Protein AF-A0A183IAX0-F1 (afdb_monomer_lite)

InterPro domains:
  IPR006598 Glycosyl transferase CAP10 domain [PF05686] (213-381)
  IPR006598 Glycosyl transferase CAP10 domain [SM00672] (240-397)
  IPR013783 Immunoglobulin-like fold [G3DSA:2.60.40.10] (33-116)
  IPR051091 Protein O-Glucosyltransferase/Glycosyltransferase 90 [PTHR12203] (139-368)

Structure (mmCIF, N/CA/C/O backbone):
data_AF-A0A183IAX0-F1
#
_entry.id   AF-A0A183IAX0-F1
#
loop_
_atom_site.group_PDB
_atom_site.id
_atom_site.type_symbol
_atom_site.label_atom_id
_atom_site.label_alt_id
_atom_site.label_comp_id
_atom_site.label_asym_id
_atom_site.label_entity_id
_atom_site.label_seq_id
_atom_site.pdbx_PDB_ins_code
_atom_site.Cartn_x
_atom_site.Cartn_y
_atom_site.Cartn_z
_atom_site.occupancy
_atom_site.B_iso_or_equiv
_atom_site.auth_seq_id
_atom_site.auth_comp_id
_atom_site.auth_asym_id
_atom_site.auth_atom_id
_atom_site.pdbx_PDB_model_num
ATOM 1 N N . MET A 1 1 ? -50.150 47.676 13.507 1.00 29.33 1 MET A N 1
ATOM 2 C CA . MET A 1 1 ? -50.757 48.321 14.692 1.00 29.33 1 MET A CA 1
ATOM 3 C C . MET A 1 1 ? -51.739 47.353 15.334 1.00 29.33 1 MET A C 1
ATOM 5 O O . MET A 1 1 ? -52.426 46.672 14.593 1.00 29.33 1 MET A O 1
ATOM 9 N N . ILE A 1 2 ? -51.809 47.357 16.669 1.00 30.19 2 ILE A N 1
ATOM 10 C CA . ILE A 1 2 ? -53.003 47.066 17.488 1.00 30.19 2 ILE A CA 1
ATOM 11 C C . ILE A 1 2 ? -53.681 45.692 17.278 1.00 30.19 2 ILE A C 1
ATOM 13 O O . ILE A 1 2 ? -54.576 45.526 16.457 1.00 30.19 2 ILE A O 1
ATOM 17 N N . ALA A 1 3 ? -53.343 44.753 18.165 1.00 29.98 3 ALA A N 1
ATOM 18 C CA . ALA A 1 3 ? -54.304 43.767 18.665 1.00 29.98 3 ALA A CA 1
ATOM 19 C C . ALA A 1 3 ? -55.165 44.396 19.781 1.00 29.98 3 ALA A C 1
ATOM 21 O O . ALA A 1 3 ? -54.671 45.240 20.536 1.00 29.98 3 ALA A O 1
ATOM 22 N N . PRO A 1 4 ? -56.438 43.995 19.913 1.00 40.66 4 PRO A N 1
ATOM 23 C CA . PRO A 1 4 ? -57.011 43.669 21.235 1.00 40.66 4 PRO A CA 1
ATOM 24 C C . PRO A 1 4 ? -58.057 42.524 21.146 1.00 40.66 4 PRO A C 1
ATOM 26 O O . PRO A 1 4 ? -58.473 42.163 20.055 1.00 40.66 4 PRO A O 1
ATOM 29 N N . ARG A 1 5 ? -58.619 41.912 22.201 1.00 26.02 5 ARG A N 1
ATOM 30 C CA . ARG A 1 5 ? -58.347 41.745 23.652 1.00 26.02 5 ARG A CA 1
ATOM 31 C C . ARG A 1 5 ? -59.194 40.508 24.073 1.00 26.02 5 ARG A C 1
ATOM 33 O O . ARG A 1 5 ? -60.325 40.393 23.625 1.00 26.02 5 ARG A O 1
ATOM 40 N N . LEU A 1 6 ? -58.694 39.498 24.792 1.00 25.58 6 LEU A N 1
ATOM 41 C CA . LEU A 1 6 ? -58.446 39.454 26.247 1.00 25.58 6 LEU A CA 1
ATOM 42 C C . LEU A 1 6 ? -59.724 39.405 27.130 1.00 25.58 6 LEU A C 1
ATOM 44 O O . LEU A 1 6 ? -60.420 40.409 27.260 1.00 25.58 6 LEU A O 1
ATOM 48 N N . LYS A 1 7 ? -59.943 38.276 27.831 1.00 25.39 7 LYS A N 1
ATOM 49 C CA . LYS A 1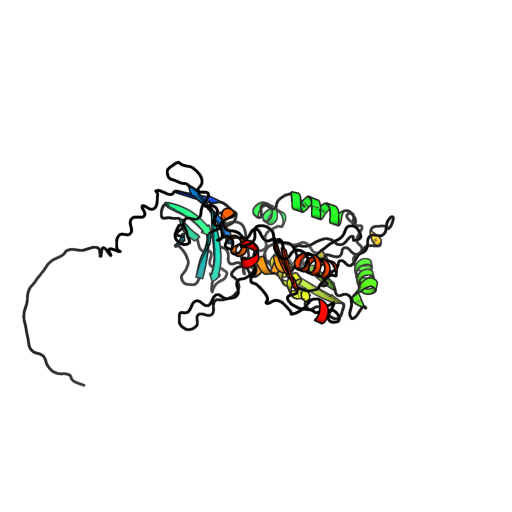 7 ? -60.544 38.144 29.189 1.00 25.39 7 LYS A CA 1
ATOM 50 C C . LYS A 1 7 ? -60.118 36.770 29.764 1.00 25.39 7 LYS A C 1
ATOM 52 O O . LYS A 1 7 ? -60.293 35.775 29.080 1.00 25.39 7 LYS A O 1
ATOM 57 N N . ARG A 1 8 ? -59.294 36.738 30.831 1.00 25.02 8 ARG A N 1
ATOM 58 C CA . ARG A 1 8 ? -59.648 36.579 32.275 1.00 25.02 8 ARG A CA 1
ATOM 59 C C . ARG A 1 8 ? -60.131 35.147 32.608 1.00 25.02 8 ARG A C 1
ATOM 61 O O . ARG A 1 8 ? -61.040 34.694 31.937 1.00 25.02 8 ARG A O 1
ATOM 68 N N . LEU A 1 9 ? -59.651 34.408 33.622 1.00 24.77 9 LEU A N 1
ATOM 69 C CA . LEU A 1 9 ? -58.748 34.649 34.786 1.00 24.77 9 LEU A CA 1
ATOM 70 C C . LEU A 1 9 ? -58.050 33.286 35.176 1.00 24.77 9 LEU A C 1
ATOM 72 O O . LEU A 1 9 ? -58.079 32.398 34.335 1.00 24.77 9 LEU A O 1
ATOM 76 N N . LYS A 1 10 ? -57.385 32.991 36.321 1.00 24.39 10 LYS A N 1
ATOM 77 C CA . LYS A 1 10 ? -57.311 33.637 37.658 1.00 24.39 10 LYS A CA 1
ATOM 78 C C . LYS A 1 10 ? -55.910 33.715 38.335 1.00 24.39 10 LYS A C 1
ATOM 80 O O . LYS A 1 10 ? -55.378 34.816 38.410 1.00 24.39 10 LYS A O 1
ATOM 85 N N . SER A 1 11 ? -55.417 32.629 38.950 1.00 24.55 11 SER A N 1
ATOM 86 C CA . SER A 1 11 ? -54.444 32.574 40.079 1.00 24.55 11 SER A CA 1
ATOM 87 C C . SER A 1 11 ? -54.008 31.099 40.335 1.00 24.55 11 SER A C 1
ATOM 89 O O . SER A 1 11 ? -54.631 30.219 39.748 1.00 24.55 11 SER A O 1
ATOM 91 N N . ASP A 1 12 ? -52.995 30.702 41.126 1.00 23.88 12 ASP A N 1
ATOM 92 C CA . ASP A 1 12 ? -52.305 31.311 42.285 1.00 23.88 12 ASP A CA 1
ATOM 93 C C . ASP A 1 12 ? -50.758 31.054 42.315 1.00 23.88 12 ASP A C 1
ATOM 95 O O . ASP A 1 12 ? -50.145 30.679 41.320 1.00 23.88 12 ASP A O 1
ATOM 99 N N . MET A 1 13 ? -50.139 31.354 43.464 1.00 22.58 13 MET A N 1
ATOM 100 C CA . MET A 1 13 ? -48.721 31.614 43.788 1.00 22.58 13 MET A CA 1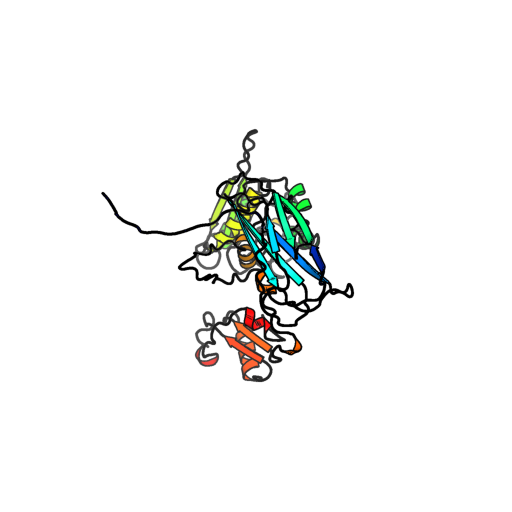
ATOM 101 C C . MET A 1 13 ? -47.809 30.388 44.109 1.00 22.58 13 MET A C 1
ATOM 103 O O . MET A 1 13 ? -48.295 29.377 44.593 1.00 22.58 13 MET A O 1
ATOM 107 N N . PHE A 1 14 ? -46.479 30.586 43.979 1.00 23.03 14 PHE A N 1
ATOM 108 C CA . PHE A 1 14 ? -45.315 29.877 44.596 1.00 23.03 14 PHE A CA 1
ATOM 109 C C . PHE A 1 14 ? -45.163 28.332 44.542 1.00 23.03 14 PHE A C 1
ATOM 111 O O . PHE A 1 14 ? -45.930 27.603 45.156 1.00 23.03 14 PHE A O 1
ATOM 118 N N . SER A 1 15 ? -44.012 27.845 44.038 1.00 22.19 15 SER A N 1
ATOM 119 C CA . SER A 1 15 ? -42.896 27.279 44.853 1.00 22.19 15 SER A CA 1
ATOM 120 C C . SER A 1 15 ? -41.838 26.539 43.997 1.00 22.19 15 SER A C 1
ATOM 122 O O . SER A 1 15 ? -42.101 26.149 42.862 1.00 22.19 15 SER A O 1
ATOM 124 N N . LEU A 1 16 ? -40.630 26.351 44.547 1.00 26.17 16 LEU A N 1
ATOM 125 C CA . LEU A 1 16 ? -39.526 25.558 43.984 1.00 26.17 16 LEU A CA 1
ATOM 126 C C . LEU A 1 16 ? -39.846 24.052 43.952 1.00 26.17 16 LEU A C 1
ATOM 128 O O . LEU A 1 16 ? -40.323 23.520 44.949 1.00 26.17 16 LEU A O 1
ATOM 132 N N . ALA A 1 17 ? -39.398 23.357 42.902 1.00 23.64 17 ALA A N 1
ATOM 133 C CA . ALA A 1 17 ? -38.507 22.186 42.993 1.00 23.64 17 ALA A CA 1
ATOM 134 C C . ALA A 1 17 ? -38.085 21.734 41.581 1.00 23.64 17 ALA A C 1
ATOM 136 O O . ALA A 1 17 ? -38.859 21.847 40.632 1.00 23.64 17 ALA A O 1
ATOM 137 N N . GLY A 1 18 ? -36.858 21.233 41.427 1.00 24.78 18 GLY A N 1
ATOM 138 C CA . GLY A 1 18 ? -36.415 20.629 40.167 1.00 24.78 18 GLY A CA 1
ATOM 139 C C . GLY A 1 18 ? -36.901 19.185 40.026 1.00 24.78 18 GLY A C 1
ATOM 140 O O . GLY A 1 18 ? -37.029 18.488 41.027 1.00 24.78 18 GLY A O 1
ATOM 141 N N . SER A 1 19 ? -37.079 18.723 38.786 1.00 24.86 19 SER A N 1
ATOM 142 C CA . SER A 1 19 ? -37.231 17.298 38.473 1.00 24.86 19 SER A CA 1
ATOM 143 C C . SER A 1 19 ? -36.474 16.944 37.200 1.00 24.86 19 SER A C 1
ATOM 145 O O . SER A 1 19 ? -36.649 17.564 36.152 1.00 24.86 19 SER A O 1
ATOM 147 N N . VAL A 1 20 ? -35.630 15.921 37.316 1.00 23.06 20 VAL A N 1
ATOM 148 C CA . VAL A 1 20 ? -34.942 15.259 36.205 1.00 23.06 20 VAL A CA 1
ATOM 149 C C . VAL A 1 20 ? -35.986 14.612 35.292 1.00 23.06 20 VAL A C 1
ATOM 151 O O . VAL A 1 20 ? -36.870 13.904 35.771 1.00 23.06 20 VAL A O 1
ATOM 154 N N . ILE A 1 21 ? -35.881 14.823 33.977 1.00 24.81 21 ILE A N 1
ATOM 155 C CA . ILE A 1 21 ? -36.715 14.104 33.006 1.00 24.81 21 ILE A CA 1
ATOM 156 C C . ILE A 1 21 ? -36.105 12.718 32.790 1.00 24.81 21 ILE A C 1
ATOM 158 O O . ILE A 1 21 ? -35.222 12.526 31.954 1.00 24.81 21 ILE A O 1
ATOM 162 N N . THR A 1 22 ? -36.588 11.747 33.559 1.00 23.59 22 THR A N 1
ATOM 163 C CA . THR A 1 22 ? -36.284 10.328 33.364 1.00 23.59 22 THR A CA 1
ATOM 164 C C . THR A 1 22 ? -37.026 9.821 32.127 1.00 23.59 22 THR A C 1
ATOM 166 O O . THR A 1 22 ? -38.202 9.466 32.194 1.00 23.59 22 THR A O 1
ATOM 169 N N . ALA A 1 23 ? -36.355 9.796 30.975 1.00 25.48 23 ALA A N 1
ATOM 170 C CA . ALA A 1 23 ? -36.894 9.180 29.767 1.00 25.48 23 ALA A CA 1
ATOM 171 C C . ALA A 1 23 ? -36.722 7.654 29.840 1.00 25.48 23 ALA A C 1
ATOM 173 O O . ALA A 1 23 ? -35.654 7.123 29.541 1.00 25.48 23 ALA A O 1
ATOM 174 N N . ALA A 1 24 ? -37.774 6.947 30.250 1.00 23.41 24 ALA A N 1
ATOM 175 C CA . ALA A 1 24 ? -37.810 5.492 30.182 1.00 23.41 24 ALA A CA 1
ATOM 176 C C . ALA A 1 24 ? -37.908 5.027 28.718 1.00 23.41 24 ALA A C 1
ATOM 178 O O . ALA A 1 24 ? -38.819 5.434 27.996 1.00 23.41 24 ALA A O 1
ATOM 179 N N . VAL A 1 25 ? -37.012 4.128 28.303 1.00 26.06 25 VAL A N 1
ATOM 180 C CA . VAL A 1 25 ? -37.190 3.308 27.097 1.00 26.06 25 VAL A CA 1
ATOM 181 C C . VAL A 1 25 ? -37.333 1.853 27.525 1.00 26.06 25 VAL A C 1
ATOM 183 O O . VAL A 1 25 ? -36.608 1.359 28.383 1.00 26.06 25 VAL A O 1
ATOM 186 N N . LEU A 1 26 ? -38.352 1.228 26.944 1.00 27.42 26 LEU A N 1
ATOM 187 C CA . LEU A 1 26 ? -38.943 -0.062 27.280 1.00 27.42 26 LEU A CA 1
ATOM 188 C C . LEU A 1 26 ? -37.951 -1.220 27.455 1.00 27.42 26 LEU A C 1
ATOM 190 O O . LEU A 1 26 ? -36.982 -1.373 26.716 1.00 27.42 26 LEU A O 1
ATOM 194 N N . SER A 1 27 ? -38.302 -2.101 28.390 1.00 29.61 27 SER A N 1
ATOM 195 C CA . SER A 1 27 ? -37.640 -3.371 28.659 1.00 29.61 27 SER A CA 1
ATOM 196 C C . SER A 1 27 ? -37.699 -4.337 27.468 1.00 29.61 27 SER A C 1
ATOM 198 O O . SER A 1 27 ? -38.750 -4.910 27.177 1.00 29.61 27 SER A O 1
ATOM 200 N N . GLY A 1 28 ? -36.543 -4.607 26.869 1.00 26.91 28 GLY A N 1
ATOM 201 C CA . GLY A 1 28 ? -36.191 -5.937 26.377 1.00 26.91 28 GLY A CA 1
ATOM 202 C C . GLY A 1 28 ? -35.080 -6.474 27.274 1.00 26.91 28 GLY A C 1
ATOM 203 O O . GLY A 1 28 ? -34.049 -5.821 27.411 1.00 26.91 28 GLY A O 1
ATOM 204 N N . THR A 1 29 ? -35.290 -7.609 27.940 1.00 34.28 29 THR A N 1
ATOM 205 C CA . THR A 1 29 ? -34.311 -8.177 28.878 1.00 34.28 29 THR A CA 1
ATOM 206 C C . THR A 1 29 ? -33.182 -8.897 28.145 1.00 34.28 29 THR A C 1
ATOM 208 O O . THR A 1 29 ? -33.116 -10.124 28.151 1.00 34.28 29 THR A O 1
ATOM 211 N N . GLU A 1 30 ? -32.258 -8.133 27.572 1.00 32.75 30 GLU A N 1
ATOM 212 C CA . GLU A 1 30 ? -30.855 -8.538 27.560 1.00 32.75 30 GLU A CA 1
ATOM 213 C C . GLU A 1 30 ? -30.143 -7.725 28.638 1.00 32.75 30 GLU A C 1
ATOM 215 O O . GLU A 1 30 ? -29.983 -6.509 28.531 1.00 32.75 30 GLU A O 1
ATOM 220 N N . VAL A 1 31 ? -29.733 -8.409 29.708 1.00 35.66 31 VAL A N 1
ATOM 221 C CA . VAL A 1 31 ? -28.714 -7.877 30.610 1.00 35.66 31 VAL A CA 1
ATOM 222 C C . VAL A 1 31 ? -27.448 -7.787 29.769 1.00 35.66 31 VAL A C 1
ATOM 224 O O . VAL A 1 31 ? -26.793 -8.804 29.538 1.00 35.66 31 VAL A O 1
ATOM 227 N N . VAL A 1 32 ? -27.131 -6.589 29.272 1.00 45.94 32 VAL A N 1
ATOM 228 C CA . VAL A 1 32 ? -25.797 -6.318 28.730 1.00 45.94 32 VAL A CA 1
ATOM 229 C C . VAL A 1 32 ? -24.833 -6.683 29.860 1.00 45.94 32 VAL A C 1
ATOM 231 O O . VAL A 1 32 ? -24.985 -6.128 30.952 1.00 45.94 32 VAL A O 1
ATOM 234 N N . PRO A 1 33 ? -23.922 -7.657 29.670 1.00 51.28 33 PRO A N 1
ATOM 235 C CA . PRO A 1 33 ? -23.047 -8.071 30.754 1.00 51.28 33 PRO A CA 1
ATOM 236 C C . PRO A 1 33 ? -22.214 -6.879 31.226 1.00 51.28 33 PRO A C 1
ATOM 238 O O . PRO A 1 33 ? -22.025 -5.909 30.488 1.00 51.28 33 PRO A O 1
ATOM 241 N N . GLU A 1 34 ? -21.668 -6.964 32.433 1.00 67.56 34 GLU A N 1
ATOM 242 C CA . GLU A 1 34 ? -20.678 -6.002 32.914 1.00 67.56 34 GLU A CA 1
ATOM 243 C C . GLU A 1 34 ? -19.370 -6.204 32.122 1.00 67.56 34 GLU A C 1
ATOM 245 O O . GLU A 1 34 ? -18.474 -6.950 32.513 1.00 67.56 34 GLU A O 1
ATOM 250 N N . VAL A 1 35 ? -19.328 -5.631 30.914 1.00 76.62 35 VAL A N 1
ATOM 251 C CA . VAL A 1 35 ? -18.242 -5.784 29.942 1.00 76.62 35 VAL A CA 1
ATOM 252 C C . VAL A 1 35 ? -17.294 -4.601 30.067 1.00 76.62 35 VAL A C 1
ATOM 254 O O . VAL A 1 35 ? -17.647 -3.464 29.747 1.00 76.62 35 VAL A O 1
ATOM 257 N N . THR A 1 36 ? -16.056 -4.885 30.455 1.00 85.25 36 THR A N 1
ATOM 258 C CA . THR A 1 36 ? -14.972 -3.896 30.466 1.00 85.25 36 THR A CA 1
ATOM 259 C C . THR A 1 36 ? -14.250 -3.876 29.116 1.00 85.25 36 THR A C 1
ATOM 261 O O . THR A 1 36 ? -14.444 -4.750 28.265 1.00 85.25 36 THR A O 1
ATOM 264 N N . CYS A 1 37 ? -13.421 -2.861 28.865 1.00 87.19 37 CYS A N 1
ATOM 265 C CA . CYS A 1 37 ? -12.670 -2.771 27.615 1.00 87.19 37 CYS A CA 1
ATOM 266 C C . CYS A 1 37 ? -11.229 -2.297 27.828 1.00 87.19 37 CYS A C 1
ATOM 268 O O . CYS A 1 37 ? -10.934 -1.548 28.754 1.00 87.19 37 CYS A O 1
ATOM 270 N N . ILE A 1 38 ? -10.327 -2.738 26.949 1.00 88.38 38 ILE A N 1
ATOM 271 C CA . ILE A 1 38 ? -8.940 -2.266 26.885 1.00 88.38 38 ILE A CA 1
ATOM 272 C C . ILE A 1 38 ? -8.686 -1.730 25.482 1.00 88.38 38 ILE A C 1
ATOM 274 O O . ILE A 1 38 ? -8.816 -2.471 24.503 1.00 88.38 38 ILE A O 1
ATOM 278 N N . ALA A 1 39 ? -8.282 -0.464 25.382 1.00 88.75 39 ALA A N 1
ATOM 279 C CA . ALA A 1 39 ? -7.815 0.109 24.127 1.00 88.75 39 ALA A CA 1
ATOM 280 C C . ALA A 1 39 ? -6.294 -0.026 23.975 1.00 88.75 39 ALA A C 1
ATOM 282 O O . ALA A 1 39 ? -5.552 0.062 24.951 1.00 88.75 39 ALA A O 1
ATOM 283 N N . TYR A 1 40 ? -5.827 -0.214 22.742 1.00 88.38 40 TYR A N 1
ATOM 284 C CA . TYR A 1 40 ? -4.407 -0.270 22.394 1.00 88.38 40 TYR A CA 1
ATOM 285 C C . TYR A 1 40 ? -4.180 0.123 20.926 1.00 88.38 40 TYR A C 1
ATOM 287 O O . TYR A 1 40 ? -5.055 -0.056 20.080 1.00 88.38 40 TYR A O 1
ATOM 295 N N . GLY A 1 41 ? -2.989 0.622 20.591 1.00 86.69 41 GLY A N 1
ATOM 296 C CA . GLY A 1 41 ? -2.596 0.933 19.211 1.00 86.69 41 GLY A CA 1
ATOM 297 C C . GLY A 1 41 ? -2.181 2.393 18.980 1.00 86.69 41 GLY A C 1
ATOM 298 O O . GLY A 1 41 ? -2.241 3.213 19.898 1.00 86.69 41 GLY A O 1
ATOM 299 N N . PRO A 1 42 ? -1.751 2.728 17.749 1.00 82.00 42 PRO A N 1
ATOM 300 C CA . PRO A 1 42 ? -1.008 3.959 17.459 1.00 82.00 42 PRO A CA 1
ATOM 301 C C . PRO A 1 42 ? -1.844 5.239 17.601 1.00 82.00 42 PRO A C 1
ATOM 303 O O . PRO A 1 42 ? -1.305 6.311 17.841 1.00 82.00 42 PRO A O 1
ATOM 306 N N . GLY A 1 43 ? -3.169 5.149 17.477 1.00 81.00 43 GLY A N 1
ATOM 307 C CA . GLY A 1 43 ? -4.089 6.276 17.633 1.00 81.00 43 GLY A CA 1
ATOM 308 C C . GLY A 1 43 ? -4.400 6.674 19.077 1.00 81.00 43 GLY A C 1
ATOM 309 O O . GLY A 1 43 ? -5.226 7.565 19.255 1.00 81.00 43 GLY A O 1
ATOM 310 N N . LEU A 1 44 ? -3.799 6.039 20.089 1.00 79.06 44 LEU A N 1
ATOM 311 C CA . LEU A 1 44 ? -3.917 6.481 21.487 1.00 79.06 44 LEU A CA 1
ATOM 312 C C . LEU A 1 44 ? -2.841 7.513 21.841 1.00 79.06 44 LEU A C 1
ATOM 314 O O . LEU A 1 44 ? -3.165 8.565 22.382 1.00 79.06 44 LEU A O 1
ATOM 318 N N . ASP A 1 45 ? -1.591 7.275 21.437 1.00 70.44 45 ASP A N 1
ATOM 319 C CA . ASP A 1 45 ? -0.497 8.251 21.541 1.00 70.44 45 ASP A CA 1
ATOM 320 C C . ASP A 1 45 ? -0.508 9.216 20.339 1.00 70.44 45 ASP A C 1
ATOM 322 O O . ASP A 1 45 ? 0.431 9.326 19.548 1.00 70.44 45 ASP A O 1
ATOM 326 N N . SER A 1 46 ? -1.632 9.919 20.170 1.00 55.97 46 SER A N 1
ATOM 327 C CA . SER A 1 46 ? -1.834 10.862 19.057 1.00 55.97 46 SER A CA 1
ATOM 328 C C . SER A 1 46 ? -0.904 12.081 19.100 1.00 55.97 46 SER A C 1
ATOM 330 O O . SER A 1 46 ? -0.787 12.804 18.109 1.00 55.97 46 SER A O 1
ATOM 332 N N . ALA A 1 47 ? -0.201 12.280 20.220 1.00 55.16 47 ALA A N 1
ATOM 333 C CA . ALA A 1 47 ? 0.672 13.416 20.476 1.00 55.16 47 ALA A CA 1
ATOM 334 C C . ALA A 1 47 ? 1.933 13.449 19.598 1.00 55.16 47 ALA A C 1
ATOM 336 O O . ALA A 1 47 ? 2.581 14.492 19.479 1.00 55.16 47 ALA A O 1
ATOM 337 N N . THR A 1 48 ? 2.325 12.315 19.011 1.00 66.12 48 THR A N 1
ATOM 338 C CA . THR A 1 48 ? 3.680 12.142 18.480 1.00 66.12 48 THR A CA 1
ATOM 339 C C . THR A 1 48 ? 3.800 12.255 16.959 1.00 66.12 48 THR A C 1
ATOM 341 O O . THR A 1 48 ? 4.827 12.774 16.505 1.00 66.12 48 THR A O 1
ATOM 344 N N . LEU A 1 49 ? 2.803 11.828 16.172 1.00 78.19 49 LEU A N 1
ATOM 345 C CA . LEU A 1 49 ? 2.910 11.698 14.710 1.00 78.19 49 LEU A CA 1
ATOM 346 C C . LEU A 1 49 ? 1.645 12.180 13.972 1.00 78.19 49 LEU A C 1
ATOM 348 O O . LEU A 1 49 ? 0.545 11.715 14.250 1.00 78.19 49 LEU A O 1
ATOM 352 N N . SER A 1 50 ? 1.794 13.064 12.978 1.00 80.94 50 SER A N 1
ATOM 353 C CA . SER A 1 50 ? 0.679 13.482 12.109 1.00 80.94 50 SER A CA 1
ATOM 354 C C . SER A 1 50 ? 0.509 12.503 10.940 1.00 80.94 50 SER A C 1
ATOM 356 O O . SER A 1 50 ? 1.330 12.471 10.019 1.00 80.94 50 SER A O 1
ATOM 358 N N . LEU A 1 51 ? -0.564 11.712 10.991 1.00 84.38 51 LEU A N 1
ATOM 359 C CA . LEU A 1 51 ? -0.935 10.695 10.001 1.00 84.38 51 LEU A CA 1
ATOM 360 C C . LEU A 1 51 ? -2.202 11.103 9.218 1.00 84.38 51 LEU A C 1
ATOM 362 O O . LEU A 1 51 ? -2.930 11.991 9.665 1.00 84.38 51 LEU A O 1
ATOM 366 N N . PRO A 1 52 ? -2.506 10.465 8.066 1.00 83.56 52 PRO A N 1
ATOM 367 C CA . PRO A 1 52 ? -3.749 10.709 7.324 1.00 83.56 52 PRO A CA 1
ATOM 368 C C . PRO A 1 52 ? -5.013 10.445 8.155 1.00 83.56 52 PRO A C 1
ATOM 370 O O . PRO A 1 52 ? -5.971 11.216 8.083 1.00 83.56 52 PRO A O 1
ATOM 373 N N . VAL A 1 53 ? -4.983 9.375 8.958 1.00 85.69 53 VAL A N 1
ATOM 374 C CA . VAL A 1 53 ? -6.009 8.943 9.917 1.00 85.69 53 VAL A CA 1
ATOM 375 C C . VAL A 1 53 ? -5.316 8.341 11.134 1.00 85.69 53 VAL A C 1
ATOM 377 O O . VAL A 1 53 ? -4.320 7.630 10.999 1.00 85.69 53 VAL A O 1
ATOM 380 N N . HIS A 1 54 ? -5.873 8.586 12.317 1.00 85.44 54 HIS A N 1
ATOM 381 C CA . HIS A 1 54 ? -5.475 7.912 13.548 1.00 85.44 54 HIS A CA 1
ATOM 382 C C . HIS A 1 54 ? -6.452 6.773 13.844 1.00 85.44 54 HIS A C 1
ATOM 384 O O . HIS A 1 54 ? -7.657 6.911 13.628 1.00 85.44 54 HIS A O 1
ATOM 390 N N . TYR A 1 55 ? -5.955 5.648 14.353 1.00 88.75 55 TYR A N 1
ATOM 391 C CA . TYR A 1 55 ? -6.798 4.517 14.730 1.00 88.75 55 TYR A CA 1
ATOM 392 C C . TYR A 1 55 ? -6.206 3.723 15.891 1.00 88.75 55 TYR A C 1
ATOM 394 O O . TYR A 1 55 ? -4.989 3.606 16.039 1.00 88.75 55 TYR A O 1
ATOM 402 N N . PHE A 1 56 ? -7.080 3.151 16.704 1.00 89.75 56 PHE A N 1
ATOM 403 C CA . PHE A 1 56 ? -6.741 2.232 17.778 1.00 89.75 56 PHE A CA 1
ATOM 404 C C . PHE A 1 56 ? -7.730 1.069 17.801 1.00 89.75 56 PHE A C 1
ATOM 406 O O . PHE A 1 56 ? -8.816 1.127 17.222 1.00 89.75 56 PHE A O 1
ATOM 413 N N . PHE A 1 57 ? -7.334 -0.009 18.457 1.00 92.50 57 PHE A N 1
ATOM 414 C CA . PHE A 1 57 ? -8.160 -1.182 18.684 1.00 92.50 57 PHE A CA 1
ATOM 415 C C . PHE A 1 57 ? -8.741 -1.121 20.092 1.00 92.50 57 PHE A C 1
ATOM 417 O O . PHE A 1 57 ? -8.099 -0.616 21.010 1.00 92.50 57 PHE A O 1
ATOM 424 N N . VAL A 1 58 ? -9.939 -1.664 20.267 1.00 92.06 58 VAL A N 1
ATOM 425 C CA . VAL A 1 58 ? -10.578 -1.865 21.567 1.00 92.06 58 VAL A CA 1
ATOM 426 C C . VAL A 1 58 ? -10.944 -3.335 21.678 1.00 92.06 58 VAL A C 1
ATOM 428 O O . VAL A 1 58 ? -11.608 -3.880 20.799 1.00 92.06 58 VAL A O 1
ATOM 431 N N . ARG A 1 59 ? -10.488 -3.991 22.741 1.00 92.25 59 ARG A N 1
ATOM 432 C CA . ARG A 1 59 ? -10.793 -5.388 23.054 1.00 92.25 59 ARG A CA 1
ATOM 433 C C . ARG A 1 59 ? -11.772 -5.431 24.215 1.00 92.25 59 ARG A C 1
ATOM 435 O O . ARG A 1 59 ? -11.499 -4.830 25.253 1.00 92.25 59 ARG A O 1
ATOM 442 N N . MET A 1 60 ? -12.879 -6.141 24.029 1.00 90.75 60 MET A N 1
ATOM 443 C CA . MET A 1 60 ? -13.910 -6.300 25.052 1.00 90.75 60 MET A CA 1
ATOM 444 C C . MET A 1 60 ? -13.587 -7.492 25.959 1.00 90.75 60 MET A C 1
ATOM 446 O O . MET A 1 60 ? -13.079 -8.516 25.491 1.00 90.75 60 MET A O 1
ATOM 450 N N . ILE A 1 61 ? -13.881 -7.358 27.249 1.00 89.44 61 ILE A N 1
ATOM 451 C CA . ILE A 1 61 ? -13.583 -8.342 28.293 1.00 89.44 61 ILE A CA 1
ATOM 452 C C . ILE A 1 61 ? -14.872 -8.633 29.061 1.00 89.44 61 ILE A C 1
ATOM 454 O O . ILE A 1 61 ? -15.554 -7.706 29.497 1.00 89.44 61 ILE A O 1
ATOM 458 N N . GLY A 1 62 ? -15.222 -9.912 29.185 1.00 87.06 62 GLY A N 1
ATOM 459 C CA . GLY A 1 62 ? -16.427 -10.353 29.882 1.00 87.06 62 GLY A CA 1
ATOM 460 C C . GLY A 1 62 ? -16.334 -10.223 31.410 1.00 87.06 62 GLY A C 1
ATOM 461 O O . GLY A 1 62 ? -15.254 -9.964 31.946 1.00 87.06 62 GLY A O 1
ATOM 462 N N . PRO A 1 63 ? -17.446 -10.461 32.133 1.00 84.81 63 PRO A N 1
ATOM 463 C CA . PRO A 1 63 ? -17.468 -10.450 33.603 1.00 84.81 63 PRO A CA 1
ATOM 464 C C . PRO A 1 63 ? -16.552 -11.503 34.254 1.00 84.81 63 PRO A C 1
ATOM 466 O O . PRO A 1 63 ? -16.219 -11.405 35.429 1.00 84.81 63 PRO A O 1
ATOM 469 N N . ASP A 1 64 ? -16.146 -12.519 33.491 1.00 87.62 64 ASP A N 1
ATOM 470 C CA . ASP A 1 64 ? -15.185 -13.561 33.867 1.00 87.62 64 ASP A CA 1
ATOM 471 C C . ASP A 1 64 ? -13.713 -13.120 33.733 1.00 87.62 64 ASP A C 1
ATOM 473 O O . ASP A 1 64 ? -12.802 -13.893 34.036 1.00 87.62 64 ASP A O 1
ATOM 477 N N . GLY A 1 65 ? -13.460 -11.893 33.265 1.00 85.38 65 GLY A N 1
ATOM 478 C CA . GLY A 1 65 ? -12.121 -11.380 32.980 1.00 85.38 65 GLY A CA 1
ATOM 479 C C . GLY A 1 65 ? -11.500 -11.935 31.693 1.00 85.38 65 GLY A C 1
ATOM 480 O O . GLY A 1 65 ? -10.333 -11.652 31.412 1.00 85.38 65 GLY A O 1
ATOM 481 N N . LEU A 1 66 ? -12.244 -12.710 30.893 1.00 90.06 66 LEU A N 1
ATOM 482 C CA . LEU A 1 66 ? -11.755 -13.282 29.640 1.00 90.06 66 LEU A CA 1
ATOM 483 C C . LEU A 1 66 ? -12.082 -12.382 28.444 1.00 90.06 66 LEU A C 1
ATOM 485 O O . LEU A 1 66 ? -13.082 -11.666 28.408 1.00 90.06 66 LEU A O 1
ATOM 489 N N . ASN A 1 67 ? -11.226 -12.427 27.422 1.00 91.81 67 ASN A N 1
ATOM 490 C CA . ASN A 1 67 ? -11.472 -11.700 26.178 1.00 91.81 67 ASN A CA 1
ATOM 491 C C . ASN A 1 67 ? -12.720 -12.259 25.487 1.00 91.81 67 ASN A C 1
ATOM 493 O O . ASN A 1 67 ? -12.800 -13.464 25.228 1.00 91.81 67 ASN A O 1
ATOM 497 N N . LEU A 1 68 ? -13.647 -11.383 25.103 1.00 90.69 68 LEU A N 1
ATOM 498 C CA . LEU A 1 68 ? -14.748 -11.789 24.239 1.00 90.69 68 LEU A CA 1
ATOM 499 C C . LEU A 1 68 ? -14.199 -12.216 22.872 1.00 90.69 68 LEU A C 1
ATOM 501 O O . LEU A 1 68 ? -13.260 -11.623 22.347 1.00 90.69 68 LEU A O 1
ATOM 505 N N . THR A 1 69 ? -14.803 -13.256 22.298 1.00 89.75 69 THR A N 1
ATOM 506 C CA . THR A 1 69 ? -14.442 -13.829 20.984 1.00 89.75 69 THR A CA 1
ATOM 507 C C . THR A 1 69 ? -15.535 -13.626 19.931 1.00 89.75 69 THR A C 1
ATOM 509 O O . THR A 1 69 ? -15.456 -14.154 18.822 1.00 89.75 69 THR A O 1
ATOM 512 N N . LYS A 1 70 ? -16.587 -12.880 20.286 1.00 88.19 70 LYS A N 1
ATOM 513 C CA . LYS A 1 70 ? -17.762 -12.597 19.459 1.00 88.19 70 LYS A CA 1
ATOM 514 C C . LYS A 1 70 ? -18.106 -11.112 19.538 1.00 88.19 70 LYS A C 1
ATOM 516 O O . LYS A 1 70 ? -17.910 -10.481 20.572 1.00 88.19 70 LYS A O 1
ATOM 521 N N . SER A 1 71 ? -18.649 -10.599 18.439 1.00 88.50 71 SER A N 1
ATOM 522 C CA . SER A 1 71 ? -19.331 -9.301 18.346 1.00 88.50 71 SER A CA 1
ATOM 523 C C . SER A 1 71 ? -20.346 -9.087 19.481 1.00 88.50 71 SER A C 1
ATOM 525 O O . SER A 1 71 ? -21.131 -9.990 19.773 1.00 88.50 71 SER A O 1
ATOM 527 N N . LEU A 1 72 ? -20.383 -7.873 20.042 1.00 87.75 72 LEU A N 1
ATOM 528 C CA . LEU A 1 72 ? -21.509 -7.344 20.834 1.00 87.75 72 LEU A CA 1
ATOM 529 C C . LEU A 1 72 ? -22.438 -6.455 19.974 1.00 87.75 72 LEU A C 1
ATOM 531 O O . LEU A 1 72 ? -23.193 -5.624 20.473 1.00 87.75 72 LEU A O 1
ATOM 535 N N . GLY A 1 73 ? -22.347 -6.592 18.652 1.00 83.25 73 GLY A N 1
ATOM 536 C CA . GLY A 1 73 ? -23.032 -5.769 17.667 1.00 83.25 73 GLY A CA 1
ATOM 537 C C . GLY A 1 73 ? -22.456 -4.359 17.522 1.00 83.25 73 GLY A C 1
ATOM 538 O O . GLY A 1 73 ? -21.501 -3.951 18.187 1.00 83.25 73 GLY A O 1
ATOM 539 N N . GLN A 1 74 ? -23.099 -3.582 16.649 1.00 70.06 74 GLN A N 1
ATOM 540 C CA . GLN A 1 74 ? -22.715 -2.206 16.314 1.00 70.06 74 GLN A CA 1
ATOM 541 C C . GLN A 1 74 ? -22.793 -1.233 17.508 1.00 70.06 74 GLN A C 1
ATOM 543 O O . GLN A 1 74 ? -22.141 -0.193 17.486 1.00 70.06 74 GLN A O 1
ATOM 548 N N . PHE A 1 75 ? -23.571 -1.568 18.541 1.00 74.88 75 PHE A N 1
ATOM 549 C CA . PHE A 1 75 ? -23.773 -0.742 19.737 1.00 74.88 75 PHE A CA 1
ATOM 550 C C . PHE A 1 75 ? -22.980 -1.224 20.964 1.00 74.88 75 PHE A C 1
ATOM 552 O O . PHE A 1 75 ? -23.055 -0.590 22.011 1.00 74.88 75 PHE A O 1
ATOM 559 N N . GLY A 1 76 ? -22.195 -2.304 20.844 1.00 80.81 76 GLY A N 1
ATOM 560 C CA . GLY A 1 76 ? -21.410 -2.867 21.952 1.00 80.81 76 GLY A CA 1
ATOM 561 C C . GLY A 1 76 ? -20.239 -2.000 22.435 1.00 80.81 76 GLY A C 1
ATOM 562 O O . GLY A 1 76 ? -19.715 -2.222 23.526 1.00 80.81 76 GLY A O 1
ATOM 563 N N . LEU A 1 77 ? -19.839 -0.999 21.644 1.00 84.94 77 LEU A N 1
ATOM 564 C CA . LEU A 1 77 ? -18.834 -0.005 22.012 1.00 84.94 77 LEU A CA 1
ATOM 565 C C . LEU A 1 77 ? -19.345 1.403 21.698 1.00 84.94 77 LEU A C 1
ATOM 567 O O . LEU A 1 77 ? -19.515 1.767 20.532 1.00 84.94 77 LEU A O 1
ATOM 571 N N . PHE A 1 78 ? -19.522 2.219 22.735 1.00 82.88 78 PHE A N 1
ATOM 572 C CA . PHE A 1 78 ? -19.820 3.639 22.594 1.00 82.88 78 PHE A CA 1
ATOM 573 C C . PHE A 1 78 ? -18.545 4.473 22.740 1.00 82.88 78 PHE A C 1
ATOM 575 O O . PHE A 1 78 ? -17.811 4.349 23.722 1.00 82.88 78 PHE A O 1
ATOM 582 N N . VAL A 1 79 ? -18.300 5.350 21.762 1.00 83.12 79 VAL A N 1
ATOM 583 C CA . VAL A 1 79 ? -17.153 6.265 21.734 1.00 83.12 79 VAL A CA 1
ATOM 584 C C . VAL A 1 79 ? -17.665 7.698 21.761 1.00 83.12 79 VAL A C 1
ATOM 586 O O . VAL A 1 79 ? -18.196 8.192 20.765 1.00 83.12 79 VAL A O 1
ATOM 589 N N . GLN A 1 80 ? -17.473 8.388 22.884 1.00 78.81 80 GLN A N 1
ATOM 590 C CA . GLN A 1 80 ? -17.745 9.821 22.982 1.00 78.81 80 GLN A CA 1
ATOM 591 C C . GLN A 1 80 ? -16.448 10.616 22.835 1.00 78.81 80 GLN A C 1
ATOM 593 O O . GLN A 1 80 ? -15.444 10.283 23.459 1.00 78.81 80 GLN A O 1
ATOM 598 N N . LEU A 1 81 ? -16.486 11.697 22.056 1.00 76.12 81 LEU A N 1
ATOM 599 C CA . LEU A 1 81 ? -15.380 12.643 21.931 1.00 76.12 81 LEU A CA 1
ATOM 600 C C . LEU A 1 81 ? -15.730 13.972 22.612 1.00 76.12 81 LEU A C 1
ATOM 602 O O . LEU A 1 81 ? -16.796 14.537 22.368 1.00 76.12 81 LEU A O 1
ATOM 606 N N . LYS A 1 82 ? -14.824 14.479 23.449 1.00 74.44 82 LYS A N 1
ATOM 607 C CA . LYS A 1 82 ? -14.918 15.778 24.138 1.00 74.44 82 LYS A CA 1
ATOM 608 C C . LYS A 1 82 ? -13.652 16.605 23.869 1.00 74.44 82 LYS A C 1
ATOM 610 O O . LYS A 1 82 ? -12.631 16.055 23.467 1.00 74.44 82 LYS A O 1
ATOM 615 N N . GLY A 1 83 ? -13.715 17.921 24.082 1.00 69.25 83 GLY A N 1
ATOM 616 C CA . GLY A 1 83 ? -12.565 18.834 23.931 1.00 69.25 83 GLY A CA 1
ATOM 617 C C . GLY A 1 83 ? -12.321 19.398 22.521 1.00 69.25 83 GLY A C 1
ATOM 618 O O . GLY A 1 83 ? -11.410 20.199 22.342 1.00 69.25 83 GLY A O 1
ATOM 619 N N . VAL A 1 84 ? -13.143 19.047 21.523 1.00 69.75 84 VAL A N 1
ATOM 620 C CA . VAL A 1 84 ? -13.019 19.586 20.154 1.00 69.75 84 VAL A CA 1
ATOM 621 C C . VAL A 1 84 ? -13.373 21.092 20.123 1.00 69.75 84 VAL A C 1
ATOM 623 O O . VAL A 1 84 ? -14.470 21.453 20.562 1.00 69.75 84 VAL A O 1
ATOM 626 N N . PRO A 1 85 ? -12.522 21.984 19.572 1.00 70.00 85 PRO A N 1
ATOM 627 C CA . PRO A 1 85 ? -12.885 23.372 19.287 1.00 70.00 85 PRO A CA 1
ATOM 628 C C . PRO A 1 85 ? -14.050 23.455 18.300 1.00 70.00 85 PRO A C 1
ATOM 630 O O . PRO A 1 85 ? -14.126 22.672 17.359 1.00 70.00 85 PRO A O 1
ATOM 633 N N . LYS A 1 86 ? -14.924 24.460 18.435 1.00 69.62 86 LYS A N 1
ATOM 634 C CA . LYS A 1 86 ? -16.084 24.634 17.533 1.00 69.62 86 LYS A CA 1
ATOM 635 C C . LYS A 1 86 ? -15.709 24.835 16.052 1.00 69.62 86 LYS A C 1
ATOM 637 O O . LYS A 1 86 ? -16.550 24.602 15.193 1.00 69.62 86 LYS A O 1
ATOM 642 N N . ALA A 1 87 ? -14.478 25.263 15.758 1.00 72.38 87 ALA A N 1
ATOM 643 C CA . ALA A 1 87 ? -13.940 25.426 14.402 1.00 72.38 87 ALA A CA 1
ATOM 644 C C . ALA A 1 87 ? -13.352 24.127 13.801 1.00 72.38 87 ALA A C 1
ATOM 646 O O . ALA A 1 87 ? -12.858 24.130 12.668 1.00 72.38 87 ALA A O 1
ATOM 647 N N . CYS A 1 88 ? -13.411 23.021 14.549 1.00 72.94 88 CYS A N 1
ATOM 648 C CA . CYS A 1 88 ? -12.917 21.709 14.168 1.00 72.94 88 CYS A CA 1
ATOM 649 C C . CYS A 1 88 ? -14.045 20.668 14.173 1.00 72.94 88 CYS A C 1
ATOM 651 O O . CYS A 1 88 ? -14.833 20.570 15.110 1.00 72.94 88 CYS A O 1
ATOM 653 N N . LEU A 1 89 ? -14.070 19.828 13.143 1.00 75.88 89 LEU A N 1
ATOM 654 C CA . LEU A 1 89 ? -14.847 18.599 13.084 1.00 75.88 89 LEU A CA 1
ATOM 655 C C . LEU A 1 89 ? -13.896 17.415 13.267 1.00 75.88 89 LEU A C 1
ATOM 657 O O . LEU A 1 89 ? -12.992 17.198 12.461 1.00 75.88 89 LEU A O 1
ATOM 661 N N . VAL A 1 90 ? -14.131 16.612 14.299 1.00 75.62 90 VAL A N 1
ATOM 662 C CA . VAL A 1 90 ? -13.491 15.302 14.451 1.00 75.62 90 VAL A CA 1
ATOM 663 C C . VAL A 1 90 ? -14.587 14.252 14.425 1.00 75.62 90 VAL A C 1
ATOM 665 O O . VAL A 1 90 ? -15.528 14.309 15.215 1.00 75.62 90 VAL A O 1
ATOM 668 N N . ARG A 1 91 ? -14.479 13.303 13.495 1.00 74.38 91 ARG A N 1
ATOM 669 C CA . ARG A 1 91 ? -15.455 12.226 13.317 1.00 74.38 91 ARG A CA 1
ATOM 670 C C . ARG A 1 91 ? -14.810 10.897 13.708 1.00 74.38 91 ARG A C 1
ATOM 672 O O . ARG A 1 91 ? -13.995 10.405 12.928 1.00 74.38 91 ARG A O 1
ATOM 679 N N . PRO A 1 92 ? -15.132 10.324 14.881 1.00 82.81 92 PRO A N 1
ATOM 680 C CA . PRO A 1 92 ? -14.803 8.939 15.168 1.00 82.81 92 PRO A CA 1
ATOM 681 C C . PRO A 1 92 ? -15.726 8.001 14.379 1.00 82.81 92 PRO A C 1
ATOM 683 O O . PRO A 1 92 ? -16.916 8.271 14.215 1.00 82.81 92 PRO A O 1
ATOM 686 N N . GLU A 1 93 ? -15.181 6.885 13.912 1.00 86.94 93 GLU A N 1
ATOM 687 C CA . GLU A 1 93 ? -15.928 5.763 13.348 1.00 86.94 93 GLU A CA 1
ATOM 688 C C . GLU A 1 93 ? -15.513 4.475 14.058 1.00 86.94 93 GLU A C 1
ATOM 690 O O . GLU A 1 93 ? -14.322 4.226 14.263 1.00 86.94 93 GLU A O 1
ATOM 695 N N . VAL A 1 94 ? -16.508 3.668 14.427 1.00 89.19 94 VAL A N 1
ATOM 696 C CA . VAL A 1 94 ? -16.335 2.377 15.098 1.00 89.19 94 VAL A CA 1
ATOM 697 C C . VAL A 1 94 ? -16.606 1.264 14.092 1.00 89.19 94 VAL A C 1
ATOM 699 O O . VAL A 1 94 ? -17.638 1.267 13.421 1.00 89.19 94 VAL A O 1
ATOM 702 N N . ILE A 1 95 ? -15.680 0.315 13.989 1.00 91.00 95 ILE A N 1
ATOM 703 C CA . ILE A 1 95 ? -15.752 -0.842 13.095 1.00 91.00 95 ILE A CA 1
ATOM 704 C C . ILE A 1 95 ? -15.674 -2.098 13.964 1.00 91.00 95 ILE A C 1
ATOM 706 O O . ILE A 1 95 ? -14.642 -2.364 14.575 1.00 91.00 95 ILE A O 1
ATOM 710 N N . ASP A 1 96 ? -16.757 -2.867 14.019 1.00 92.00 96 ASP A N 1
ATOM 711 C CA . ASP A 1 96 ? -16.784 -4.185 14.661 1.00 92.00 96 ASP A CA 1
ATOM 712 C C . ASP A 1 96 ? -16.043 -5.203 13.782 1.00 92.00 96 ASP A C 1
ATOM 714 O O . ASP A 1 96 ? -16.359 -5.334 12.600 1.00 92.00 96 ASP A O 1
ATOM 718 N N . ARG A 1 97 ? -15.053 -5.918 14.326 1.00 92.06 97 ARG A N 1
ATOM 719 C CA . ARG A 1 97 ? -14.313 -6.965 13.594 1.00 92.06 97 ARG A CA 1
ATOM 720 C C . ARG A 1 97 ? -14.969 -8.347 13.671 1.00 92.06 97 ARG A C 1
ATOM 722 O O . ARG A 1 97 ? -14.475 -9.297 13.061 1.00 92.06 97 ARG A O 1
ATOM 729 N N . TYR A 1 98 ? -16.071 -8.454 14.409 1.00 91.38 98 TYR A N 1
ATOM 730 C CA . TYR A 1 98 ? -16.847 -9.657 14.705 1.00 91.38 98 TYR A CA 1
ATOM 731 C C . TYR A 1 98 ? -16.136 -10.731 15.547 1.00 91.38 98 TYR A C 1
ATOM 733 O O . TYR A 1 98 ? -16.683 -11.813 15.757 1.00 91.38 98 TYR A O 1
ATOM 741 N N . ASP A 1 99 ? -14.963 -10.411 16.097 1.00 91.19 99 ASP A N 1
ATOM 742 C CA . ASP A 1 99 ? -14.108 -11.297 16.901 1.00 91.19 99 ASP A CA 1
ATOM 743 C C . ASP A 1 99 ? -13.989 -10.865 18.378 1.00 91.19 99 ASP A C 1
ATOM 745 O O . ASP A 1 99 ? -13.104 -11.334 19.088 1.00 91.19 99 ASP A O 1
ATOM 749 N N . GLY A 1 100 ? -14.874 -9.974 18.846 1.00 90.50 100 GLY A N 1
ATOM 750 C CA . GLY A 1 100 ? -14.814 -9.368 20.187 1.00 90.50 100 GLY A CA 1
ATOM 751 C C . GLY A 1 100 ? -13.865 -8.168 20.292 1.00 90.50 100 GLY A C 1
ATOM 752 O O . GLY A 1 100 ? -13.691 -7.602 21.376 1.00 90.50 100 GLY A O 1
ATOM 753 N N . THR A 1 101 ? -13.279 -7.743 19.168 1.00 93.69 101 THR A N 1
ATOM 754 C CA . THR A 1 101 ? -12.529 -6.490 19.061 1.00 93.69 101 THR A CA 1
ATOM 755 C C . THR A 1 101 ? -13.175 -5.506 18.087 1.00 93.69 101 THR A C 1
ATOM 757 O O . THR A 1 101 ? -13.838 -5.874 17.116 1.00 93.69 101 THR A O 1
ATOM 760 N N . TYR A 1 102 ? -12.947 -4.224 18.347 1.00 93.12 102 TYR A N 1
ATOM 761 C CA . TYR A 1 102 ? -13.396 -3.098 17.542 1.00 93.12 102 TYR A CA 1
ATOM 762 C C . TYR A 1 102 ? -12.184 -2.281 17.090 1.00 93.12 102 TYR A C 1
ATOM 764 O O . TYR A 1 102 ? -11.164 -2.228 17.777 1.00 93.12 102 TYR A O 1
ATOM 772 N N . ILE A 1 103 ? -12.296 -1.611 15.947 1.00 92.81 103 ILE A N 1
ATOM 773 C CA . ILE A 1 103 ? -11.372 -0.556 15.523 1.00 92.81 103 ILE A CA 1
ATOM 774 C C . ILE A 1 103 ? -12.100 0.767 15.712 1.00 92.81 103 ILE A C 1
ATOM 776 O O . ILE A 1 103 ? -13.180 0.962 15.157 1.00 92.81 103 ILE A O 1
ATOM 780 N N . VAL A 1 104 ? -11.495 1.684 16.454 1.00 89.75 104 VAL A N 1
ATOM 781 C CA . VAL A 1 104 ? -11.917 3.081 16.503 1.00 89.75 104 VAL A CA 1
ATOM 782 C C . VAL A 1 104 ? -10.928 3.876 15.672 1.00 89.75 104 VAL A C 1
ATOM 784 O O . VAL A 1 104 ? -9.731 3.882 15.955 1.00 89.75 104 VAL A O 1
ATOM 787 N N . ARG A 1 105 ? -11.415 4.555 14.639 1.00 88.81 105 ARG A N 1
ATOM 788 C CA . ARG A 1 105 ? -10.609 5.459 13.812 1.00 88.81 105 ARG A CA 1
ATOM 789 C C . ARG A 1 105 ? -11.181 6.859 13.830 1.00 88.81 105 ARG A C 1
ATOM 791 O O . ARG A 1 105 ? -12.384 7.028 14.004 1.00 88.81 105 ARG A O 1
ATOM 798 N N . TYR A 1 106 ? -10.340 7.859 13.628 1.00 82.75 106 TYR A N 1
ATOM 799 C CA . TYR A 1 106 ? -10.772 9.245 13.599 1.00 82.75 106 TYR A CA 1
ATOM 800 C C . TYR A 1 106 ? -9.849 10.110 12.740 1.00 82.75 106 TYR A C 1
ATOM 802 O O . TYR A 1 106 ? -8.636 9.901 12.654 1.00 82.75 106 TYR A O 1
ATOM 810 N N . LYS A 1 107 ? -10.452 11.131 12.130 1.00 81.44 107 LYS A N 1
ATOM 811 C CA . LYS A 1 107 ? -9.761 12.188 11.391 1.00 81.44 107 LYS A CA 1
ATOM 812 C C . LYS A 1 107 ? -10.250 13.550 11.874 1.00 81.44 107 LYS A C 1
ATOM 814 O O . LYS A 1 107 ? -11.440 13.716 12.155 1.00 81.44 107 LYS A O 1
ATOM 819 N N . LYS A 1 108 ? -9.321 14.500 11.991 1.00 76.31 108 LYS A N 1
ATOM 820 C CA . LYS A 1 108 ? -9.570 15.889 12.393 1.00 76.31 108 LYS A CA 1
ATOM 821 C C . LYS A 1 108 ? -9.522 16.793 11.169 1.00 76.31 108 LYS A C 1
ATOM 823 O O . LYS A 1 108 ? -8.511 16.829 10.479 1.00 76.31 108 LYS A O 1
ATOM 828 N N . PHE A 1 109 ? -10.590 17.553 10.970 1.00 74.31 109 PHE A N 1
ATOM 829 C CA . PHE A 1 109 ? -10.720 18.597 9.963 1.00 74.31 109 PHE A CA 1
ATOM 830 C C . PHE A 1 109 ? -10.935 19.927 10.690 1.00 74.31 109 PHE A C 1
ATOM 832 O O . PHE A 1 109 ? -11.847 20.025 11.505 1.00 74.31 109 PHE A O 1
ATOM 839 N N . CYS A 1 110 ? -10.125 20.949 10.424 1.00 68.94 110 CYS A N 1
ATOM 840 C CA . CYS A 1 110 ? -10.276 22.268 11.047 1.00 68.94 110 CYS A CA 1
ATOM 841 C C . CYS A 1 110 ? -10.182 23.373 10.009 1.00 68.94 110 CYS A C 1
ATOM 843 O O . CYS A 1 110 ? -9.448 23.249 9.031 1.00 68.94 110 CYS A O 1
ATOM 845 N N . LEU A 1 111 ? -10.878 24.479 10.271 1.00 62.03 111 LEU A N 1
ATOM 846 C CA . LEU A 1 111 ? -10.764 25.700 9.468 1.00 62.03 111 LEU A CA 1
ATOM 847 C C . LEU A 1 111 ? -9.403 26.400 9.661 1.00 62.03 111 LEU A C 1
ATOM 849 O O . LEU A 1 111 ? -8.957 27.123 8.775 1.00 62.03 111 LEU A O 1
ATOM 853 N N . SER A 1 112 ? -8.732 26.159 10.793 1.00 61.06 112 SER A N 1
ATOM 854 C CA . SER A 1 112 ? -7.395 26.667 11.118 1.00 61.06 112 SER A CA 1
ATOM 855 C C . SER A 1 112 ? -6.409 25.517 11.342 1.00 61.06 112 SER A C 1
ATOM 857 O O . SER A 1 112 ? -6.673 24.601 12.122 1.00 61.06 112 SER A O 1
ATOM 859 N N . LEU A 1 113 ? -5.248 25.572 10.680 1.00 56.97 113 LEU A N 1
ATOM 860 C CA . LEU A 1 113 ? -4.187 24.558 10.798 1.00 56.97 113 LEU A CA 1
ATOM 861 C C . LEU A 1 113 ? -3.408 24.634 12.123 1.00 56.97 113 LEU A C 1
ATOM 863 O O . LEU A 1 113 ? -2.788 23.646 12.512 1.00 56.97 113 LEU A O 1
ATOM 867 N N . ASN A 1 114 ? -3.455 25.777 12.817 1.00 53.41 114 ASN A N 1
ATOM 868 C CA . ASN A 1 114 ? -2.666 26.040 14.028 1.00 53.41 114 ASN A CA 1
ATOM 869 C C . ASN A 1 114 ? -3.415 25.708 15.334 1.00 53.41 114 ASN A C 1
ATOM 871 O O . ASN A 1 114 ? -2.866 25.872 16.423 1.00 53.41 114 ASN A O 1
ATOM 875 N N . GLU A 1 115 ? -4.667 25.251 15.255 1.00 54.00 115 GLU A N 1
ATOM 876 C CA . GLU A 1 115 ? -5.455 24.887 16.434 1.00 54.00 115 GLU A CA 1
ATOM 877 C C . GLU A 1 115 ? -5.063 23.497 16.950 1.00 54.00 115 GLU A C 1
ATOM 879 O O . GLU A 1 115 ? -5.623 22.462 16.566 1.00 54.00 115 GLU A O 1
ATOM 884 N N . HIS A 1 116 ? -4.099 23.468 17.870 1.00 56.19 116 HIS A N 1
ATOM 885 C CA . HIS A 1 116 ? -3.902 22.323 18.752 1.00 56.19 116 HIS A CA 1
ATOM 886 C C . HIS A 1 116 ? -5.137 22.160 19.639 1.00 56.19 116 HIS A C 1
ATOM 888 O O . HIS A 1 116 ? -5.646 23.122 20.208 1.00 56.19 116 HIS A O 1
ATOM 894 N N . ALA A 1 117 ? -5.631 20.931 19.731 1.00 54.75 117 ALA A N 1
ATOM 895 C CA . ALA A 1 117 ? -6.824 20.616 20.496 1.00 54.75 117 ALA A CA 1
ATOM 896 C C . ALA A 1 117 ? -6.597 19.319 21.254 1.00 54.75 117 ALA A C 1
ATOM 898 O O . ALA A 1 117 ? -6.388 18.272 20.630 1.00 54.75 117 ALA A O 1
ATOM 899 N N . THR A 1 118 ? -6.630 19.427 22.576 1.00 54.19 118 THR A N 1
ATOM 900 C CA . THR A 1 118 ? -6.647 18.309 23.509 1.00 54.19 118 THR A CA 1
ATOM 901 C C . THR A 1 118 ? -8.019 17.659 23.456 1.00 54.19 118 THR A C 1
ATOM 903 O O . THR A 1 118 ? -9.030 18.309 23.722 1.00 54.19 118 THR A O 1
ATOM 906 N N . HIS A 1 119 ? -8.058 16.382 23.098 1.00 63.03 119 HIS A N 1
ATOM 907 C CA . HIS A 1 119 ? -9.301 15.630 23.025 1.00 63.03 119 HIS A CA 1
ATOM 908 C C . HIS A 1 119 ? -9.359 14.562 24.097 1.00 63.03 119 HIS A C 1
ATOM 910 O O . HIS A 1 119 ? -8.340 13.960 24.418 1.00 63.03 119 HIS A O 1
ATOM 916 N N . PHE A 1 120 ? -10.574 14.292 24.566 1.00 57.66 120 PHE A N 1
ATOM 917 C CA . PHE A 1 120 ? -10.866 13.182 25.459 1.00 57.66 120 PHE A CA 1
ATOM 918 C C . PHE A 1 120 ? -11.778 12.196 24.743 1.00 57.66 120 PHE A C 1
ATOM 920 O O . PHE A 1 120 ? -12.927 12.527 24.430 1.00 57.66 120 PHE A O 1
ATOM 927 N N . PHE A 1 121 ? -11.273 10.991 24.494 1.00 64.88 121 PHE A N 1
ATOM 928 C CA . PHE A 1 121 ? -12.118 9.851 24.153 1.00 64.88 121 PHE A CA 1
ATOM 929 C C . PHE A 1 121 ? -12.643 9.238 25.447 1.00 64.88 121 PHE A C 1
ATOM 931 O O . PHE A 1 121 ? -11.853 8.981 26.350 1.00 64.88 121 PHE A O 1
ATOM 938 N N . THR A 1 122 ? -13.949 8.996 25.526 1.00 61.62 122 THR A N 1
ATOM 939 C CA . THR A 1 122 ? -14.574 8.187 26.578 1.00 61.62 122 THR A CA 1
ATOM 940 C C . THR A 1 122 ? -15.114 6.907 25.944 1.00 61.62 122 THR A C 1
ATOM 942 O O . THR A 1 122 ? -15.985 6.986 25.073 1.00 61.62 122 THR A O 1
ATOM 945 N N . LEU A 1 123 ? -14.601 5.749 26.371 1.00 71.94 123 LEU A N 1
ATOM 946 C CA . LEU A 1 123 ? -15.106 4.425 25.982 1.00 71.94 123 LEU A CA 1
ATOM 947 C C . LEU A 1 123 ? -16.009 3.878 27.088 1.00 71.94 123 LEU A C 1
ATOM 949 O O . LEU A 1 123 ? -15.566 3.794 28.232 1.00 71.94 123 LEU A O 1
ATOM 953 N N . ASN A 1 124 ? -17.257 3.536 26.748 1.00 69.69 124 ASN A N 1
ATOM 954 C CA . ASN A 1 124 ? -18.262 2.959 27.658 1.00 69.69 124 ASN A CA 1
ATOM 955 C C . ASN A 1 124 ? -18.376 3.653 29.042 1.00 69.69 124 ASN A C 1
ATOM 957 O O . ASN A 1 124 ? -18.779 3.035 30.015 1.00 69.69 124 ASN A O 1
ATOM 961 N N . SER A 1 125 ? -18.104 4.963 29.094 1.00 59.16 125 SER A N 1
ATOM 962 C CA . SER A 1 125 ? -18.104 5.856 30.276 1.00 59.16 125 SER A CA 1
ATOM 963 C C . SER A 1 125 ? -16.845 5.887 31.156 1.00 59.16 125 SER A C 1
ATOM 965 O O . SER A 1 125 ? -16.629 6.925 31.777 1.00 59.16 125 SER A O 1
ATOM 967 N N . ASP A 1 126 ? -15.979 4.867 31.140 1.00 60.84 126 ASP A N 1
ATOM 968 C CA . ASP A 1 126 ? -14.919 4.731 32.163 1.00 60.84 126 ASP A CA 1
ATOM 969 C C . ASP A 1 126 ? -13.487 4.987 31.671 1.00 60.84 126 ASP A C 1
ATOM 971 O O . ASP A 1 126 ? -12.626 5.417 32.440 1.00 60.84 126 ASP A O 1
ATOM 975 N N . THR A 1 127 ? -13.182 4.718 30.396 1.00 64.25 127 THR A N 1
ATOM 976 C CA . THR A 1 127 ? -11.796 4.831 29.899 1.00 64.25 127 THR A CA 1
ATOM 977 C C . THR A 1 127 ? -11.560 6.165 29.206 1.00 64.25 127 THR A C 1
ATOM 979 O O . THR A 1 127 ? -12.236 6.467 28.220 1.00 64.25 127 THR A O 1
ATOM 982 N N . HIS A 1 128 ? -10.574 6.928 29.686 1.00 65.12 128 HIS A N 1
ATOM 983 C CA . HIS A 1 128 ? -10.208 8.247 29.170 1.00 65.12 128 HIS A CA 1
ATOM 984 C C . HIS A 1 128 ? -8.827 8.251 28.506 1.00 65.12 128 HIS A C 1
ATOM 986 O O . HIS A 1 128 ? -7.842 7.841 29.115 1.00 65.12 128 HIS A O 1
ATOM 992 N N . PHE A 1 129 ? -8.750 8.786 27.285 1.00 68.94 129 PHE A N 1
ATOM 993 C CA . PHE A 1 129 ? -7.487 9.042 26.581 1.00 68.94 129 PHE A CA 1
ATOM 994 C C . PHE A 1 129 ? -7.365 10.518 26.248 1.00 68.94 129 PHE A C 1
ATOM 996 O O . PHE A 1 129 ? -8.295 11.079 25.669 1.00 68.94 129 PHE A O 1
ATOM 1003 N N . GLU A 1 130 ? -6.222 11.112 26.586 1.00 65.44 130 GLU A N 1
ATOM 1004 C CA . GLU A 1 130 ? -5.894 12.506 26.305 1.00 65.44 130 GLU A CA 1
ATOM 1005 C C . GLU A 1 130 ? -4.783 12.595 25.253 1.00 65.44 130 GLU A C 1
ATOM 1007 O O . GLU A 1 130 ? -3.770 11.902 25.341 1.00 65.44 130 GLU A O 1
ATOM 1012 N N . GLY A 1 131 ? -4.952 13.473 24.266 1.00 62.47 131 GLY A N 1
ATOM 1013 C CA . GLY A 1 131 ? -3.878 13.804 23.335 1.00 62.47 131 GLY A CA 1
ATOM 1014 C C . GLY A 1 131 ? -4.227 14.956 22.390 1.00 62.47 131 GLY A C 1
ATOM 1015 O O . GLY A 1 131 ? -5.405 15.166 22.066 1.00 62.47 131 GLY A O 1
ATOM 1016 N N . PRO A 1 132 ? -3.226 15.729 21.931 1.00 66.31 132 PRO A N 1
ATOM 1017 C CA . PRO A 1 132 ? -3.420 16.688 20.864 1.00 66.31 132 PRO A CA 1
ATOM 1018 C C . PRO A 1 132 ? -3.539 15.944 19.532 1.00 66.31 132 PRO A C 1
ATOM 1020 O O . PRO A 1 132 ? -2.584 15.333 19.065 1.00 66.31 132 PRO A O 1
ATOM 1023 N N . ILE A 1 133 ? -4.690 16.057 18.868 1.00 69.94 133 ILE A N 1
ATOM 1024 C CA . ILE A 1 133 ? -4.831 15.548 17.498 1.00 69.94 133 ILE A CA 1
ATOM 1025 C C . ILE A 1 133 ? -4.288 16.616 16.547 1.00 69.94 133 ILE A C 1
ATOM 1027 O O . ILE A 1 133 ? -4.809 17.737 16.497 1.00 69.94 133 ILE A O 1
ATOM 1031 N N . VAL A 1 134 ? -3.249 16.287 15.784 1.00 72.50 134 VAL A N 1
ATOM 1032 C CA . VAL A 1 134 ? -2.672 17.178 14.768 1.00 72.50 134 VAL A CA 1
ATOM 1033 C C . VAL A 1 134 ? -3.415 16.971 13.437 1.00 72.50 134 VAL A C 1
ATOM 1035 O O . VAL A 1 134 ? -3.578 15.821 13.035 1.00 72.50 134 VAL A O 1
ATOM 1038 N N . PRO A 1 135 ? -3.872 18.026 12.728 1.00 74.38 135 PRO A N 1
ATOM 1039 C CA . PRO A 1 135 ? -4.503 17.872 11.414 1.00 74.38 135 PRO A CA 1
ATOM 1040 C C . PRO A 1 135 ? -3.617 17.091 10.436 1.00 74.38 135 PRO A C 1
ATOM 1042 O O . PRO A 1 135 ? -2.398 17.291 10.395 1.00 74.38 135 PRO A O 1
ATOM 1045 N N . SER A 1 136 ? -4.218 16.228 9.615 1.00 74.69 136 SER A N 1
ATOM 1046 C CA . SER A 1 136 ? -3.467 15.411 8.648 1.00 74.69 136 SER A CA 1
ATOM 1047 C C . SER A 1 136 ? -2.773 16.262 7.577 1.00 74.69 136 SER A C 1
ATOM 1049 O O . SER A 1 136 ? -1.727 15.902 7.040 1.00 74.69 136 SER A O 1
ATOM 1051 N N . GLU A 1 137 ? -3.314 17.451 7.342 1.00 76.88 137 GLU A N 1
ATOM 1052 C CA . GLU A 1 137 ? -2.933 18.439 6.349 1.00 76.88 137 GLU A CA 1
ATOM 1053 C C . GLU A 1 137 ? -1.713 19.283 6.772 1.00 76.88 137 GLU A C 1
ATOM 1055 O O . GLU A 1 137 ? -1.201 20.042 5.949 1.00 76.88 137 GLU A O 1
ATOM 1060 N N . CYS A 1 138 ? -1.210 19.167 8.016 1.00 79.50 138 CYS A N 1
ATOM 1061 C CA . CYS A 1 138 ? -0.093 20.008 8.466 1.00 79.50 138 CYS A CA 1
ATOM 1062 C C . CYS A 1 138 ? 1.187 19.806 7.640 1.00 79.50 138 CYS A C 1
ATOM 1064 O O . CYS A 1 138 ? 1.571 18.675 7.321 1.00 79.50 138 CYS A O 1
ATOM 1066 N N . ALA A 1 139 ? 1.877 20.915 7.363 1.00 83.94 139 ALA A N 1
ATOM 1067 C CA . ALA A 1 139 ? 3.290 20.935 7.008 1.00 83.94 139 ALA A CA 1
ATOM 1068 C C . ALA A 1 139 ? 4.086 21.062 8.315 1.00 83.94 139 ALA A C 1
ATOM 1070 O O . ALA A 1 139 ? 4.152 22.125 8.926 1.00 83.94 139 ALA A O 1
ATOM 1071 N N . CYS A 1 140 ? 4.590 19.932 8.792 1.00 83.88 140 CYS A N 1
ATOM 1072 C CA . CYS A 1 140 ? 5.059 19.716 10.158 1.00 83.88 140 CYS A CA 1
ATOM 1073 C C . CYS A 1 140 ? 6.256 18.734 10.155 1.00 83.88 140 CYS A C 1
ATOM 1075 O O . CYS A 1 140 ? 6.174 17.661 10.758 1.00 83.88 140 CYS A O 1
ATOM 1077 N N . PRO A 1 141 ? 7.352 19.047 9.428 1.00 87.25 141 PRO A N 1
ATOM 1078 C CA . PRO A 1 141 ? 8.419 18.091 9.158 1.00 87.25 141 PRO A CA 1
ATOM 1079 C C . PRO A 1 141 ? 9.334 17.863 10.371 1.00 87.25 141 PRO A C 1
ATOM 1081 O O . PRO A 1 141 ? 9.965 18.792 10.879 1.00 87.25 141 PRO A O 1
ATOM 1084 N N . MET A 1 142 ? 9.463 16.603 10.794 1.00 87.69 142 MET A N 1
ATOM 1085 C CA . MET A 1 142 ? 10.386 16.170 11.854 1.00 87.69 142 MET A CA 1
ATOM 1086 C C . MET A 1 142 ? 11.662 15.545 11.278 1.00 87.69 142 MET A C 1
ATOM 1088 O O . MET A 1 142 ? 11.674 15.102 10.131 1.00 87.69 142 MET A O 1
ATOM 1092 N N . LYS A 1 143 ? 12.735 15.448 12.076 1.00 89.25 143 LYS A N 1
ATOM 1093 C CA . LYS A 1 143 ? 13.939 14.695 11.677 1.00 89.25 143 LYS A CA 1
ATOM 1094 C C . LYS A 1 143 ? 13.586 13.235 11.387 1.00 89.25 143 LYS A C 1
ATOM 1096 O O . LYS A 1 143 ? 12.784 12.648 12.112 1.00 89.25 143 LYS A O 1
ATOM 1101 N N . MET A 1 144 ? 14.217 12.645 10.371 1.00 86.81 144 MET A N 1
ATOM 1102 C CA . MET A 1 144 ? 13.920 11.280 9.919 1.00 86.81 144 MET A CA 1
ATOM 1103 C C . MET A 1 144 ? 14.009 10.245 11.051 1.00 86.81 144 MET A C 1
ATOM 1105 O O . MET A 1 144 ? 13.054 9.503 11.255 1.00 86.81 144 MET A O 1
ATOM 1109 N N . ASP A 1 145 ? 15.070 10.269 11.859 1.00 87.31 145 ASP A N 1
ATOM 1110 C CA . ASP A 1 145 ? 15.252 9.321 12.972 1.00 87.31 145 ASP A CA 1
ATOM 1111 C C . ASP A 1 145 ? 14.164 9.467 14.050 1.00 87.31 145 ASP A C 1
ATOM 1113 O O . ASP A 1 145 ? 13.666 8.480 14.588 1.00 87.31 145 ASP A O 1
ATOM 1117 N N . GLN A 1 146 ? 13.738 10.706 14.331 1.00 88.31 146 GLN A N 1
ATOM 1118 C CA . GLN A 1 146 ? 12.645 10.987 15.269 1.00 88.31 146 GLN A CA 1
ATOM 1119 C C . GLN A 1 146 ? 11.297 10.513 14.720 1.00 88.31 146 GLN A C 1
ATOM 1121 O O . GLN A 1 146 ? 10.468 10.017 15.480 1.00 88.31 146 GLN A O 1
ATOM 1126 N N . TRP A 1 147 ? 11.071 10.667 13.413 1.00 87.62 147 TRP A N 1
ATOM 1127 C CA . TRP A 1 147 ? 9.870 10.174 12.747 1.00 87.62 147 TRP A CA 1
ATOM 1128 C C . TRP A 1 147 ? 9.826 8.643 12.766 1.00 87.62 147 TRP A C 1
ATOM 1130 O O . TRP A 1 147 ? 8.813 8.087 13.171 1.00 87.62 147 TRP A O 1
ATOM 1140 N N . LEU A 1 148 ? 10.930 7.967 12.428 1.00 85.12 148 LEU A N 1
ATOM 1141 C CA . LEU A 1 148 ? 11.038 6.503 12.437 1.00 85.12 148 LEU A CA 1
ATOM 1142 C C . LEU A 1 148 ? 10.832 5.912 13.839 1.00 85.12 148 LEU A C 1
ATOM 1144 O O . LEU A 1 148 ? 10.058 4.969 13.994 1.00 85.12 148 LEU A O 1
ATOM 1148 N N . LEU A 1 149 ? 11.460 6.503 14.864 1.00 84.50 149 LEU A N 1
ATOM 1149 C CA . LEU A 1 149 ? 11.294 6.088 16.260 1.00 84.50 149 LEU A CA 1
ATOM 1150 C C . LEU A 1 149 ? 9.831 6.200 16.719 1.00 84.50 149 LEU A C 1
ATOM 1152 O O . LEU A 1 149 ? 9.302 5.280 17.339 1.00 84.50 149 LEU A O 1
ATOM 1156 N N . LYS A 1 150 ? 9.162 7.310 16.384 1.00 84.44 150 LYS A N 1
ATOM 1157 C CA . LYS A 1 150 ? 7.750 7.552 16.726 1.00 84.44 150 LYS A CA 1
ATOM 1158 C C . LYS A 1 150 ? 6.771 6.709 15.907 1.00 84.44 150 LYS A C 1
ATOM 1160 O O . LYS A 1 150 ? 5.731 6.324 16.424 1.00 84.44 150 LYS A O 1
ATOM 1165 N N . ALA A 1 151 ? 7.090 6.422 14.647 1.00 83.44 151 ALA A N 1
ATOM 1166 C CA . ALA A 1 151 ? 6.275 5.581 13.775 1.00 83.44 151 ALA A CA 1
ATOM 1167 C C . ALA A 1 151 ? 6.341 4.088 14.141 1.00 83.44 151 ALA A C 1
ATOM 1169 O O . ALA A 1 151 ? 5.527 3.317 13.636 1.00 83.44 151 ALA A O 1
ATOM 1170 N N . GLN A 1 152 ? 7.290 3.686 15.002 1.00 82.69 152 GLN A N 1
ATOM 1171 C CA . GLN A 1 152 ? 7.466 2.313 15.495 1.00 82.69 152 GLN A CA 1
ATOM 1172 C C . GLN A 1 152 ? 7.507 1.279 14.354 1.00 82.69 152 GLN A C 1
ATOM 1174 O O . GLN A 1 152 ? 6.920 0.201 14.442 1.00 82.69 152 GLN A O 1
ATOM 1179 N N . CYS A 1 153 ? 8.172 1.628 13.246 1.00 76.75 153 CYS A N 1
ATOM 1180 C CA . CYS A 1 153 ? 8.224 0.780 12.058 1.00 76.75 153 CYS A CA 1
ATOM 1181 C C . CYS A 1 153 ? 8.901 -0.575 12.369 1.00 76.75 153 CYS A C 1
ATOM 1183 O O . CYS A 1 153 ? 10.040 -0.572 12.843 1.00 76.75 153 CYS A O 1
ATOM 1185 N N . PRO A 1 154 ? 8.250 -1.719 12.073 1.00 78.00 154 PRO A N 1
ATOM 1186 C CA . PRO A 1 154 ? 8.837 -3.047 12.253 1.00 78.00 154 PRO A CA 1
ATOM 1187 C C . PRO A 1 154 ? 10.165 -3.219 11.500 1.00 78.00 154 PRO A C 1
ATOM 1189 O O . PRO A 1 154 ? 10.310 -2.774 10.357 1.00 78.00 154 PRO A O 1
ATOM 1192 N N . SER A 1 155 ? 11.138 -3.878 12.133 1.00 72.56 155 SER A N 1
ATOM 1193 C CA . SER A 1 155 ? 12.497 -4.040 11.596 1.00 72.56 155 SER A CA 1
ATOM 1194 C C . SER A 1 155 ? 12.559 -5.003 10.404 1.00 72.56 155 SER A C 1
ATOM 1196 O O . SER A 1 155 ? 13.482 -4.936 9.592 1.00 72.56 155 SER A O 1
ATOM 1198 N N . GLU A 1 156 ? 11.548 -5.853 10.236 1.00 70.31 156 GLU A N 1
ATOM 1199 C CA . GLU A 1 156 ? 11.407 -6.792 9.127 1.00 70.31 156 GLU A CA 1
ATOM 1200 C C . GLU A 1 156 ? 11.299 -6.074 7.774 1.00 70.31 156 GLU A C 1
ATOM 1202 O O . GLU A 1 156 ? 11.847 -6.555 6.778 1.00 70.31 156 GLU A O 1
ATOM 1207 N N . PHE A 1 157 ? 10.662 -4.897 7.728 1.00 69.12 157 PHE A N 1
ATOM 1208 C CA . PHE A 1 157 ? 10.578 -4.091 6.506 1.00 69.12 157 PHE A CA 1
ATOM 1209 C C . PHE A 1 157 ? 11.958 -3.590 6.059 1.00 69.12 157 PHE A C 1
ATOM 1211 O O . PHE A 1 157 ? 12.257 -3.585 4.861 1.00 69.12 157 PHE A O 1
ATOM 1218 N N . SER A 1 158 ? 12.836 -3.260 7.010 1.00 75.25 158 SER A N 1
ATOM 1219 C CA . SER A 1 158 ? 14.220 -2.873 6.724 1.00 75.25 158 SER A CA 1
ATOM 1220 C C . SER A 1 158 ? 14.980 -3.993 6.011 1.00 75.25 158 SER A C 1
ATOM 1222 O O . SER A 1 158 ? 15.720 -3.714 5.072 1.00 75.25 158 SER A O 1
ATOM 1224 N N . ASN A 1 159 ? 14.752 -5.263 6.367 1.00 86.56 159 ASN A N 1
ATOM 1225 C CA . ASN A 1 159 ? 15.433 -6.400 5.733 1.00 86.56 159 ASN A CA 1
ATOM 1226 C C . ASN A 1 159 ? 15.095 -6.536 4.239 1.00 86.56 159 ASN A C 1
ATOM 1228 O O . ASN A 1 159 ? 15.983 -6.819 3.430 1.00 86.56 159 ASN A O 1
ATOM 1232 N N . GLN A 1 160 ? 13.835 -6.311 3.847 1.00 88.19 160 GLN A N 1
ATOM 1233 C CA . GLN A 1 160 ? 13.446 -6.338 2.433 1.00 88.19 160 GLN A CA 1
ATOM 1234 C C . GLN A 1 160 ? 14.074 -5.171 1.661 1.00 88.19 160 GLN A C 1
ATOM 1236 O O . GLN A 1 160 ? 14.634 -5.381 0.584 1.00 88.19 160 GLN A O 1
ATOM 1241 N N . ILE A 1 161 ? 14.013 -3.957 2.220 1.00 88.50 161 ILE A N 1
ATOM 1242 C CA . ILE A 1 161 ? 14.578 -2.753 1.598 1.00 88.50 161 ILE A CA 1
ATOM 1243 C C . ILE A 1 161 ? 16.090 -2.919 1.409 1.00 88.50 161 ILE A C 1
ATOM 1245 O O . ILE A 1 161 ? 16.571 -2.764 0.290 1.00 88.50 161 ILE A O 1
ATOM 1249 N N . LEU A 1 162 ? 16.817 -3.326 2.456 1.00 90.56 162 LEU A N 1
ATOM 1250 C CA . LEU A 1 162 ? 18.261 -3.581 2.407 1.00 90.56 162 LEU A CA 1
ATOM 1251 C C . LEU A 1 162 ? 18.622 -4.642 1.359 1.00 90.56 162 LEU A C 1
ATOM 1253 O O . LEU A 1 162 ? 19.572 -4.458 0.603 1.00 90.56 162 LEU A O 1
ATOM 1257 N N . LYS A 1 163 ? 17.843 -5.727 1.246 1.00 91.38 163 LYS A N 1
ATOM 1258 C CA . LYS A 1 163 ? 18.050 -6.747 0.204 1.00 91.38 163 LYS A CA 1
ATOM 1259 C C . LYS A 1 163 ? 17.839 -6.193 -1.209 1.00 91.38 163 LYS A C 1
ATOM 1261 O O . LYS A 1 163 ? 18.545 -6.600 -2.129 1.00 91.38 163 LYS A O 1
ATOM 1266 N N . HIS A 1 164 ? 16.867 -5.302 -1.402 1.00 92.56 164 HIS A N 1
ATOM 1267 C CA . HIS A 1 164 ? 16.607 -4.685 -2.703 1.00 92.56 164 HIS A CA 1
ATOM 1268 C C . HIS A 1 164 ? 17.672 -3.646 -3.078 1.00 92.56 164 HIS A C 1
ATOM 1270 O O . HIS A 1 164 ? 18.043 -3.578 -4.246 1.00 92.56 164 HIS A O 1
ATOM 1276 N N . THR A 1 165 ? 18.188 -2.874 -2.117 1.00 92.50 165 THR A N 1
ATOM 1277 C CA . THR A 1 165 ? 19.193 -1.827 -2.366 1.00 92.50 165 THR A CA 1
ATOM 1278 C C . THR A 1 165 ? 20.636 -2.333 -2.381 1.00 92.50 165 THR A C 1
ATOM 1280 O O . THR A 1 165 ? 21.480 -1.667 -2.970 1.00 92.50 165 THR A O 1
ATOM 1283 N N . ALA A 1 166 ? 20.931 -3.518 -1.830 1.00 92.38 166 ALA A N 1
ATOM 1284 C CA . ALA A 1 166 ? 22.283 -4.099 -1.768 1.00 92.38 166 ALA A CA 1
ATOM 1285 C C . ALA A 1 166 ? 23.008 -4.243 -3.125 1.00 92.38 166 ALA A C 1
ATOM 1287 O O . ALA A 1 166 ? 24.229 -4.378 -3.148 1.00 92.38 166 ALA A O 1
ATOM 1288 N N . ILE A 1 167 ? 22.280 -4.205 -4.247 1.00 93.00 167 ILE A N 1
ATOM 1289 C CA . ILE A 1 167 ? 22.845 -4.206 -5.609 1.00 93.00 167 ILE A CA 1
ATOM 1290 C C . ILE A 1 167 ? 23.621 -2.910 -5.906 1.00 93.00 167 ILE A C 1
ATOM 1292 O O . ILE A 1 167 ? 24.529 -2.928 -6.732 1.00 93.00 167 ILE A O 1
ATOM 1296 N N . TRP A 1 168 ? 23.311 -1.809 -5.214 1.00 94.06 168 TRP A N 1
ATOM 1297 C CA . TRP A 1 168 ? 23.955 -0.506 -5.376 1.00 94.06 168 TRP A CA 1
ATOM 1298 C C . TRP A 1 168 ? 24.647 -0.073 -4.070 1.00 94.06 168 TRP A C 1
ATOM 1300 O O . TRP A 1 168 ? 24.028 0.580 -3.225 1.00 94.06 168 TRP A O 1
ATOM 1310 N N . PRO A 1 169 ? 25.937 -0.410 -3.877 1.00 92.00 169 PRO A N 1
ATOM 1311 C CA . PRO A 1 169 ? 26.729 0.071 -2.747 1.00 92.00 169 PRO A CA 1
ATOM 1312 C C . PRO A 1 169 ? 26.772 1.603 -2.648 1.00 92.00 169 PRO A C 1
ATOM 1314 O O . PRO A 1 169 ? 26.605 2.318 -3.641 1.00 92.00 169 PRO A O 1
ATOM 1317 N N . VAL A 1 170 ? 27.065 2.122 -1.454 1.00 90.94 170 VAL A N 1
ATOM 1318 C CA . VAL A 1 170 ? 27.234 3.568 -1.226 1.00 90.94 170 VAL A CA 1
ATOM 1319 C C . VAL A 1 170 ? 28.290 4.131 -2.186 1.00 90.94 170 VAL A C 1
ATOM 1321 O O . VAL A 1 170 ? 29.405 3.622 -2.257 1.00 90.94 170 VAL A O 1
ATOM 1324 N N . GLY A 1 171 ? 27.928 5.176 -2.936 1.00 90.06 171 GLY A N 1
ATOM 1325 C CA . GLY A 1 171 ? 28.802 5.818 -3.927 1.00 90.06 171 GLY A CA 1
ATOM 1326 C C . GLY A 1 171 ? 28.821 5.178 -5.325 1.00 90.06 171 GLY A C 1
ATOM 1327 O O . GLY A 1 171 ? 29.436 5.750 -6.216 1.00 90.06 171 GLY A O 1
ATOM 1328 N N . SER A 1 172 ? 28.134 4.050 -5.555 1.00 91.12 172 SER A N 1
ATOM 1329 C CA . SER A 1 172 ? 28.092 3.382 -6.877 1.00 91.12 172 SER A CA 1
ATOM 1330 C C . SER A 1 172 ? 27.144 4.027 -7.903 1.00 91.12 172 SER A C 1
ATOM 1332 O O . SER A 1 172 ? 27.241 3.754 -9.097 1.00 91.12 172 SER A O 1
ATOM 1334 N N . VAL A 1 173 ? 26.209 4.872 -7.455 1.00 92.75 173 VAL A N 1
ATOM 1335 C CA . VAL A 1 173 ? 25.123 5.409 -8.290 1.00 92.75 173 VAL A CA 1
ATOM 1336 C C . VAL A 1 173 ? 25.506 6.766 -8.887 1.00 92.75 173 VAL A C 1
ATOM 1338 O O . VAL A 1 173 ? 25.346 7.800 -8.238 1.00 92.75 173 VAL A O 1
ATOM 1341 N N . ASP A 1 174 ? 25.938 6.783 -10.151 1.00 93.44 174 ASP A N 1
ATOM 1342 C CA . ASP A 1 174 ? 25.986 8.019 -10.943 1.00 93.44 174 ASP A CA 1
ATOM 1343 C C . ASP A 1 174 ? 24.592 8.368 -11.492 1.00 93.44 174 ASP A C 1
ATOM 1345 O O . ASP A 1 174 ? 24.062 7.710 -12.391 1.00 93.44 174 ASP A O 1
ATOM 1349 N N . LEU A 1 175 ? 2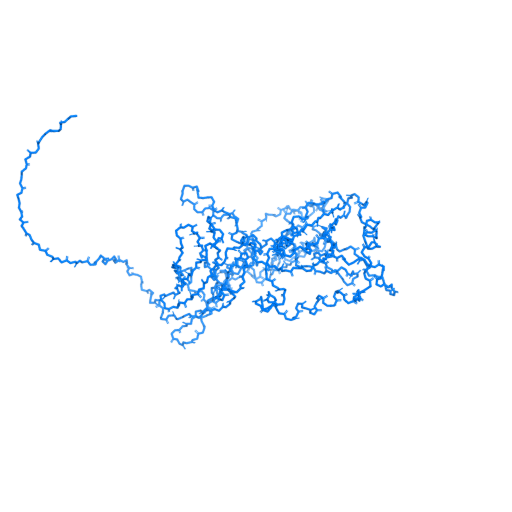4.009 9.448 -10.971 1.00 91.69 175 LEU A N 1
ATOM 1350 C CA . LEU A 1 175 ? 22.681 9.926 -11.354 1.00 91.69 175 LEU A CA 1
ATOM 1351 C C . LEU A 1 175 ? 22.582 10.387 -12.816 1.00 91.69 175 LEU A C 1
ATOM 1353 O O . LEU A 1 175 ? 21.484 10.334 -13.374 1.00 91.69 175 LEU A O 1
ATOM 1357 N N . LEU A 1 176 ? 23.678 10.839 -13.439 1.00 92.50 176 LEU A N 1
ATOM 1358 C CA . LEU A 1 176 ? 23.660 11.264 -14.842 1.00 92.50 176 LEU A CA 1
ATOM 1359 C C . LEU A 1 176 ? 23.579 10.045 -15.766 1.00 92.50 176 LEU A C 1
ATOM 1361 O O . LEU A 1 176 ? 22.619 9.933 -16.532 1.00 92.50 176 LEU A O 1
ATOM 1365 N N . SER A 1 177 ? 24.496 9.082 -15.614 1.00 93.75 177 SER A N 1
ATOM 1366 C CA . SER A 1 177 ? 24.435 7.789 -16.305 1.00 93.75 177 SER A CA 1
ATOM 1367 C C . SER A 1 177 ? 23.096 7.082 -16.080 1.00 93.75 177 SER A C 1
ATOM 1369 O O . SER A 1 177 ? 22.475 6.628 -17.042 1.00 93.75 177 SER A O 1
ATOM 1371 N N . VAL A 1 178 ? 22.592 7.036 -14.841 1.00 94.88 178 VAL A N 1
ATOM 1372 C CA . VAL A 1 178 ? 21.297 6.411 -14.521 1.00 94.88 178 VAL A CA 1
ATOM 1373 C C . VAL A 1 178 ? 20.133 7.087 -15.251 1.00 94.88 178 VAL A C 1
ATOM 1375 O O . VAL A 1 178 ? 19.298 6.385 -15.827 1.00 94.88 178 VAL A O 1
ATOM 1378 N N . LEU A 1 179 ? 20.074 8.424 -15.278 1.00 94.69 179 LEU A N 1
ATOM 1379 C CA . LEU A 1 179 ? 19.020 9.156 -15.987 1.00 94.69 179 LEU A CA 1
ATOM 1380 C C . LEU A 1 179 ? 19.051 8.866 -17.492 1.00 94.69 179 LEU A C 1
ATOM 1382 O O . LEU A 1 179 ? 18.009 8.575 -18.083 1.00 94.69 179 LEU A O 1
ATOM 1386 N N . GLU A 1 180 ? 20.231 8.911 -18.110 1.00 94.44 180 GLU A N 1
ATOM 1387 C CA . GLU A 1 180 ? 20.374 8.579 -19.526 1.00 94.44 180 GLU A CA 1
ATOM 1388 C C . GLU A 1 180 ? 20.025 7.113 -19.817 1.00 94.44 180 GLU A C 1
ATOM 1390 O O . GLU A 1 180 ? 19.358 6.816 -20.807 1.00 94.44 180 GLU A O 1
ATOM 1395 N N . GLN A 1 181 ? 20.458 6.176 -18.965 1.00 94.31 181 GLN A N 1
ATOM 1396 C CA . GLN A 1 181 ? 20.122 4.759 -19.097 1.00 94.31 181 GLN A CA 1
ATOM 1397 C C . GLN A 1 181 ? 18.609 4.539 -19.008 1.00 94.31 181 GLN A C 1
ATOM 1399 O O . GLN A 1 181 ? 18.064 3.827 -19.847 1.00 94.31 181 GLN A O 1
ATOM 1404 N N . ALA A 1 182 ? 17.915 5.181 -18.064 1.00 94.81 182 ALA A N 1
ATOM 1405 C CA . ALA A 1 182 ? 16.462 5.084 -17.936 1.00 94.81 182 ALA A CA 1
ATOM 1406 C C . ALA A 1 182 ? 15.731 5.672 -19.159 1.00 94.81 182 ALA A C 1
ATOM 1408 O O . ALA A 1 182 ? 14.803 5.058 -19.691 1.00 94.81 182 ALA A O 1
ATOM 1409 N N . GLN A 1 183 ? 16.183 6.828 -19.660 1.00 93.56 183 GLN A N 1
ATOM 1410 C CA . GLN A 1 183 ? 15.641 7.432 -20.882 1.00 93.56 183 GLN A CA 1
ATOM 1411 C C . GLN A 1 183 ? 15.845 6.533 -22.109 1.00 93.56 183 GLN A C 1
ATOM 1413 O O . GLN A 1 183 ? 14.888 6.299 -22.845 1.00 93.56 183 GLN A O 1
ATOM 1418 N N . ARG A 1 184 ? 17.051 5.978 -22.296 1.00 92.56 184 ARG A N 1
ATOM 1419 C CA . ARG A 1 184 ? 17.371 5.055 -23.399 1.00 92.56 184 ARG A CA 1
ATOM 1420 C C . ARG A 1 184 ? 16.599 3.734 -23.320 1.00 92.56 184 ARG A C 1
ATOM 1422 O O . ARG A 1 184 ? 16.167 3.245 -24.354 1.00 92.56 184 ARG A O 1
ATOM 1429 N N . LYS A 1 185 ? 16.434 3.153 -22.123 1.00 91.69 185 LYS A N 1
ATOM 1430 C CA . LYS A 1 185 ? 15.736 1.866 -21.923 1.00 91.69 185 LYS A CA 1
ATOM 1431 C C . LYS A 1 185 ? 14.214 1.978 -22.055 1.00 91.69 185 LYS A C 1
ATOM 1433 O O . LYS A 1 185 ? 13.593 1.050 -22.559 1.00 91.69 185 LYS A O 1
ATOM 1438 N N . TRP A 1 186 ? 13.612 3.065 -21.562 1.00 91.81 186 TRP A N 1
ATOM 1439 C CA . TRP A 1 186 ? 12.151 3.150 -21.385 1.00 91.81 186 TRP A CA 1
ATOM 1440 C C . TRP A 1 186 ? 11.536 4.501 -21.757 1.00 91.81 186 TRP A C 1
ATOM 1442 O O . TRP A 1 186 ? 10.358 4.556 -22.091 1.00 91.81 186 TRP A O 1
ATOM 1452 N N . GLY A 1 187 ? 12.300 5.595 -21.713 1.00 83.88 187 GLY A N 1
ATOM 1453 C CA . GLY A 1 187 ? 11.758 6.952 -21.858 1.00 83.88 187 GLY A CA 1
ATOM 1454 C C . GLY A 1 187 ? 11.331 7.344 -23.274 1.00 83.88 187 GLY A C 1
ATOM 1455 O O . GLY A 1 187 ? 10.542 8.276 -23.417 1.00 83.88 187 GLY A O 1
ATOM 1456 N N . LEU A 1 188 ? 11.832 6.637 -24.292 1.00 80.31 188 LEU A N 1
ATOM 1457 C CA . LEU A 1 188 ? 11.485 6.819 -25.709 1.00 80.31 188 LEU A CA 1
ATOM 1458 C C . LEU A 1 188 ? 10.402 5.844 -26.207 1.00 80.31 188 LEU A C 1
ATOM 1460 O O . LEU A 1 188 ? 9.967 5.947 -27.350 1.00 80.31 188 LEU A O 1
ATOM 1464 N N . HIS A 1 189 ? 9.968 4.886 -25.383 1.00 75.06 189 HIS A N 1
ATOM 1465 C CA . HIS A 1 189 ? 8.944 3.920 -25.775 1.00 75.06 189 HIS A CA 1
ATOM 1466 C C . HIS A 1 189 ? 7.553 4.500 -25.537 1.00 75.06 189 HIS A C 1
ATOM 1468 O O . HIS A 1 189 ? 7.134 4.677 -24.394 1.00 75.06 189 HIS A O 1
ATOM 1474 N N . GLU A 1 190 ? 6.824 4.781 -26.616 1.00 64.12 190 GLU A N 1
ATOM 1475 C CA . GLU A 1 190 ? 5.546 5.483 -26.503 1.00 64.12 190 GLU A CA 1
ATOM 1476 C C . GLU A 1 190 ? 4.449 4.653 -25.828 1.00 64.12 190 GLU A C 1
ATOM 1478 O O . GLU A 1 190 ? 3.675 5.218 -25.073 1.00 64.12 190 GLU A O 1
ATOM 1483 N N . GLU A 1 191 ? 4.355 3.337 -26.035 1.00 69.38 191 GLU A N 1
ATOM 1484 C CA . GLU A 1 191 ? 3.150 2.590 -25.607 1.00 69.38 191 GLU A CA 1
ATOM 1485 C C . GLU A 1 191 ? 3.374 1.562 -24.491 1.00 69.38 191 GLU A C 1
ATOM 1487 O O . GLU A 1 191 ? 2.418 1.151 -23.840 1.00 69.38 191 GLU A O 1
ATOM 1492 N N . SER A 1 192 ? 4.620 1.150 -24.239 1.00 73.94 192 SER A N 1
ATOM 1493 C CA . SER A 1 192 ? 4.912 0.010 -23.353 1.00 73.94 192 SER A CA 1
ATOM 1494 C C . SER A 1 192 ? 5.360 0.394 -21.944 1.00 73.94 192 SER A C 1
ATOM 1496 O O . SER A 1 192 ? 5.146 -0.378 -21.013 1.00 73.94 192 SER A O 1
ATOM 1498 N N . PHE A 1 193 ? 6.000 1.554 -21.775 1.00 88.69 193 PHE A N 1
ATOM 1499 C CA . PHE A 1 193 ? 6.656 1.934 -20.522 1.00 88.69 193 PHE A CA 1
ATOM 1500 C C . PHE A 1 193 ? 6.417 3.408 -20.195 1.00 88.69 193 PHE A C 1
ATOM 1502 O O . PHE A 1 193 ? 6.228 4.246 -21.075 1.00 88.69 193 PHE A O 1
ATOM 1509 N N . SER A 1 194 ? 6.411 3.745 -18.909 1.00 93.31 194 SER A N 1
ATOM 1510 C CA . SER A 1 194 ? 6.398 5.131 -18.438 1.00 93.31 194 SER A CA 1
ATOM 1511 C C . SER A 1 194 ? 7.001 5.192 -17.039 1.00 93.31 194 SER A C 1
ATOM 1513 O O . SER A 1 194 ? 6.718 4.339 -16.201 1.00 93.31 194 SER A O 1
ATOM 1515 N N . PHE A 1 195 ? 7.832 6.198 -16.779 1.00 95.94 195 PHE A N 1
ATOM 1516 C CA . PHE A 1 195 ? 8.470 6.401 -15.477 1.00 95.94 195 PHE A CA 1
ATOM 1517 C C . PHE A 1 195 ? 8.579 7.894 -15.158 1.00 95.94 195 PHE A C 1
ATOM 1519 O O . PHE A 1 195 ? 8.512 8.743 -16.050 1.00 95.94 195 PHE A O 1
ATOM 1526 N N . CYS A 1 196 ? 8.770 8.229 -13.885 1.00 97.06 196 CYS A N 1
ATOM 1527 C CA . CYS A 1 196 ? 9.075 9.586 -13.447 1.00 97.06 196 CYS A CA 1
ATOM 1528 C C . CYS A 1 196 ? 10.395 9.633 -12.679 1.00 97.06 196 CYS A C 1
ATOM 1530 O O . CYS A 1 196 ? 10.685 8.780 -11.845 1.00 97.06 196 CYS A O 1
ATOM 1532 N N . HIS A 1 197 ? 11.163 10.682 -12.944 1.00 97.44 197 HIS A N 1
ATOM 1533 C CA . HIS A 1 197 ? 12.293 11.128 -12.145 1.00 97.44 197 HIS A CA 1
ATOM 1534 C C . HIS A 1 197 ? 11.803 12.211 -11.184 1.00 97.44 197 HIS A C 1
ATOM 1536 O O . HIS A 1 197 ? 11.349 13.271 -11.620 1.00 97.44 197 HIS A O 1
ATOM 1542 N N . TYR A 1 198 ? 11.884 11.939 -9.887 1.00 97.69 198 TYR A N 1
ATOM 1543 C CA . TYR A 1 198 ? 11.639 12.900 -8.817 1.00 97.69 198 TYR A CA 1
ATOM 1544 C C . TYR A 1 198 ? 12.969 13.408 -8.262 1.00 97.69 198 TYR A C 1
ATOM 1546 O O . TYR A 1 198 ? 13.931 12.649 -8.144 1.00 97.69 198 TYR A O 1
ATOM 1554 N N . LYS A 1 199 ? 13.012 14.686 -7.884 1.00 95.94 199 LYS A N 1
ATOM 1555 C CA . LYS A 1 199 ? 14.110 15.278 -7.116 1.00 95.94 199 LYS A CA 1
ATOM 1556 C C . LYS A 1 199 ? 13.534 15.989 -5.904 1.00 95.94 199 LYS A C 1
ATOM 1558 O O . LYS A 1 199 ? 12.686 16.865 -6.057 1.00 95.94 199 LYS A O 1
ATOM 1563 N N . ILE A 1 200 ? 14.031 15.650 -4.726 1.00 94.69 200 ILE A N 1
ATOM 1564 C CA . ILE A 1 200 ? 13.748 16.369 -3.485 1.00 94.69 200 ILE A CA 1
ATOM 1565 C C . ILE A 1 200 ? 14.963 17.241 -3.196 1.00 94.69 200 ILE A C 1
ATOM 1567 O O . ILE A 1 200 ? 16.095 16.754 -3.288 1.00 94.69 200 ILE A O 1
ATOM 1571 N N . ARG A 1 201 ? 14.747 18.533 -2.930 1.00 92.19 201 ARG A N 1
ATOM 1572 C CA . ARG A 1 201 ? 15.814 19.492 -2.614 1.00 92.19 201 ARG A CA 1
ATOM 1573 C C . ARG A 1 201 ? 15.424 20.433 -1.487 1.00 92.19 201 ARG A C 1
ATOM 1575 O O . ARG A 1 201 ? 14.361 21.049 -1.538 1.00 92.19 201 ARG A O 1
ATOM 1582 N N . SER A 1 202 ? 16.332 20.597 -0.535 1.00 83.75 202 SER A N 1
ATOM 1583 C CA . SER A 1 202 ? 16.233 21.571 0.550 1.00 83.75 202 SER A CA 1
ATOM 1584 C C . SER A 1 202 ? 17.254 22.696 0.321 1.00 83.75 202 SER A C 1
ATOM 1586 O O . SER A 1 202 ? 18.458 22.431 0.285 1.00 83.75 202 SER A O 1
ATOM 1588 N N . PRO A 1 203 ? 16.835 23.964 0.151 1.00 72.88 203 PRO A N 1
ATOM 1589 C CA . PRO A 1 203 ? 17.764 25.071 -0.008 1.00 72.88 203 PRO A CA 1
ATOM 1590 C C . PRO A 1 203 ? 18.543 25.259 1.298 1.00 72.88 203 PRO A C 1
ATOM 1592 O O . PRO A 1 203 ? 17.959 25.343 2.375 1.00 72.88 203 PRO A O 1
ATOM 1595 N N . LYS A 1 204 ? 19.871 25.397 1.220 1.00 64.50 204 LYS A N 1
ATOM 1596 C CA . LYS A 1 204 ? 20.739 25.630 2.393 1.00 64.50 204 LYS A CA 1
ATOM 1597 C C . LYS A 1 204 ? 20.661 27.075 2.923 1.00 64.50 204 LYS A C 1
ATOM 1599 O O . LYS A 1 204 ? 21.672 27.663 3.293 1.00 64.50 204 LYS A O 1
ATOM 1604 N N . VAL A 1 205 ? 19.468 27.671 2.920 1.00 60.38 205 VAL A N 1
ATOM 1605 C CA . VAL A 1 205 ? 19.212 29.034 3.398 1.00 60.38 205 VAL A CA 1
ATOM 1606 C C . VAL A 1 205 ? 18.734 28.957 4.844 1.00 60.38 205 VAL A C 1
ATOM 1608 O O . VAL A 1 205 ? 17.695 28.370 5.126 1.00 60.38 205 VAL A O 1
ATOM 1611 N N . VAL A 1 206 ? 19.485 29.586 5.750 1.00 52.34 206 VAL A N 1
ATOM 1612 C CA . VAL A 1 206 ? 19.387 29.451 7.222 1.00 52.34 206 VAL A CA 1
ATOM 1613 C C . VAL A 1 206 ? 17.986 29.717 7.806 1.00 52.34 206 VAL A C 1
ATOM 1615 O O . VAL A 1 206 ? 17.676 29.233 8.889 1.00 52.34 206 VAL A O 1
ATOM 1618 N N . PHE A 1 207 ? 17.121 30.435 7.084 1.00 54.72 207 PHE A N 1
ATOM 1619 C CA . PHE A 1 207 ? 15.765 30.804 7.514 1.00 54.72 207 PHE A CA 1
ATOM 1620 C C . PHE A 1 207 ? 14.642 30.185 6.661 1.00 54.72 207 PHE A C 1
ATOM 1622 O O . PHE A 1 207 ? 13.513 30.670 6.683 1.00 54.72 207 PHE A O 1
ATOM 1629 N N . SER A 1 208 ? 14.930 29.139 5.877 1.00 52.69 208 SER A N 1
ATOM 1630 C CA . SER A 1 208 ? 13.964 28.530 4.958 1.00 52.69 208 SER A CA 1
ATOM 1631 C C . SER A 1 208 ? 13.710 27.052 5.254 1.00 52.69 208 SER A C 1
ATOM 1633 O O . SER A 1 208 ? 14.599 26.221 5.106 1.00 52.69 208 SER A O 1
ATOM 1635 N N . CYS A 1 209 ? 12.465 26.714 5.601 1.00 61.59 209 CYS A N 1
ATOM 1636 C CA . CYS A 1 209 ? 12.003 25.329 5.765 1.00 61.59 209 CYS A CA 1
ATOM 1637 C C . CYS A 1 209 ? 11.332 24.760 4.495 1.00 61.59 209 CYS A C 1
ATOM 1639 O O . CYS A 1 209 ? 10.645 23.742 4.570 1.00 61.59 209 CYS A O 1
ATOM 1641 N N . TRP A 1 210 ? 11.462 25.425 3.339 1.00 69.06 210 TRP A N 1
ATOM 1642 C CA . TRP A 1 210 ? 10.829 24.984 2.093 1.00 69.06 210 TRP A CA 1
ATOM 1643 C C . TRP A 1 210 ? 11.570 23.786 1.495 1.00 69.06 210 TRP A C 1
ATOM 1645 O O . TRP A 1 210 ? 12.701 23.927 1.046 1.00 69.06 210 TRP A O 1
ATOM 1655 N N . VAL A 1 211 ? 10.920 22.625 1.423 1.00 83.44 211 VAL A N 1
ATOM 1656 C CA . VAL A 1 211 ? 11.411 21.479 0.644 1.00 83.44 211 VAL A CA 1
ATOM 1657 C C . VAL A 1 211 ? 10.747 21.506 -0.730 1.00 83.44 211 VAL A C 1
ATOM 1659 O O . VAL A 1 211 ? 9.520 21.539 -0.829 1.00 83.44 211 VAL A O 1
ATOM 1662 N N . TYR A 1 212 ? 11.544 21.475 -1.795 1.00 89.00 212 TYR A N 1
ATOM 1663 C CA . TYR A 1 212 ? 11.048 21.458 -3.168 1.00 89.00 212 TYR A CA 1
ATOM 1664 C C . TYR A 1 212 ? 11.008 20.031 -3.715 1.00 89.00 212 TYR A C 1
ATOM 1666 O O . TYR A 1 212 ? 12.031 19.344 -3.771 1.00 89.00 212 TYR A O 1
ATOM 1674 N N . LEU A 1 213 ? 9.821 19.613 -4.158 1.00 93.44 213 LEU A N 1
ATOM 1675 C CA . LEU A 1 213 ? 9.599 18.379 -4.903 1.00 93.44 213 LEU A CA 1
ATOM 1676 C C . LEU A 1 213 ? 9.504 18.710 -6.397 1.00 93.44 213 LEU A C 1
ATOM 1678 O O . LEU A 1 213 ? 8.503 19.252 -6.863 1.00 93.44 213 LEU A O 1
ATOM 1682 N N . TYR A 1 214 ? 10.543 18.374 -7.155 1.00 95.50 214 TYR A N 1
ATOM 1683 C CA . TYR A 1 214 ? 10.536 18.451 -8.614 1.00 95.50 214 TYR A CA 1
ATOM 1684 C C . TYR A 1 214 ? 10.233 17.081 -9.207 1.00 95.50 214 TYR A C 1
ATOM 1686 O O . TYR A 1 214 ? 10.622 16.052 -8.655 1.00 95.50 214 TYR A O 1
ATOM 1694 N N . ARG A 1 215 ? 9.599 17.066 -10.380 1.00 97.00 215 ARG A N 1
ATOM 1695 C CA . ARG A 1 215 ? 9.299 15.838 -11.114 1.00 97.00 215 ARG A CA 1
ATOM 1696 C C . ARG A 1 215 ? 9.360 16.061 -12.618 1.00 97.00 215 ARG A C 1
ATOM 1698 O O . ARG A 1 215 ? 8.778 17.019 -13.123 1.00 97.00 215 ARG A O 1
ATOM 1705 N N . ARG A 1 216 ? 9.961 15.115 -13.339 1.00 96.50 216 ARG A N 1
ATOM 1706 C CA . ARG A 1 216 ? 9.867 14.987 -14.798 1.00 96.50 216 ARG A CA 1
ATOM 1707 C C . ARG A 1 216 ? 9.523 13.548 -15.165 1.00 96.50 216 ARG A C 1
ATOM 1709 O O . ARG A 1 216 ? 10.154 12.629 -14.661 1.00 96.50 216 ARG A O 1
ATOM 1716 N N . CYS A 1 217 ? 8.529 13.352 -16.024 1.00 95.62 217 CYS A N 1
ATOM 1717 C CA . CYS A 1 217 ? 8.090 12.022 -16.450 1.00 95.62 217 CYS A CA 1
ATOM 1718 C C . CYS A 1 217 ? 8.390 11.776 -17.930 1.00 95.62 217 CYS A C 1
ATOM 1720 O O . CYS A 1 217 ? 8.550 12.724 -18.700 1.00 95.62 217 CYS A O 1
ATOM 1722 N N . TYR A 1 218 ? 8.472 10.498 -18.288 1.00 94.44 218 TYR A N 1
ATOM 1723 C CA . TYR A 1 218 ? 8.870 9.986 -19.595 1.00 94.44 218 TYR A CA 1
ATOM 1724 C C . TYR A 1 218 ? 7.922 8.850 -20.012 1.00 94.44 218 TYR A C 1
ATOM 1726 O O . TYR A 1 218 ? 7.416 8.130 -19.146 1.00 94.44 218 TYR A O 1
ATOM 1734 N N . GLY A 1 219 ? 7.693 8.690 -21.319 1.00 90.88 219 GLY A N 1
ATOM 1735 C CA . GLY A 1 219 ? 6.623 7.851 -21.879 1.00 90.88 219 GLY A CA 1
ATOM 1736 C C . GLY A 1 219 ? 5.269 8.576 -22.009 1.00 90.88 219 GLY A C 1
ATOM 1737 O O . GLY A 1 219 ? 5.091 9.695 -21.524 1.00 90.88 219 GLY A O 1
ATOM 1738 N N . LYS A 1 220 ? 4.308 7.942 -22.694 1.00 87.88 220 LYS A N 1
ATOM 1739 C CA . LYS A 1 220 ? 2.972 8.494 -23.027 1.00 87.88 220 LYS A CA 1
ATOM 1740 C C . LYS A 1 220 ? 1.978 8.396 -21.869 1.00 87.88 220 LYS A C 1
ATOM 1742 O O . LYS A 1 220 ? 1.207 9.320 -21.615 1.00 87.88 220 LYS A O 1
ATOM 1747 N N . HIS A 1 221 ? 1.990 7.277 -21.145 1.00 87.81 221 HIS A N 1
ATOM 1748 C CA . HIS A 1 221 ? 0.958 6.917 -20.170 1.00 87.81 221 HIS A CA 1
ATOM 1749 C C . HIS A 1 221 ? 1.360 7.274 -18.736 1.00 87.81 221 HIS A C 1
ATOM 1751 O O . HIS A 1 221 ? 1.346 6.460 -17.818 1.00 87.81 221 HIS A O 1
ATOM 1757 N N . VAL A 1 222 ? 1.649 8.557 -18.515 1.00 92.06 222 VAL A N 1
ATOM 1758 C CA . VAL A 1 222 ? 2.093 9.083 -17.214 1.00 92.06 222 VAL A CA 1
ATOM 1759 C C . VAL A 1 222 ? 0.944 9.387 -16.235 1.00 92.06 222 VAL A C 1
ATOM 1761 O O . VAL A 1 222 ? 1.084 10.216 -15.343 1.00 92.06 222 VAL A O 1
ATOM 1764 N N . GLY A 1 223 ? -0.237 8.782 -16.383 1.00 89.56 223 GLY A N 1
ATOM 1765 C CA . GLY A 1 223 ? -1.395 9.060 -15.513 1.00 89.56 223 GLY A CA 1
ATOM 1766 C C . GLY A 1 223 ? -1.133 8.709 -14.042 1.00 89.56 223 GLY A C 1
ATOM 1767 O O . GLY A 1 223 ? -1.315 9.545 -13.158 1.00 89.56 223 GLY A O 1
ATOM 1768 N N . PHE A 1 224 ? -0.585 7.512 -13.819 1.00 89.81 224 PHE A N 1
ATOM 1769 C CA . PHE A 1 224 ? -0.361 6.877 -12.512 1.00 89.81 224 PHE A CA 1
ATOM 1770 C C . PHE A 1 224 ? 0.656 7.601 -11.613 1.00 89.81 224 PHE A C 1
ATOM 1772 O O . PHE A 1 224 ? 0.747 7.309 -10.422 1.00 89.81 224 PHE A O 1
ATOM 1779 N N . LYS A 1 225 ? 1.366 8.612 -12.135 1.00 93.69 225 LYS A N 1
ATOM 1780 C CA . LYS A 1 225 ? 2.243 9.495 -11.345 1.00 93.69 225 LYS A CA 1
ATOM 1781 C C . LYS A 1 225 ? 1.537 10.134 -10.142 1.00 93.69 225 LYS A C 1
ATOM 1783 O O . LYS A 1 225 ? 2.216 10.452 -9.179 1.00 93.69 225 LYS A O 1
ATOM 1788 N N . MET A 1 226 ? 0.207 10.278 -10.179 1.00 91.75 226 MET A N 1
ATOM 1789 C CA . MET A 1 226 ? -0.584 10.816 -9.065 1.00 91.75 226 MET A CA 1
ATOM 1790 C C . MET A 1 226 ? -0.386 10.039 -7.754 1.00 91.75 226 MET A C 1
ATOM 1792 O O . MET A 1 226 ? -0.281 10.651 -6.702 1.00 91.75 226 MET A O 1
ATOM 1796 N N . PHE A 1 227 ? -0.246 8.710 -7.801 1.00 90.81 227 PHE A N 1
ATOM 1797 C CA . PHE A 1 227 ? -0.017 7.920 -6.586 1.00 90.81 227 PHE A CA 1
ATOM 1798 C C . PHE A 1 227 ? 1.366 8.198 -5.986 1.00 90.81 227 PHE A C 1
ATOM 1800 O O . PHE A 1 227 ? 1.509 8.337 -4.777 1.00 90.81 227 PHE A O 1
ATOM 1807 N N . ALA A 1 228 ? 2.380 8.337 -6.842 1.00 93.62 228 ALA A N 1
ATOM 1808 C CA . ALA A 1 228 ? 3.730 8.709 -6.436 1.00 93.62 228 ALA A CA 1
ATOM 1809 C C . ALA A 1 228 ? 3.803 10.158 -5.916 1.00 93.62 228 ALA A C 1
ATOM 1811 O O . ALA A 1 228 ? 4.480 10.413 -4.920 1.00 93.62 228 ALA A O 1
ATOM 1812 N N . ASP A 1 229 ? 3.072 11.088 -6.546 1.00 93.94 229 ASP A N 1
ATOM 1813 C CA . ASP A 1 229 ? 2.940 12.472 -6.081 1.00 93.94 229 ASP A CA 1
ATOM 1814 C C . ASP A 1 229 ? 2.409 12.525 -4.651 1.00 93.94 229 ASP A C 1
ATOM 1816 O O . ASP A 1 229 ? 2.982 13.246 -3.838 1.00 93.94 229 ASP A O 1
ATOM 1820 N N . GLU A 1 230 ? 1.357 11.766 -4.326 1.00 90.19 230 GLU A N 1
ATOM 1821 C CA . GLU A 1 230 ? 0.772 11.752 -2.980 1.00 90.19 230 GLU A CA 1
ATOM 1822 C C . GLU A 1 230 ? 1.747 11.194 -1.932 1.00 90.19 230 GLU A C 1
ATOM 1824 O O . GLU A 1 230 ? 1.908 11.799 -0.870 1.00 90.19 230 GLU A O 1
ATOM 1829 N N . ILE A 1 231 ? 2.484 10.113 -2.239 1.00 91.69 231 ILE A N 1
ATOM 1830 C CA . ILE A 1 231 ? 3.534 9.580 -1.348 1.00 91.69 231 ILE A CA 1
ATOM 1831 C C . ILE A 1 231 ? 4.574 10.662 -1.054 1.00 91.69 231 ILE A C 1
ATOM 1833 O O . ILE A 1 231 ? 4.831 10.985 0.107 1.00 91.69 231 ILE A O 1
ATOM 1837 N N . PHE A 1 232 ? 5.183 11.242 -2.091 1.00 93.00 232 PHE A N 1
ATOM 1838 C CA . PHE A 1 232 ? 6.266 12.203 -1.894 1.00 93.00 232 PHE A CA 1
ATOM 1839 C C . PHE A 1 232 ? 5.764 13.515 -1.283 1.00 93.00 232 PHE A C 1
ATOM 1841 O O . PHE A 1 232 ? 6.435 14.063 -0.410 1.00 93.00 232 PHE A O 1
ATOM 1848 N N . SER A 1 233 ? 4.563 13.974 -1.651 1.00 90.81 233 SER A N 1
ATOM 1849 C CA . SER A 1 233 ? 3.915 15.157 -1.070 1.00 90.81 233 SER A CA 1
ATOM 1850 C C . SER A 1 233 ? 3.554 14.967 0.401 1.00 90.81 233 SER A C 1
ATOM 1852 O O . SER A 1 233 ? 3.622 15.927 1.169 1.00 90.81 233 SER A O 1
ATOM 1854 N N . PHE A 1 234 ? 3.189 13.752 0.820 1.00 89.81 234 PHE A N 1
ATOM 1855 C CA . PHE A 1 234 ? 3.029 13.416 2.231 1.00 89.81 234 PHE A CA 1
ATOM 1856 C C . PHE A 1 234 ? 4.386 13.424 2.946 1.00 89.81 234 PHE A C 1
ATOM 1858 O O . PHE A 1 234 ? 4.550 14.133 3.940 1.00 89.81 234 PHE A O 1
ATOM 1865 N N . LEU A 1 235 ? 5.385 12.706 2.419 1.00 90.62 235 LEU A N 1
ATOM 1866 C CA . LEU A 1 235 ? 6.689 12.569 3.072 1.00 90.62 235 LEU A CA 1
ATOM 1867 C C . LEU A 1 235 ? 7.391 13.921 3.279 1.00 90.62 235 LEU A C 1
ATOM 1869 O O . LEU A 1 235 ? 7.808 14.194 4.401 1.00 90.62 235 LEU A O 1
ATOM 1873 N N . VAL A 1 236 ? 7.446 14.813 2.277 1.00 91.56 236 VAL A N 1
ATOM 1874 C CA . VAL A 1 236 ? 8.088 16.142 2.435 1.00 91.56 236 VAL A CA 1
ATOM 1875 C C . VAL A 1 236 ? 7.375 17.055 3.443 1.00 91.56 236 VAL A C 1
ATOM 1877 O O . VAL A 1 236 ? 7.991 17.969 3.984 1.00 91.56 236 VAL A O 1
ATOM 1880 N N . LYS A 1 237 ? 6.086 16.816 3.734 1.00 88.12 237 LYS A N 1
ATOM 1881 C CA . LYS A 1 237 ? 5.332 17.558 4.762 1.00 88.12 237 LYS A CA 1
ATOM 1882 C C . LYS A 1 237 ? 5.567 17.028 6.177 1.00 88.12 237 LYS A C 1
ATOM 1884 O O . LYS A 1 237 ? 5.341 17.777 7.126 1.00 88.12 237 LYS A O 1
ATOM 1889 N N . LYS A 1 238 ? 5.962 15.758 6.340 1.00 88.06 238 LYS A N 1
ATOM 1890 C CA . LYS A 1 238 ? 6.096 15.085 7.652 1.00 88.06 238 LYS A CA 1
ATOM 1891 C C . LYS A 1 238 ? 7.540 14.779 8.055 1.00 88.06 238 LYS A C 1
ATOM 1893 O O . LYS A 1 238 ? 7.814 14.640 9.247 1.00 88.06 238 LYS A O 1
ATOM 1898 N N . ILE A 1 239 ? 8.458 14.704 7.094 1.00 89.94 239 ILE A N 1
ATOM 1899 C CA . ILE A 1 239 ? 9.844 14.275 7.288 1.00 89.94 239 ILE A CA 1
ATOM 1900 C C . ILE A 1 239 ? 10.798 15.287 6.650 1.00 89.94 239 ILE A C 1
ATOM 1902 O O . ILE A 1 239 ? 10.637 15.682 5.497 1.00 89.94 239 ILE A O 1
ATOM 1906 N N . GLN A 1 240 ? 11.832 15.668 7.395 1.00 89.06 240 GLN A N 1
ATOM 1907 C CA . GLN A 1 240 ? 13.002 16.381 6.887 1.00 89.06 240 GLN A CA 1
ATOM 1908 C C . GLN A 1 240 ? 13.841 15.401 6.058 1.00 89.06 240 GLN A C 1
ATOM 1910 O O . GLN A 1 240 ? 14.716 14.712 6.584 1.00 89.06 240 GLN A O 1
ATOM 1915 N N . LEU A 1 241 ? 13.507 15.287 4.773 1.00 89.56 241 LEU A N 1
ATOM 1916 C CA . LEU A 1 241 ? 14.208 14.420 3.830 1.00 89.56 241 LEU A CA 1
ATOM 1917 C C . LEU A 1 241 ? 15.525 15.058 3.350 1.00 89.56 241 LEU A C 1
ATOM 1919 O O . LEU A 1 241 ? 15.582 16.278 3.165 1.00 89.56 241 LEU A O 1
ATOM 1923 N N . PRO A 1 242 ? 16.576 14.251 3.112 1.00 90.38 242 PRO A N 1
ATOM 1924 C CA . PRO A 1 242 ? 17.794 14.723 2.467 1.00 90.38 242 PRO A CA 1
ATOM 1925 C C . PRO A 1 242 ? 17.546 15.062 0.989 1.00 90.38 242 PRO A C 1
ATOM 1927 O O . PRO A 1 242 ? 16.546 14.651 0.394 1.00 90.38 242 PRO A O 1
ATOM 1930 N N . ASP A 1 243 ? 18.501 15.759 0.374 1.00 92.19 243 ASP A N 1
ATOM 1931 C CA . ASP A 1 243 ? 18.544 15.912 -1.080 1.00 92.19 243 ASP A CA 1
ATOM 1932 C C . ASP A 1 243 ? 18.684 14.528 -1.737 1.00 92.19 243 ASP A C 1
ATOM 1934 O O . ASP A 1 243 ? 19.679 13.833 -1.527 1.00 92.19 243 ASP A O 1
ATOM 1938 N N . ILE A 1 244 ? 17.689 14.122 -2.530 1.00 93.44 244 ILE A N 1
ATOM 1939 C CA . ILE A 1 244 ? 17.644 12.795 -3.162 1.00 93.44 244 ILE A CA 1
ATOM 1940 C C . ILE A 1 244 ? 17.003 12.851 -4.554 1.00 93.44 244 ILE A C 1
ATOM 1942 O O . ILE A 1 244 ? 16.137 13.687 -4.827 1.00 93.44 244 ILE A O 1
ATOM 1946 N N . ASP A 1 245 ? 17.438 11.951 -5.434 1.00 95.50 245 ASP A N 1
ATOM 1947 C CA . ASP A 1 245 ? 16.859 11.701 -6.755 1.00 95.50 245 ASP A CA 1
ATOM 1948 C C . ASP A 1 245 ? 16.286 10.283 -6.773 1.00 95.50 245 ASP A C 1
ATOM 1950 O O . ASP A 1 245 ? 16.957 9.339 -6.362 1.00 95.50 245 ASP A O 1
ATOM 1954 N N . LEU A 1 246 ? 15.050 10.137 -7.247 1.00 95.94 246 LEU A N 1
ATOM 1955 C CA . LEU A 1 246 ? 14.316 8.873 -7.250 1.00 95.94 246 LEU A CA 1
ATOM 1956 C C . LEU A 1 246 ? 13.728 8.614 -8.636 1.00 95.94 246 LEU A C 1
ATOM 1958 O O . LEU A 1 246 ? 13.153 9.512 -9.253 1.00 95.94 246 LEU A O 1
ATOM 1962 N N . PHE A 1 247 ? 13.834 7.377 -9.109 1.00 96.94 247 PHE A N 1
ATOM 1963 C CA . PHE A 1 247 ? 13.207 6.916 -10.345 1.00 96.94 247 PHE A CA 1
ATOM 1964 C C . PHE A 1 247 ? 12.072 5.975 -9.975 1.00 96.94 247 PHE A C 1
ATOM 1966 O O . PHE A 1 247 ? 12.292 5.043 -9.209 1.00 96.94 247 PHE A O 1
ATOM 1973 N N . ILE A 1 248 ? 10.866 6.223 -10.482 1.00 96.88 248 ILE A N 1
ATOM 1974 C CA . ILE A 1 248 ? 9.700 5.377 -10.213 1.00 96.88 248 ILE A CA 1
ATOM 1975 C C . ILE A 1 248 ? 8.969 5.012 -11.499 1.00 96.88 248 ILE A C 1
ATOM 1977 O O . ILE A 1 248 ? 8.599 5.872 -12.303 1.00 96.88 248 ILE A O 1
ATOM 1981 N N . ASN A 1 249 ? 8.768 3.715 -11.668 1.00 95.69 249 ASN A N 1
ATOM 1982 C CA . ASN A 1 249 ? 7.975 3.098 -12.709 1.00 95.69 249 ASN A CA 1
ATOM 1983 C C . ASN A 1 249 ? 6.485 3.377 -12.470 1.00 95.69 249 ASN A C 1
ATOM 1985 O O . ASN A 1 249 ? 5.997 3.310 -11.343 1.00 95.69 249 ASN A O 1
ATOM 1989 N N . LEU A 1 250 ? 5.756 3.690 -13.538 1.00 93.50 250 LEU A N 1
ATOM 1990 C CA . LEU A 1 250 ? 4.315 3.934 -13.487 1.00 93.50 250 LEU A CA 1
ATOM 1991 C C . LEU A 1 250 ? 3.477 2.763 -14.012 1.00 93.50 250 LEU A C 1
ATOM 1993 O O . LEU A 1 250 ? 2.261 2.800 -13.855 1.00 93.50 250 LEU A O 1
ATOM 1997 N N . GLY A 1 251 ? 4.099 1.772 -14.655 1.00 90.81 251 GLY A N 1
ATOM 1998 C CA . GLY A 1 251 ? 3.424 0.595 -15.195 1.00 90.81 251 GLY A CA 1
ATOM 1999 C C . GLY A 1 251 ? 3.272 -0.536 -14.177 1.00 90.81 251 GLY A C 1
ATOM 2000 O O . GLY A 1 251 ? 3.958 -0.578 -13.157 1.00 90.81 251 GLY A O 1
ATOM 2001 N N . ASP A 1 252 ? 2.389 -1.484 -14.491 1.00 87.25 252 ASP A N 1
ATOM 2002 C CA . ASP A 1 252 ? 2.077 -2.629 -13.624 1.00 87.25 252 ASP A CA 1
ATOM 2003 C C . ASP A 1 252 ? 3.261 -3.600 -13.452 1.00 87.25 252 ASP A C 1
ATOM 2005 O O . ASP A 1 252 ? 3.396 -4.242 -12.410 1.00 87.25 252 ASP A O 1
ATOM 2009 N N . TRP A 1 253 ? 4.120 -3.714 -14.472 1.00 90.19 253 TRP A N 1
ATOM 2010 C CA . TRP A 1 253 ? 5.236 -4.664 -14.526 1.00 90.19 253 TRP A CA 1
ATOM 2011 C C . TRP A 1 253 ? 6.579 -4.015 -14.151 1.00 90.19 253 TRP A C 1
ATOM 2013 O O . TRP A 1 253 ? 6.817 -2.875 -14.553 1.00 90.19 253 TRP A O 1
ATOM 2023 N N . PRO A 1 254 ? 7.486 -4.733 -13.455 1.00 94.44 254 PRO A N 1
ATOM 2024 C CA . PRO A 1 254 ? 8.847 -4.270 -13.166 1.00 94.44 254 PRO A CA 1
ATOM 2025 C C . PRO A 1 254 ? 9.662 -4.094 -14.454 1.00 94.44 254 PRO A C 1
ATOM 2027 O O . PRO A 1 254 ? 9.436 -4.794 -15.446 1.00 94.44 254 PRO A O 1
ATOM 2030 N N . LEU A 1 255 ? 10.623 -3.169 -14.437 1.00 93.62 255 LEU A N 1
ATOM 2031 C CA . LEU A 1 255 ? 11.327 -2.727 -15.642 1.00 93.62 255 LEU A CA 1
ATOM 2032 C C . LEU A 1 255 ? 12.737 -3.307 -15.786 1.00 93.62 255 LEU A C 1
ATOM 2034 O O . LEU A 1 255 ? 13.162 -3.613 -16.904 1.00 93.62 255 LEU A O 1
ATOM 2038 N N . GLU A 1 256 ? 13.484 -3.444 -14.691 1.00 94.50 256 GLU A N 1
ATOM 2039 C CA . GLU A 1 256 ? 14.908 -3.766 -14.734 1.00 94.50 256 GLU A CA 1
ATOM 2040 C C . GLU A 1 256 ? 15.131 -5.271 -14.532 1.00 94.50 256 GLU A C 1
ATOM 2042 O O . GLU A 1 256 ? 15.086 -5.806 -13.422 1.00 94.50 256 GLU A O 1
ATOM 2047 N N . LYS A 1 257 ? 15.378 -5.978 -15.639 1.00 94.19 257 LYS A N 1
ATOM 2048 C CA . LYS A 1 257 ? 15.623 -7.426 -15.638 1.00 94.19 257 LYS A CA 1
ATOM 2049 C C . LYS A 1 257 ? 17.000 -7.767 -15.072 1.00 94.19 257 LYS A C 1
ATOM 2051 O O . LYS A 1 257 ? 18.001 -7.157 -15.439 1.00 94.19 257 LYS A O 1
ATOM 2056 N N . LEU A 1 258 ? 17.051 -8.797 -14.232 1.00 93.00 258 LEU A N 1
ATOM 2057 C CA . LEU A 1 258 ? 18.280 -9.346 -13.669 1.00 93.00 258 LEU A CA 1
ATOM 2058 C C . LEU A 1 258 ? 19.130 -10.006 -14.766 1.00 93.00 258 LEU A C 1
ATOM 2060 O O . LEU A 1 258 ? 18.669 -10.902 -15.472 1.00 93.00 258 LEU A O 1
ATOM 2064 N N . VAL A 1 259 ? 20.402 -9.617 -14.857 1.00 92.12 259 VAL A N 1
ATOM 2065 C CA . VAL A 1 259 ? 21.404 -10.225 -15.742 1.00 92.12 259 VAL A CA 1
ATOM 2066 C C . VAL A 1 259 ? 22.503 -10.846 -14.880 1.00 92.12 259 VAL A C 1
ATOM 2068 O O . VAL A 1 259 ? 23.236 -10.156 -14.171 1.00 92.12 259 VAL A O 1
ATOM 2071 N N . ARG A 1 260 ? 22.626 -12.178 -14.909 1.00 85.12 260 ARG A N 1
ATOM 2072 C CA . ARG A 1 260 ? 23.622 -12.888 -14.090 1.00 85.12 260 ARG A CA 1
ATOM 2073 C C . ARG A 1 260 ? 25.039 -12.447 -14.471 1.00 85.12 260 ARG A C 1
ATOM 2075 O O . ARG A 1 260 ? 25.392 -12.469 -15.644 1.00 85.12 260 ARG A O 1
ATOM 2082 N N . GLY A 1 261 ? 25.835 -12.067 -13.472 1.00 83.38 261 GLY A N 1
ATOM 2083 C CA . GLY A 1 261 ? 27.215 -11.603 -13.656 1.00 83.38 261 GLY A CA 1
ATOM 2084 C C . GLY A 1 261 ? 27.370 -10.149 -14.124 1.00 83.38 261 GLY A C 1
ATOM 2085 O O . GLY A 1 261 ? 28.501 -9.719 -14.320 1.00 83.38 261 GLY A O 1
ATOM 2086 N N . ALA A 1 262 ? 26.285 -9.384 -14.295 1.00 85.94 262 ALA A N 1
ATOM 2087 C CA . ALA A 1 262 ? 26.383 -7.955 -14.594 1.00 85.94 262 ALA A CA 1
ATOM 2088 C C . ALA A 1 262 ? 26.672 -7.121 -13.332 1.00 85.94 262 ALA A C 1
ATOM 2090 O O . ALA A 1 262 ? 26.137 -7.404 -12.258 1.00 85.94 262 ALA A O 1
ATOM 2091 N N . ASP A 1 263 ? 27.480 -6.072 -13.491 1.00 86.88 263 ASP A N 1
ATOM 2092 C CA . ASP A 1 263 ? 27.789 -5.099 -12.440 1.00 86.88 263 ASP A CA 1
ATOM 2093 C C . ASP A 1 263 ? 26.600 -4.167 -12.116 1.00 86.88 263 ASP A C 1
ATOM 2095 O O . ASP A 1 263 ? 25.751 -3.879 -12.959 1.00 86.88 263 ASP A O 1
ATOM 2099 N N . SER A 1 264 ? 26.597 -3.656 -10.885 1.00 86.44 264 SER A N 1
ATOM 2100 C CA . SER A 1 264 ? 25.723 -2.615 -10.338 1.00 86.44 264 SER A CA 1
ATOM 2101 C C . SER A 1 264 ? 25.453 -1.438 -11.291 1.00 86.44 264 SER A C 1
ATOM 2103 O O . SER A 1 264 ? 24.296 -1.048 -11.463 1.00 86.44 264 SER A O 1
ATOM 2105 N N . SER A 1 265 ? 26.479 -0.924 -11.983 1.00 88.19 265 SER A N 1
ATOM 2106 C CA . SER A 1 265 ? 26.378 0.226 -12.901 1.00 88.19 265 SER A CA 1
ATOM 2107 C C . SER A 1 265 ? 25.465 -0.003 -14.117 1.00 88.19 265 SER A C 1
ATOM 2109 O O . SER A 1 265 ? 25.020 0.955 -14.760 1.00 88.19 265 SER A O 1
ATOM 2111 N N . ARG A 1 266 ? 25.141 -1.266 -14.431 1.00 90.50 266 ARG A N 1
ATOM 2112 C CA . ARG A 1 266 ? 24.218 -1.652 -15.510 1.00 90.50 266 ARG A CA 1
ATOM 2113 C C . ARG A 1 266 ? 22.750 -1.360 -15.181 1.00 90.50 266 ARG A C 1
ATOM 2115 O O . ARG A 1 266 ? 21.925 -1.241 -16.101 1.00 90.50 266 ARG A O 1
ATOM 2122 N N . TYR A 1 267 ? 22.422 -1.314 -13.894 1.00 94.75 267 TYR A N 1
ATOM 2123 C CA . TYR A 1 267 ? 21.056 -1.305 -13.394 1.00 94.75 267 TYR A CA 1
ATOM 2124 C C . TYR A 1 267 ? 20.634 0.089 -12.937 1.00 94.75 267 TYR A C 1
ATOM 2126 O O . TYR A 1 267 ? 21.320 0.746 -12.157 1.00 94.75 267 TYR A O 1
ATOM 2134 N N . VAL A 1 268 ? 19.458 0.517 -13.384 1.00 95.50 268 VAL A N 1
ATOM 2135 C CA . VAL A 1 268 ? 18.783 1.707 -12.875 1.00 95.50 268 VAL A CA 1
ATOM 2136 C C . VAL A 1 268 ? 18.124 1.340 -11.539 1.00 95.50 268 VAL A C 1
ATOM 2138 O O . VAL A 1 268 ? 17.347 0.382 -11.514 1.00 95.50 268 VAL A O 1
ATOM 2141 N N . PRO A 1 269 ? 18.370 2.083 -10.441 1.00 95.94 269 PRO A N 1
ATOM 2142 C CA . PRO A 1 269 ? 17.643 1.930 -9.181 1.00 95.94 269 PRO A CA 1
ATOM 2143 C C . PRO A 1 269 ? 16.199 2.430 -9.342 1.00 95.94 269 PRO A C 1
ATOM 2145 O O . PRO A 1 269 ? 15.842 3.541 -8.951 1.00 95.94 269 PRO A O 1
ATOM 2148 N N . MET A 1 270 ? 15.379 1.605 -9.993 1.00 96.69 270 MET A N 1
ATOM 2149 C CA . MET A 1 270 ? 13.978 1.868 -10.296 1.00 96.69 270 MET A CA 1
ATOM 2150 C C . MET A 1 270 ? 13.093 1.400 -9.142 1.00 96.69 270 MET A C 1
ATOM 2152 O O . MET A 1 270 ? 13.143 0.235 -8.748 1.00 96.69 270 MET A O 1
ATOM 2156 N N . LEU A 1 271 ? 12.258 2.296 -8.627 1.00 97.00 271 LEU A N 1
ATOM 2157 C CA . LEU A 1 271 ? 11.167 1.967 -7.719 1.00 97.00 271 LEU A CA 1
ATOM 2158 C C . LEU A 1 271 ? 9.983 1.425 -8.532 1.00 97.00 271 LEU A C 1
ATOM 2160 O O . LEU A 1 271 ? 9.564 2.071 -9.492 1.00 97.00 271 LEU A O 1
ATOM 2164 N N . SER A 1 272 ? 9.421 0.281 -8.144 1.00 95.88 272 SER A N 1
ATOM 2165 C CA . SER A 1 272 ? 8.279 -0.348 -8.832 1.00 95.88 272 SER A CA 1
ATOM 2166 C C . SER A 1 272 ? 7.244 -0.886 -7.844 1.00 95.88 272 SER A C 1
ATOM 2168 O O . SER A 1 272 ? 7.565 -1.248 -6.713 1.00 95.88 272 SER A O 1
ATOM 2170 N N . TRP A 1 273 ? 5.987 -0.979 -8.286 1.00 93.75 273 TRP A N 1
ATOM 2171 C CA . TRP A 1 273 ? 4.871 -1.498 -7.482 1.00 93.75 273 TRP A CA 1
ATOM 2172 C C . TRP A 1 273 ? 4.959 -3.006 -7.209 1.00 93.75 273 TRP A C 1
ATOM 2174 O O . TRP A 1 273 ? 4.335 -3.506 -6.278 1.00 93.75 273 TRP A O 1
ATOM 2184 N N . CYS A 1 274 ? 5.727 -3.742 -8.015 1.00 93.19 274 CYS A N 1
ATOM 2185 C CA . CYS A 1 274 ? 6.002 -5.159 -7.813 1.00 93.19 274 CYS A CA 1
ATOM 2186 C C . CYS A 1 274 ? 7.406 -5.542 -8.318 1.00 93.19 274 CYS A C 1
ATOM 2188 O O . CYS A 1 274 ? 8.112 -4.729 -8.916 1.00 93.19 274 CYS A O 1
ATOM 2190 N N . ARG A 1 275 ? 7.818 -6.785 -8.040 1.00 93.50 275 ARG A N 1
ATOM 2191 C CA . ARG A 1 275 ? 9.106 -7.389 -8.421 1.00 93.50 275 ARG A CA 1
ATOM 2192 C C . ARG A 1 275 ? 8.936 -8.901 -8.581 1.00 93.50 275 ARG A C 1
ATOM 2194 O O . ARG A 1 275 ? 8.092 -9.505 -7.922 1.00 93.50 275 ARG A O 1
ATOM 2201 N N . SER A 1 276 ? 9.774 -9.511 -9.410 1.00 91.94 276 SER A N 1
ATOM 2202 C CA . SER A 1 276 ? 9.944 -10.962 -9.563 1.00 91.94 276 SER A CA 1
ATOM 2203 C C . SER A 1 276 ? 11.381 -11.400 -9.232 1.00 91.94 276 SER A C 1
ATOM 2205 O O . SER A 1 276 ? 12.272 -10.571 -9.052 1.00 91.94 276 SER A O 1
ATOM 2207 N N . ASN A 1 277 ? 11.644 -12.710 -9.201 1.00 91.81 277 ASN A N 1
ATOM 2208 C CA . ASN A 1 277 ? 13.010 -13.233 -9.041 1.00 91.81 277 ASN A CA 1
ATOM 2209 C C . ASN A 1 277 ? 13.955 -12.824 -10.190 1.00 91.81 277 ASN A C 1
ATOM 2211 O O . ASN A 1 277 ? 15.163 -12.742 -9.984 1.00 91.81 277 ASN A O 1
ATOM 2215 N N . ASP A 1 278 ? 13.403 -12.529 -11.370 1.00 94.81 278 ASP A N 1
ATOM 2216 C CA . ASP A 1 278 ? 14.148 -12.177 -12.584 1.00 94.81 278 ASP A CA 1
ATOM 2217 C C . ASP A 1 278 ? 14.281 -10.656 -12.784 1.00 94.81 278 ASP A C 1
ATOM 2219 O O . ASP A 1 278 ? 14.610 -10.193 -13.877 1.00 94.81 278 ASP A O 1
ATOM 2223 N N . THR A 1 279 ? 14.006 -9.858 -11.747 1.00 95.38 279 THR A N 1
ATOM 2224 C CA . THR A 1 279 ? 14.072 -8.387 -11.779 1.00 95.38 279 THR A CA 1
ATOM 2225 C C . THR A 1 279 ? 14.752 -7.811 -10.539 1.00 95.38 279 THR A C 1
ATOM 2227 O O . THR A 1 279 ? 14.799 -8.438 -9.474 1.00 95.38 279 THR A O 1
ATOM 2230 N N . VAL A 1 280 ? 15.334 -6.619 -10.693 1.00 95.56 280 VAL A N 1
ATOM 2231 C CA . VAL A 1 280 ? 16.129 -5.945 -9.653 1.00 95.56 280 VAL A CA 1
ATOM 2232 C C . VAL A 1 280 ? 15.475 -4.696 -9.066 1.00 95.56 280 VAL A C 1
ATOM 2234 O O . VAL A 1 280 ? 15.998 -4.171 -8.085 1.00 95.56 280 VAL A O 1
ATOM 2237 N N . ASP A 1 281 ? 14.318 -4.280 -9.590 1.00 96.25 281 ASP A N 1
ATOM 2238 C CA . ASP A 1 281 ? 13.525 -3.148 -9.104 1.00 96.25 281 ASP A CA 1
ATOM 2239 C C . ASP A 1 281 ? 13.341 -3.147 -7.574 1.00 96.25 281 ASP A C 1
ATOM 2241 O O . ASP A 1 281 ? 13.180 -4.185 -6.921 1.00 96.25 281 ASP A O 1
ATOM 2245 N N . ILE A 1 282 ? 13.331 -1.955 -6.987 1.00 95.69 282 ILE A N 1
ATOM 2246 C CA . ILE A 1 282 ? 13.116 -1.738 -5.559 1.00 95.69 282 ILE A CA 1
ATOM 2247 C C . ILE A 1 282 ? 11.603 -1.632 -5.323 1.00 95.69 282 ILE A C 1
ATOM 2249 O O . ILE A 1 282 ? 10.955 -0.687 -5.768 1.00 95.69 282 ILE A O 1
ATOM 2253 N N . VAL A 1 283 ? 11.026 -2.621 -4.637 1.00 94.31 283 VAL A N 1
ATOM 2254 C CA . VAL A 1 283 ? 9.574 -2.669 -4.386 1.00 94.31 283 VAL A CA 1
ATOM 2255 C C . VAL A 1 283 ? 9.122 -1.546 -3.455 1.00 94.31 283 VAL A C 1
ATOM 2257 O O . VAL A 1 283 ? 9.703 -1.351 -2.387 1.00 94.31 283 VAL A O 1
ATOM 2260 N N . LEU A 1 284 ? 8.034 -0.880 -3.836 1.00 91.38 284 LEU A N 1
ATOM 2261 C CA . LEU A 1 284 ? 7.240 0.009 -2.990 1.00 91.38 284 LEU A CA 1
ATOM 2262 C C . LEU A 1 284 ? 5.916 -0.649 -2.558 1.00 91.38 284 LEU A C 1
ATOM 2264 O O . LEU A 1 284 ? 5.444 -1.573 -3.223 1.00 91.38 284 LEU A O 1
ATOM 2268 N N . PRO A 1 285 ? 5.257 -0.136 -1.499 1.00 89.31 285 PRO A N 1
ATOM 2269 C CA . PRO A 1 285 ? 3.823 -0.340 -1.284 1.00 89.31 285 PRO A CA 1
ATOM 2270 C C . PRO A 1 285 ? 3.024 -0.049 -2.566 1.00 89.31 285 PRO A C 1
ATOM 2272 O O . PRO A 1 285 ? 3.298 0.946 -3.238 1.00 89.31 285 PRO A O 1
ATOM 2275 N N . THR A 1 286 ? 2.044 -0.892 -2.913 1.00 89.06 286 THR A N 1
ATOM 2276 C CA . THR A 1 286 ? 1.257 -0.710 -4.148 1.00 89.06 286 THR A CA 1
ATOM 2277 C C . THR A 1 286 ? 0.443 0.583 -4.119 1.00 89.06 286 THR A C 1
ATOM 2279 O O . THR A 1 286 ? 0.057 1.074 -3.055 1.00 89.06 286 THR A O 1
ATOM 2282 N N . TYR A 1 287 ? 0.133 1.129 -5.296 1.00 86.56 287 TYR A N 1
ATOM 2283 C CA . TYR A 1 287 ? -0.665 2.351 -5.413 1.00 86.56 287 TYR A CA 1
ATOM 2284 C C . TYR A 1 287 ? -2.059 2.232 -4.762 1.00 86.56 287 TYR A C 1
ATOM 2286 O O . TYR A 1 287 ? -2.548 3.206 -4.198 1.00 86.56 287 TYR A O 1
ATOM 2294 N N . GLU A 1 288 ? -2.669 1.040 -4.757 1.00 84.38 288 GLU A N 1
ATOM 2295 C CA . GLU A 1 288 ? -3.939 0.773 -4.061 1.00 84.38 288 GLU A CA 1
ATOM 2296 C C . GLU A 1 288 ? -3.796 0.896 -2.541 1.00 84.38 288 GLU A C 1
ATOM 2298 O O . GLU A 1 288 ? -4.656 1.475 -1.880 1.00 84.38 288 GLU A O 1
ATOM 2303 N N . LEU A 1 289 ? -2.699 0.373 -1.983 1.00 85.94 289 LEU A N 1
ATOM 2304 C CA . LEU A 1 289 ? -2.394 0.458 -0.556 1.00 85.94 289 LEU A CA 1
ATOM 2305 C C . LEU A 1 289 ? -2.122 1.910 -0.137 1.00 85.94 289 LEU A C 1
ATOM 2307 O O . LEU A 1 289 ? -2.543 2.345 0.933 1.00 85.94 289 LEU A O 1
ATOM 2311 N N . VAL A 1 290 ? -1.459 2.668 -1.010 1.00 83.69 290 VAL A N 1
ATOM 2312 C CA . VAL A 1 290 ? -1.193 4.101 -0.848 1.00 83.69 290 VAL A CA 1
ATOM 2313 C C . VAL A 1 290 ? -2.490 4.913 -0.878 1.00 83.69 290 VAL A C 1
ATOM 2315 O O . VAL A 1 290 ? -2.726 5.680 0.056 1.00 83.69 290 VAL A O 1
ATOM 2318 N N . GLU A 1 291 ? -3.364 4.717 -1.878 1.00 83.06 291 GLU A N 1
ATOM 2319 C CA . GLU A 1 291 ? -4.685 5.370 -1.918 1.00 83.06 291 GLU A CA 1
ATOM 2320 C C . GLU A 1 291 ? -5.491 5.007 -0.663 1.00 83.06 291 GLU A C 1
ATOM 2322 O O . GLU A 1 291 ? -6.003 5.893 0.016 1.00 83.06 291 GLU A O 1
ATOM 2327 N N . ALA A 1 292 ? -5.538 3.724 -0.293 1.00 84.06 292 ALA A N 1
ATOM 2328 C CA . ALA A 1 292 ? -6.256 3.243 0.885 1.00 84.06 292 ALA A CA 1
ATOM 2329 C C . ALA A 1 292 ? -5.802 3.895 2.204 1.00 84.06 292 ALA A C 1
ATOM 2331 O O . ALA A 1 292 ? -6.624 4.055 3.105 1.00 84.06 292 ALA A O 1
ATOM 2332 N N . VAL A 1 293 ? -4.523 4.263 2.335 1.00 85.06 293 VAL A N 1
ATOM 2333 C CA . VAL A 1 293 ? -3.981 4.918 3.536 1.00 85.06 293 VAL A CA 1
ATOM 2334 C C . VAL A 1 293 ? -4.164 6.437 3.494 1.00 85.06 293 VAL A C 1
ATOM 2336 O O . VAL A 1 293 ? -4.584 7.016 4.494 1.00 85.06 293 VAL A O 1
ATOM 2339 N N . ILE A 1 294 ? -3.874 7.091 2.366 1.00 81.38 294 ILE A N 1
ATOM 2340 C CA . ILE A 1 294 ? -3.913 8.560 2.250 1.00 81.38 294 ILE A CA 1
ATOM 2341 C C . ILE A 1 294 ? -5.360 9.075 2.189 1.00 81.38 294 ILE A C 1
ATOM 2343 O O . ILE A 1 294 ? -5.714 10.009 2.911 1.00 81.38 294 ILE A O 1
ATOM 2347 N N . GLU A 1 295 ? -6.224 8.415 1.412 1.00 77.50 295 GLU A N 1
ATOM 2348 C CA . GLU A 1 295 ? -7.645 8.766 1.259 1.00 77.50 295 GLU A CA 1
ATOM 2349 C C . GLU A 1 295 ? -8.537 8.181 2.369 1.00 77.50 295 GLU A C 1
ATOM 2351 O O . GLU A 1 295 ? -9.768 8.311 2.320 1.00 77.50 295 GLU A O 1
ATOM 2356 N N . MET A 1 296 ? -7.955 7.536 3.388 1.00 81.81 296 MET A N 1
ATOM 2357 C CA . MET A 1 296 ? -8.713 6.987 4.510 1.00 81.81 296 MET A CA 1
ATOM 2358 C C . MET A 1 296 ? -9.526 8.107 5.181 1.00 81.81 296 MET A C 1
ATOM 2360 O O . MET A 1 296 ? -9.002 9.165 5.524 1.00 81.81 296 MET A O 1
ATOM 2364 N N . MET A 1 297 ? -10.841 7.900 5.318 1.00 78.75 297 MET A N 1
ATOM 2365 C CA . MET A 1 297 ? -11.806 8.910 5.795 1.00 78.75 297 MET A CA 1
ATOM 2366 C C . MET A 1 297 ? -11.798 10.254 5.020 1.00 78.75 297 MET A C 1
ATOM 2368 O O . MET A 1 297 ? -12.422 11.212 5.468 1.00 78.75 297 MET A O 1
ATOM 2372 N N . GLY A 1 298 ? -11.113 10.355 3.872 1.00 65.50 298 GLY A N 1
ATOM 2373 C CA . GLY A 1 298 ? -10.891 11.614 3.148 1.00 65.50 298 GLY A CA 1
ATOM 2374 C C . GLY A 1 298 ? -12.043 12.051 2.241 1.00 65.50 298 GLY A C 1
ATOM 2375 O O . GLY A 1 298 ? -12.198 13.239 1.960 1.00 65.50 298 GLY A O 1
ATOM 2376 N N . ARG A 1 299 ? -12.896 11.117 1.799 1.00 56.28 299 ARG A N 1
ATOM 2377 C CA . ARG A 1 299 ? -13.995 11.426 0.870 1.00 56.28 299 ARG A CA 1
ATOM 2378 C C . ARG A 1 299 ? -15.184 12.039 1.603 1.00 56.28 299 ARG A C 1
ATOM 2380 O O . ARG A 1 299 ? -15.964 11.344 2.251 1.00 56.28 299 ARG A O 1
ATOM 2387 N N . LEU A 1 300 ? -15.289 13.361 1.459 1.00 44.38 300 LEU A N 1
ATOM 2388 C CA . LEU A 1 300 ? -16.311 14.227 2.038 1.00 44.38 300 LEU A CA 1
ATOM 2389 C C . LEU A 1 300 ? -17.727 13.643 1.884 1.00 44.38 300 LEU A C 1
ATOM 2391 O O . LEU A 1 300 ? -18.188 13.367 0.774 1.00 44.38 300 LEU A O 1
ATOM 2395 N N . VAL A 1 301 ? -18.446 13.516 2.999 1.00 40.22 301 VAL A N 1
ATOM 2396 C CA . VAL A 1 301 ? -19.877 13.198 2.982 1.00 40.22 301 VAL A CA 1
ATOM 2397 C C . VAL A 1 301 ? -20.637 14.462 2.590 1.00 40.22 301 VAL A C 1
ATOM 2399 O O . VAL A 1 301 ? -20.844 15.347 3.419 1.00 40.22 301 VAL A O 1
ATOM 2402 N N . LEU A 1 302 ? -21.071 14.548 1.332 1.00 33.09 302 LEU A N 1
ATOM 2403 C CA . LEU A 1 302 ? -22.082 15.524 0.933 1.00 33.09 302 LEU A CA 1
ATOM 2404 C C . LEU A 1 302 ? -23.418 15.128 1.573 1.00 33.09 302 LEU A C 1
ATOM 2406 O O . LEU A 1 302 ? -24.094 14.205 1.120 1.00 33.09 302 LEU A O 1
ATOM 2410 N N . PHE A 1 303 ? -23.791 15.830 2.642 1.00 34.81 303 PHE A N 1
ATOM 2411 C CA . PHE A 1 303 ? -25.124 15.736 3.221 1.00 34.81 303 PHE A CA 1
ATOM 2412 C C . PHE A 1 303 ? -26.136 16.376 2.268 1.00 34.81 303 PHE A C 1
ATOM 2414 O O . PHE A 1 303 ? -26.253 17.597 2.201 1.00 34.81 303 PHE A O 1
ATOM 2421 N N . ILE A 1 304 ? -26.895 15.542 1.560 1.00 37.69 304 ILE A N 1
ATOM 2422 C CA . ILE A 1 304 ? -28.105 15.957 0.851 1.00 37.69 304 ILE A CA 1
ATOM 2423 C C . ILE A 1 304 ? -29.297 15.368 1.616 1.00 37.69 304 ILE A C 1
ATOM 2425 O O . ILE A 1 304 ? -29.390 14.157 1.808 1.00 37.69 304 ILE A O 1
ATOM 2429 N N . ASN A 1 305 ? -30.202 16.237 2.074 1.00 34.34 305 ASN A N 1
ATOM 2430 C CA . ASN A 1 305 ? -31.509 15.892 2.652 1.00 34.34 305 ASN A CA 1
ATOM 2431 C C . ASN A 1 305 ? -31.490 14.886 3.826 1.00 34.34 305 ASN A C 1
ATOM 2433 O O . ASN A 1 305 ? -32.316 13.978 3.871 1.00 34.34 305 ASN A O 1
ATOM 2437 N N . ASN A 1 306 ? -30.560 15.036 4.779 1.00 37.38 306 ASN A N 1
ATOM 2438 C CA . ASN A 1 306 ? -30.414 14.180 5.976 1.00 37.38 306 ASN A CA 1
ATOM 2439 C C . ASN A 1 306 ? -30.215 12.671 5.708 1.00 37.38 306 ASN A C 1
ATOM 2441 O O . ASN A 1 306 ? -30.155 11.881 6.651 1.00 37.38 306 ASN A O 1
ATOM 2445 N N . LEU A 1 307 ? -30.043 12.259 4.449 1.00 35.69 307 LEU A N 1
ATOM 2446 C CA . LEU A 1 307 ? -29.779 10.877 4.075 1.00 35.69 307 LEU A CA 1
ATOM 2447 C C . LEU A 1 307 ? -28.265 10.660 3.983 1.00 35.69 307 LEU A C 1
ATOM 2449 O O . LEU A 1 307 ? -27.604 11.127 3.053 1.00 35.69 307 LEU A O 1
ATOM 2453 N N . CYS A 1 308 ? -27.706 9.945 4.961 1.00 37.09 308 CYS A N 1
ATOM 2454 C CA . CYS A 1 308 ? -26.272 9.665 5.062 1.00 37.09 308 CYS A CA 1
ATOM 2455 C C . CYS A 1 308 ? -25.805 8.695 3.955 1.00 37.09 308 CYS A C 1
ATOM 2457 O O . CYS A 1 308 ? -25.612 7.501 4.181 1.00 37.09 308 CYS A O 1
ATOM 2459 N N . THR A 1 309 ? -25.618 9.205 2.737 1.00 30.66 309 THR A N 1
ATOM 2460 C CA . THR A 1 309 ? -25.187 8.408 1.579 1.00 30.66 309 THR A CA 1
ATOM 2461 C C . THR A 1 309 ? -23.660 8.305 1.533 1.00 30.66 309 THR A C 1
ATOM 2463 O O . THR A 1 309 ? -23.002 8.777 0.607 1.00 30.66 309 THR A O 1
ATOM 2466 N N . VAL A 1 310 ? -23.070 7.657 2.543 1.00 39.16 310 VAL A N 1
ATOM 2467 C CA . VAL A 1 310 ? -21.651 7.260 2.520 1.00 39.16 310 VAL A CA 1
ATOM 2468 C C . VAL A 1 310 ? -21.492 6.073 1.569 1.00 39.16 310 VAL A C 1
ATOM 2470 O O . VAL A 1 310 ? -21.476 4.919 1.990 1.00 39.16 310 VAL A O 1
ATOM 2473 N N . ARG A 1 311 ? -21.411 6.337 0.258 1.00 38.19 311 ARG A N 1
ATOM 2474 C CA . ARG A 1 311 ? -21.144 5.297 -0.752 1.00 38.19 311 ARG A CA 1
ATOM 2475 C C . ARG A 1 311 ? -20.103 5.693 -1.798 1.00 38.19 311 ARG A C 1
ATOM 2477 O O . ARG A 1 311 ? -20.322 5.630 -3.002 1.00 38.19 311 ARG A O 1
ATOM 2484 N N . ARG A 1 312 ? -18.871 5.825 -1.315 1.00 40.06 312 ARG A N 1
ATOM 2485 C CA . ARG A 1 312 ? -17.919 4.751 -1.627 1.00 40.06 312 ARG A CA 1
ATOM 2486 C C . ARG A 1 312 ? -17.611 4.009 -0.334 1.00 40.06 312 ARG A C 1
ATOM 2488 O O . ARG A 1 312 ? -17.112 4.621 0.602 1.00 40.06 312 ARG A O 1
ATOM 2495 N N . HIS A 1 313 ? -17.866 2.700 -0.306 1.00 44.75 313 HIS A N 1
ATOM 2496 C CA . HIS A 1 313 ? -17.076 1.827 0.555 1.00 44.75 313 HIS A CA 1
ATOM 2497 C C . HIS A 1 313 ? -15.652 1.907 0.001 1.00 44.75 313 HIS A C 1
ATOM 2499 O O . HIS A 1 313 ? -15.339 1.253 -0.993 1.00 44.75 313 HIS A O 1
ATOM 2505 N N . SER A 1 314 ? -14.821 2.780 0.567 1.00 51.38 314 SER A N 1
ATOM 2506 C CA . SER A 1 314 ? -13.383 2.713 0.347 1.00 51.38 314 SER A CA 1
ATOM 2507 C C . SER A 1 314 ? -12.944 1.315 0.768 1.00 51.38 314 SER A C 1
ATOM 2509 O O . SER A 1 314 ? -13.153 0.929 1.920 1.00 51.38 314 SER A O 1
ATOM 2511 N N . LEU A 1 315 ? -12.372 0.554 -0.166 1.00 62.69 315 LEU A N 1
ATOM 2512 C CA . LEU A 1 315 ? -11.757 -0.751 0.091 1.00 62.69 315 LEU A CA 1
ATOM 2513 C C . LEU A 1 315 ? -10.416 -0.560 0.810 1.00 62.69 315 LEU A C 1
ATOM 2515 O O . LEU A 1 315 ? -9.387 -1.073 0.390 1.00 62.69 315 LEU A O 1
ATOM 2519 N N . GLU A 1 316 ? -10.428 0.244 1.870 1.00 74.44 316 GLU A N 1
ATOM 2520 C CA . GLU A 1 316 ? -9.266 0.490 2.702 1.00 74.44 316 GLU A CA 1
ATOM 2521 C C . GLU A 1 316 ? -9.198 -0.502 3.864 1.00 74.44 316 GLU A C 1
ATOM 2523 O O . GLU A 1 316 ? -10.172 -1.174 4.226 1.00 74.44 316 GLU A O 1
ATOM 2528 N N . LEU A 1 317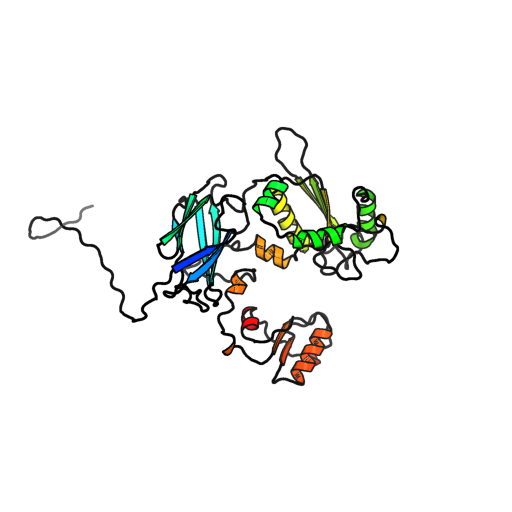 ? -7.991 -0.606 4.409 1.00 82.00 317 LEU A N 1
ATOM 2529 C CA . LEU A 1 317 ? -7.531 -1.699 5.258 1.00 82.00 317 LEU A CA 1
ATOM 2530 C C . LEU A 1 317 ? -8.382 -1.938 6.508 1.00 82.00 317 LEU A C 1
ATOM 2532 O O . LEU A 1 317 ? -8.448 -3.075 6.974 1.00 82.00 317 LEU A O 1
ATOM 2536 N N . LEU A 1 318 ? -9.000 -0.895 7.071 1.00 88.06 318 LEU A N 1
ATOM 2537 C CA . LEU A 1 318 ? -9.744 -0.978 8.325 1.00 88.06 318 LEU A CA 1
ATOM 2538 C C . LEU A 1 318 ? -11.211 -1.363 8.087 1.00 88.06 318 LEU A C 1
ATOM 2540 O O . LEU A 1 318 ? -11.692 -2.289 8.740 1.00 88.06 318 LEU A O 1
ATOM 2544 N N . SER A 1 319 ? -11.917 -0.751 7.121 1.00 86.69 319 SER A N 1
ATOM 2545 C CA . SER A 1 319 ? -13.318 -1.121 6.810 1.00 86.69 319 SER A CA 1
ATOM 2546 C C . SER A 1 319 ? -13.442 -2.563 6.333 1.00 86.69 319 SER A C 1
ATOM 2548 O O . SER A 1 319 ? -14.447 -3.213 6.609 1.00 86.69 319 SER A O 1
ATOM 2550 N N . VAL A 1 320 ? -12.418 -3.089 5.654 1.00 87.69 320 VAL A N 1
ATOM 2551 C CA . VAL A 1 320 ? -12.358 -4.501 5.247 1.00 87.69 320 VAL A CA 1
ATOM 2552 C C . VAL A 1 320 ? -12.430 -5.453 6.449 1.00 87.69 320 VAL A C 1
ATOM 2554 O O . VAL A 1 320 ? -13.032 -6.521 6.344 1.00 87.69 320 VAL A O 1
ATOM 2557 N N . GLN A 1 321 ? -11.893 -5.079 7.615 1.00 89.44 321 GLN A N 1
ATOM 2558 C CA . GLN A 1 321 ? -11.983 -5.923 8.816 1.00 89.44 321 GLN A CA 1
ATOM 2559 C C . GLN A 1 321 ? -13.420 -6.003 9.357 1.00 89.44 321 GLN A C 1
ATOM 2561 O O . GLN A 1 321 ? -13.797 -7.030 9.916 1.00 89.44 321 GLN A O 1
ATOM 2566 N N . GLY A 1 322 ? -14.242 -4.980 9.093 1.00 88.94 322 GLY A N 1
ATOM 2567 C CA . GLY A 1 322 ? -15.676 -4.959 9.396 1.00 88.94 322 GLY A CA 1
ATOM 2568 C C . GLY A 1 322 ? -16.573 -5.713 8.411 1.00 88.94 322 GLY A C 1
ATOM 2569 O O . GLY A 1 322 ? -17.784 -5.753 8.593 1.00 88.94 322 GLY A O 1
ATOM 2570 N N . MET A 1 323 ? -16.017 -6.345 7.372 1.00 88.50 323 MET A N 1
ATOM 2571 C CA . MET A 1 323 ? -16.792 -7.141 6.404 1.00 88.50 323 MET A CA 1
ATOM 2572 C C . MET A 1 323 ? -17.007 -8.601 6.850 1.00 88.50 323 MET A C 1
ATOM 2574 O O . MET A 1 323 ? -17.486 -9.423 6.075 1.00 88.50 323 MET A O 1
ATOM 2578 N N . ARG A 1 324 ? -16.648 -8.947 8.095 1.00 84.75 324 ARG A N 1
ATOM 2579 C CA . ARG A 1 324 ? -16.591 -10.326 8.621 1.00 84.75 324 ARG A CA 1
ATOM 2580 C C . ARG A 1 324 ? -17.859 -10.788 9.356 1.00 84.75 324 ARG A C 1
ATOM 2582 O O . ARG A 1 324 ? -17.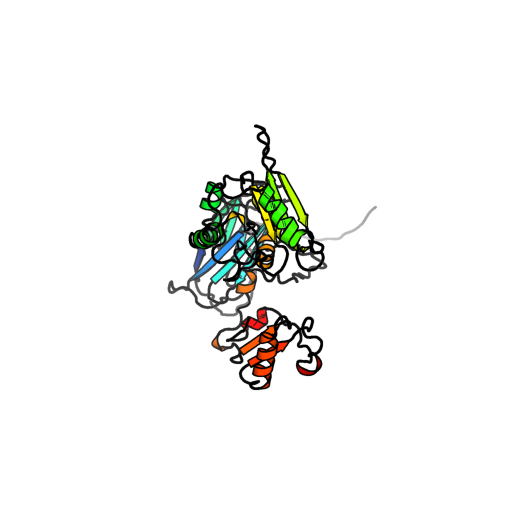791 -11.711 10.161 1.00 84.75 324 ARG A O 1
ATOM 2589 N N . ASN A 1 325 ? -19.010 -10.190 9.058 1.00 84.38 325 ASN A N 1
ATOM 2590 C CA . ASN A 1 325 ? -20.279 -10.436 9.756 1.00 84.38 325 ASN A CA 1
ATOM 2591 C C . ASN A 1 325 ? -20.797 -11.890 9.683 1.00 84.38 325 ASN A C 1
ATOM 2593 O O . ASN A 1 325 ? -21.549 -12.313 10.559 1.00 84.38 325 ASN A O 1
ATOM 2597 N N . VAL A 1 326 ? -20.401 -12.674 8.674 1.00 89.69 326 VAL A N 1
ATOM 2598 C CA . VAL A 1 326 ? -20.747 -14.105 8.571 1.00 89.69 326 VAL A CA 1
ATOM 2599 C C . VAL A 1 326 ? -19.754 -14.963 9.365 1.00 89.69 326 VAL A C 1
ATOM 2601 O O . VAL A 1 326 ? -18.572 -15.034 9.018 1.00 89.69 326 VAL A O 1
ATOM 2604 N N . SER A 1 327 ? -20.225 -15.678 10.391 1.00 89.19 327 SER A N 1
ATOM 2605 C CA . SER A 1 327 ? -19.407 -16.613 11.182 1.00 89.19 327 SER A CA 1
ATOM 2606 C C . SER A 1 327 ? -18.875 -17.787 10.345 1.00 89.19 327 SER A C 1
ATOM 2608 O O . SER A 1 327 ? -19.506 -18.214 9.380 1.00 89.19 327 SER A O 1
ATOM 2610 N N . TRP A 1 328 ? -17.724 -18.360 10.725 1.00 91.19 328 TRP A N 1
ATOM 2611 C CA . TRP A 1 328 ? -17.077 -19.459 9.982 1.00 91.19 328 TRP A CA 1
ATOM 2612 C C . TRP A 1 328 ? -17.993 -20.667 9.717 1.00 91.19 328 TRP A C 1
ATOM 2614 O O . TRP A 1 328 ? -17.986 -21.214 8.613 1.00 91.19 328 TRP A O 1
ATOM 2624 N N . SER A 1 329 ? -18.821 -21.048 10.696 1.00 92.31 329 SER A N 1
ATOM 2625 C CA . SER A 1 329 ? -19.811 -22.124 10.554 1.00 92.31 329 SER A CA 1
ATOM 2626 C C . SER A 1 329 ? -20.789 -21.864 9.406 1.00 92.31 329 SER A C 1
ATOM 2628 O O . SER A 1 329 ? -21.121 -22.789 8.668 1.00 92.31 329 SER A O 1
ATOM 2630 N N . ASN A 1 330 ? -21.189 -20.604 9.222 1.00 93.56 330 ASN A N 1
ATOM 2631 C CA . ASN A 1 330 ? -22.259 -20.190 8.319 1.00 93.56 330 ASN A CA 1
ATOM 2632 C C . ASN A 1 330 ? -21.738 -19.763 6.935 1.00 93.56 330 ASN A C 1
ATOM 2634 O O . ASN A 1 330 ? -22.536 -19.557 6.024 1.00 93.56 330 ASN A O 1
ATOM 2638 N N . LYS A 1 331 ? -20.413 -19.645 6.760 1.00 95.12 331 LYS A N 1
ATOM 2639 C CA . LYS A 1 331 ? -19.791 -19.392 5.453 1.00 95.12 331 LYS A CA 1
ATOM 2640 C C . LYS A 1 331 ? -20.026 -20.556 4.492 1.00 95.12 331 LYS A C 1
ATOM 2642 O O . LYS A 1 331 ? -19.922 -21.722 4.886 1.00 95.12 331 LYS A O 1
ATOM 2647 N N . PHE A 1 332 ? -20.239 -20.234 3.219 1.00 92.56 332 PHE A N 1
ATOM 2648 C CA . PHE A 1 332 ? -20.387 -21.210 2.143 1.00 92.56 332 PHE A CA 1
ATOM 2649 C C . PHE A 1 332 ? -19.125 -22.077 2.013 1.00 92.56 332 PHE A C 1
ATOM 2651 O O . PHE A 1 332 ? -18.001 -21.575 2.023 1.00 92.56 332 PHE A O 1
ATOM 2658 N N . THR A 1 333 ? -19.312 -23.390 1.873 1.00 94.88 333 THR A N 1
ATOM 2659 C CA . THR A 1 333 ? -18.223 -24.364 1.674 1.00 94.88 333 THR A CA 1
ATOM 2660 C C . THR A 1 333 ? -17.673 -24.359 0.251 1.00 94.88 333 THR A C 1
ATOM 2662 O O . THR A 1 333 ? -16.510 -24.700 0.051 1.00 94.88 333 THR A O 1
ATOM 2665 N N . LYS A 1 334 ? -18.493 -23.950 -0.724 1.00 94.88 334 LYS A N 1
ATOM 2666 C CA . LYS A 1 334 ? -18.097 -23.761 -2.121 1.00 94.88 334 LYS A CA 1
ATOM 2667 C C . LYS A 1 334 ? -17.055 -22.646 -2.212 1.00 94.88 334 LYS A C 1
ATOM 2669 O O . LYS A 1 334 ? -17.307 -21.519 -1.771 1.00 94.88 334 LYS A O 1
ATOM 2674 N N . ALA A 1 335 ? -15.902 -22.963 -2.789 1.00 96.00 335 ALA A N 1
ATOM 2675 C CA . ALA A 1 335 ? -14.852 -21.992 -3.027 1.00 96.00 335 ALA A CA 1
ATOM 2676 C C . ALA A 1 335 ? -15.300 -20.945 -4.057 1.00 96.00 335 ALA A C 1
ATOM 2678 O O . ALA A 1 335 ? -16.130 -21.224 -4.927 1.00 96.00 335 ALA A O 1
ATOM 2679 N N . PHE A 1 336 ? -14.768 -19.730 -3.960 1.00 96.38 336 PHE A N 1
ATOM 2680 C CA . PHE A 1 336 ? -15.281 -18.577 -4.693 1.00 96.38 336 PHE A CA 1
ATOM 2681 C C . PHE A 1 336 ? -14.182 -17.788 -5.408 1.00 96.38 336 PHE A C 1
ATOM 2683 O O . PHE A 1 336 ? -13.093 -17.570 -4.876 1.00 96.38 336 PHE A O 1
ATOM 2690 N N . TRP A 1 337 ? -14.489 -17.322 -6.621 1.00 96.56 337 TRP A N 1
ATOM 2691 C CA . TRP A 1 337 ? -13.655 -16.366 -7.347 1.00 96.56 337 TRP A CA 1
ATOM 2692 C C . TRP A 1 337 ? -14.468 -15.499 -8.317 1.00 96.56 337 TRP A C 1
ATOM 2694 O O . TRP A 1 337 ? -15.368 -15.974 -9.019 1.00 96.56 337 TRP A O 1
ATOM 2704 N N . ARG A 1 338 ? -14.118 -14.215 -8.406 1.00 96.00 338 ARG A N 1
ATOM 2705 C CA . ARG A 1 338 ? -14.617 -13.279 -9.422 1.00 96.00 338 ARG A CA 1
ATOM 2706 C C . ARG A 1 338 ? -13.501 -12.328 -9.819 1.00 96.00 338 ARG A C 1
ATOM 2708 O O . ARG A 1 338 ? -12.897 -11.703 -8.954 1.00 96.00 338 ARG A O 1
ATOM 2715 N N . GLY A 1 339 ? -13.275 -12.163 -11.116 1.00 94.81 339 GLY A N 1
ATOM 2716 C CA . GLY A 1 339 ? -12.260 -11.238 -11.603 1.00 94.81 339 GLY A CA 1
ATOM 2717 C C . GLY A 1 339 ? -12.255 -11.083 -13.116 1.00 94.81 339 GLY A C 1
ATOM 2718 O O . GLY A 1 339 ? -13.059 -11.680 -13.830 1.00 94.81 339 GLY A O 1
ATOM 2719 N N . ARG A 1 340 ? -11.333 -10.253 -13.603 1.00 94.62 340 ARG A N 1
ATOM 2720 C CA . ARG A 1 340 ? -11.103 -10.035 -15.035 1.00 94.62 340 ARG A CA 1
ATOM 2721 C C . ARG A 1 340 ? -10.165 -11.087 -15.614 1.00 94.62 340 ARG A C 1
ATOM 2723 O O . ARG A 1 340 ? -9.349 -11.676 -14.905 1.00 94.62 340 ARG A O 1
ATOM 2730 N N . ASP A 1 341 ? -10.242 -11.240 -16.924 1.00 94.44 341 ASP A N 1
ATOM 2731 C CA . ASP A 1 341 ? -9.470 -12.141 -17.778 1.00 94.44 341 ASP A CA 1
ATOM 2732 C C . ASP A 1 341 ? -7.974 -11.771 -17.926 1.00 94.44 341 ASP A C 1
ATOM 2734 O O . ASP A 1 341 ? -7.399 -11.922 -18.990 1.00 94.44 341 ASP A O 1
ATOM 2738 N N . SER A 1 342 ? -7.294 -11.283 -16.885 1.00 91.75 342 SER A N 1
ATOM 2739 C CA . SER A 1 342 ? -5.916 -10.762 -17.015 1.00 91.75 342 SER A CA 1
ATOM 2740 C C . SER A 1 342 ? -4.814 -11.819 -17.200 1.00 91.75 342 SER A C 1
ATOM 2742 O O . SER A 1 342 ? -3.643 -11.466 -17.289 1.00 91.75 342 SER A O 1
ATOM 2744 N N . THR A 1 343 ? -5.148 -13.111 -17.190 1.00 93.75 343 THR A N 1
ATOM 2745 C CA . THR A 1 343 ? -4.213 -14.216 -17.452 1.00 93.75 343 THR A CA 1
ATOM 2746 C C . THR A 1 343 ? -4.975 -15.491 -17.812 1.00 93.75 343 THR A C 1
ATOM 2748 O O . THR A 1 343 ? -6.074 -15.730 -17.304 1.00 93.75 343 THR A O 1
ATOM 2751 N N . SER A 1 344 ? -4.377 -16.345 -18.644 1.00 94.50 344 SER A N 1
ATOM 2752 C CA . SER A 1 344 ? -4.929 -17.651 -19.030 1.00 94.50 344 SER A CA 1
ATOM 2753 C C . SER A 1 344 ? -5.170 -18.578 -17.830 1.00 94.50 344 SER A C 1
ATOM 2755 O O . SER A 1 344 ? -6.113 -19.366 -17.847 1.00 94.50 344 SER A O 1
ATOM 2757 N N . ALA A 1 345 ? -4.407 -18.432 -16.740 1.00 95.88 345 ALA A N 1
ATOM 2758 C CA . ALA A 1 345 ? -4.628 -19.182 -15.500 1.00 95.88 345 ALA A CA 1
ATOM 2759 C C . ALA A 1 345 ? -6.017 -18.920 -14.876 1.00 95.88 345 ALA A C 1
ATOM 2761 O O . ALA A 1 345 ? -6.610 -19.817 -14.277 1.00 95.88 345 ALA A O 1
ATOM 2762 N N . ARG A 1 346 ? -6.583 -17.718 -15.064 1.00 96.12 346 ARG A N 1
ATOM 2763 C CA . ARG A 1 346 ? -7.942 -17.382 -14.604 1.00 96.12 346 ARG A CA 1
ATOM 2764 C C . ARG A 1 346 ? -9.016 -18.022 -15.481 1.00 96.12 346 ARG A C 1
ATOM 2766 O O . ARG A 1 346 ? -10.035 -18.461 -14.959 1.00 96.12 346 ARG A O 1
ATOM 2773 N N . LEU A 1 347 ? -8.769 -18.150 -16.785 1.00 95.81 347 LEU A N 1
ATOM 2774 C CA . LEU A 1 347 ? -9.639 -18.903 -17.695 1.00 95.81 347 LEU A CA 1
ATOM 2775 C C . LEU A 1 347 ? -9.630 -20.4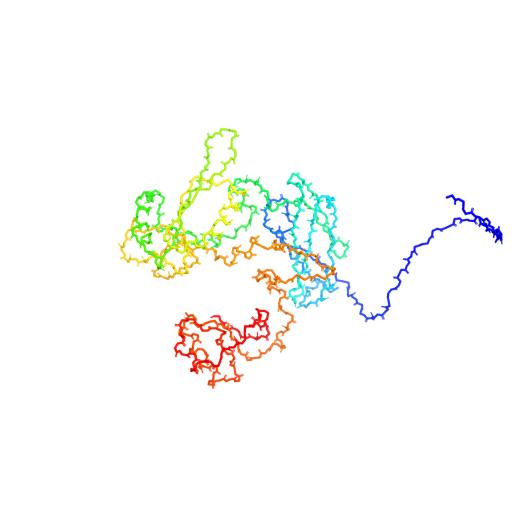04 -17.352 1.00 95.81 347 LEU A C 1
ATOM 2777 O O . LEU A 1 347 ? -10.685 -21.032 -17.282 1.00 95.81 347 LEU A O 1
ATOM 2781 N N . LEU A 1 348 ? -8.461 -20.962 -17.017 1.00 95.94 348 LEU A N 1
ATOM 2782 C CA . LEU A 1 348 ? -8.347 -22.334 -16.515 1.00 95.94 348 LEU A CA 1
ATOM 2783 C C . LEU A 1 348 ? -9.147 -22.545 -15.216 1.00 95.94 348 LEU A C 1
ATOM 2785 O O . LEU A 1 348 ? -9.859 -23.541 -15.103 1.00 95.94 348 LEU A O 1
ATOM 2789 N N . LEU A 1 349 ? -9.107 -21.599 -14.270 1.00 96.00 349 LEU A N 1
ATOM 2790 C CA . LEU A 1 349 ? -9.916 -21.661 -13.043 1.00 96.00 349 LEU A CA 1
ATOM 2791 C C . LEU A 1 349 ? -11.431 -21.692 -13.339 1.00 96.00 349 LEU A C 1
ATOM 2793 O O . LEU A 1 349 ? -12.176 -22.411 -12.671 1.00 96.00 349 LEU A O 1
ATOM 2797 N N . VAL A 1 350 ? -11.888 -20.976 -14.372 1.00 96.50 350 VAL A N 1
ATOM 2798 C CA . VAL A 1 350 ? -13.286 -21.029 -14.842 1.00 96.50 350 VAL A CA 1
ATOM 2799 C C . VAL A 1 350 ? -13.623 -22.393 -15.455 1.00 96.50 350 VAL A C 1
ATOM 2801 O O . VAL A 1 350 ? -14.699 -22.923 -15.182 1.00 96.50 350 VAL A O 1
ATOM 2804 N N . ASN A 1 351 ? -12.712 -23.022 -16.206 1.00 96.38 351 ASN A N 1
ATOM 2805 C CA . ASN A 1 351 ? -12.911 -24.398 -16.686 1.00 96.38 351 ASN A CA 1
ATOM 2806 C C . ASN A 1 351 ? -13.005 -25.401 -15.527 1.00 96.38 351 ASN A C 1
ATOM 2808 O O . ASN A 1 351 ? -13.910 -26.233 -15.514 1.00 96.38 351 ASN A O 1
ATOM 2812 N N . ILE A 1 352 ? -12.139 -25.285 -14.514 1.00 96.38 352 ILE A N 1
ATOM 2813 C CA . ILE A 1 352 ? -12.194 -26.127 -13.307 1.00 96.38 352 ILE A CA 1
ATOM 2814 C C . ILE A 1 352 ? -13.536 -25.942 -12.577 1.00 96.38 352 ILE A C 1
ATOM 2816 O O . ILE A 1 352 ? -14.138 -26.930 -12.160 1.00 96.38 352 ILE A O 1
ATOM 2820 N N . SER A 1 353 ? -14.042 -24.708 -12.480 1.00 96.56 353 SER A N 1
ATOM 2821 C CA . SER A 1 353 ? -15.360 -24.406 -11.900 1.00 96.56 353 SER A CA 1
ATOM 2822 C C . SER A 1 353 ? -16.520 -24.996 -12.705 1.00 96.56 353 SER A C 1
ATOM 2824 O O . SER A 1 353 ? -17.455 -25.526 -12.116 1.00 96.56 353 SER A O 1
ATOM 2826 N N . ARG A 1 354 ? -16.456 -24.966 -14.041 1.00 95.69 354 ARG A N 1
ATOM 2827 C CA . ARG A 1 354 ? -17.471 -25.578 -14.917 1.00 95.69 354 ARG A CA 1
ATOM 2828 C C . ARG A 1 354 ? -17.508 -27.101 -14.804 1.00 95.69 354 ARG A C 1
ATOM 2830 O O . ARG A 1 354 ? -18.590 -27.674 -14.851 1.00 95.69 354 ARG A O 1
ATOM 2837 N N . LEU A 1 355 ? -16.348 -27.737 -14.637 1.00 97.12 355 LEU A N 1
ATOM 2838 C CA . LEU A 1 355 ? -16.235 -29.182 -14.418 1.00 97.12 355 LEU A CA 1
ATOM 2839 C C . LEU A 1 355 ? -16.640 -29.602 -12.995 1.00 97.12 355 LEU A C 1
ATOM 2841 O O . LEU A 1 355 ? -17.086 -30.726 -12.803 1.00 97.12 355 LEU A O 1
ATOM 2845 N N . ASN A 1 356 ? -16.493 -28.714 -12.005 1.00 96.69 356 ASN A N 1
ATOM 2846 C CA . ASN A 1 356 ? -16.733 -29.012 -10.590 1.00 96.69 356 ASN A CA 1
ATOM 2847 C C . ASN A 1 356 ? -17.614 -27.928 -9.920 1.00 96.69 356 ASN A C 1
ATOM 2849 O O . ASN A 1 356 ? -17.184 -27.282 -8.952 1.00 96.69 356 ASN A O 1
ATOM 2853 N N . PRO A 1 357 ? -18.849 -27.699 -10.412 1.00 95.44 357 PRO A N 1
ATOM 2854 C CA . PRO A 1 357 ? -19.672 -26.553 -10.019 1.00 95.44 357 PRO A CA 1
ATOM 2855 C C . PRO A 1 357 ? -20.121 -26.593 -8.556 1.00 95.44 357 PRO A C 1
ATOM 2857 O O . PRO A 1 357 ? -20.491 -25.555 -8.005 1.00 95.44 357 PRO A O 1
ATOM 2860 N N . ASP A 1 358 ? -20.084 -27.757 -7.904 1.00 95.44 358 ASP A N 1
ATOM 2861 C CA . ASP A 1 358 ? -20.486 -27.936 -6.505 1.00 95.44 358 ASP A CA 1
ATOM 2862 C C . ASP A 1 358 ? -19.417 -27.497 -5.498 1.00 95.44 358 ASP A C 1
ATOM 2864 O O . ASP A 1 358 ? -19.761 -27.087 -4.389 1.00 95.44 358 ASP A O 1
ATOM 2868 N N . ILE A 1 359 ? -18.139 -27.497 -5.892 1.00 95.69 359 ILE A N 1
ATOM 2869 C CA . ILE A 1 359 ? -17.014 -27.142 -5.010 1.00 95.69 359 ILE A CA 1
ATOM 2870 C C . ILE A 1 359 ? -16.377 -25.790 -5.341 1.00 95.69 359 ILE A C 1
ATOM 2872 O O . ILE A 1 359 ? -15.742 -25.210 -4.464 1.00 95.69 359 ILE A O 1
ATOM 2876 N N . LEU A 1 360 ? -16.565 -25.256 -6.555 1.00 96.44 360 LEU A N 1
ATOM 2877 C CA . LEU A 1 360 ? -15.989 -23.977 -6.982 1.00 96.44 360 LEU A CA 1
ATOM 2878 C C . LEU A 1 360 ? -16.965 -23.168 -7.850 1.00 96.44 360 LEU A C 1
ATOM 2880 O O . LEU A 1 360 ? -17.448 -23.653 -8.870 1.00 96.44 360 LEU A O 1
ATOM 2884 N N . ASP A 1 361 ? -17.172 -21.897 -7.502 1.00 95.81 361 ASP A N 1
ATOM 2885 C CA . ASP A 1 361 ? -17.834 -20.885 -8.336 1.00 95.81 361 ASP A CA 1
ATOM 2886 C C . ASP A 1 361 ? -16.827 -19.790 -8.739 1.00 95.81 361 ASP A C 1
ATOM 2888 O O . ASP A 1 361 ? -16.650 -18.796 -8.030 1.00 95.81 361 ASP A O 1
ATOM 2892 N N . ALA A 1 362 ? -16.178 -19.969 -9.894 1.00 96.69 362 ALA A N 1
ATOM 2893 C CA . ALA A 1 362 ? -15.238 -19.027 -10.501 1.00 96.69 362 ALA A CA 1
ATOM 2894 C C . ALA A 1 362 ? -15.772 -18.520 -11.848 1.00 96.69 362 ALA A C 1
ATOM 2896 O O . ALA A 1 362 ? -16.106 -19.319 -12.721 1.00 96.69 362 ALA A O 1
ATOM 2897 N N . ARG A 1 363 ? -15.857 -17.193 -12.039 1.00 95.75 363 ARG A N 1
ATOM 2898 C CA . ARG A 1 363 ? -16.375 -16.585 -13.284 1.00 95.75 363 ARG A CA 1
ATOM 2899 C C . ARG A 1 363 ? -15.677 -15.276 -13.654 1.00 95.75 363 ARG A C 1
ATOM 2901 O O . ARG A 1 363 ? -15.350 -14.483 -12.768 1.00 95.75 363 ARG A O 1
ATOM 2908 N N . ILE A 1 364 ? -15.531 -15.030 -14.958 1.00 96.94 364 ILE A N 1
ATOM 2909 C CA . ILE A 1 364 ? -15.042 -13.755 -15.504 1.00 96.94 364 ILE A CA 1
ATOM 2910 C C . ILE A 1 364 ? -16.117 -12.674 -15.363 1.00 96.94 364 ILE A C 1
ATOM 2912 O O . ILE A 1 364 ? -17.266 -12.896 -15.738 1.00 96.94 364 ILE A O 1
ATOM 2916 N N . THR A 1 365 ? -15.751 -11.502 -14.840 1.00 95.25 365 THR A N 1
ATOM 2917 C CA . THR A 1 365 ? -16.658 -10.347 -14.697 1.00 95.25 365 THR A CA 1
ATOM 2918 C C . THR A 1 365 ? -16.578 -9.346 -15.845 1.00 95.25 365 THR A C 1
ATOM 2920 O O . THR A 1 365 ? -17.535 -8.618 -16.091 1.00 95.25 365 THR A O 1
ATOM 2923 N N . LYS A 1 366 ? -15.439 -9.285 -16.542 1.00 94.62 366 LYS A N 1
ATOM 2924 C CA . LYS A 1 366 ? -15.261 -8.484 -17.757 1.00 94.62 366 LYS A CA 1
ATOM 2925 C C . LYS A 1 366 ? -14.136 -9.057 -18.612 1.00 94.62 366 LYS A C 1
ATOM 2927 O O . LYS A 1 366 ? -13.057 -9.311 -18.068 1.00 94.62 366 LYS A O 1
ATOM 2932 N N . PHE A 1 367 ? -14.370 -9.194 -19.915 1.00 93.88 367 PHE A N 1
ATOM 2933 C CA . PHE A 1 367 ? -13.326 -9.523 -20.890 1.00 93.88 367 PHE A CA 1
ATOM 2934 C C . PHE A 1 367 ? -12.636 -8.264 -21.418 1.00 93.88 367 PHE A C 1
ATOM 2936 O O . PHE A 1 367 ? -13.268 -7.233 -21.666 1.00 93.88 367 PHE A O 1
ATOM 2943 N N . PHE A 1 368 ? -11.322 -8.345 -21.597 1.00 92.94 368 PHE A N 1
ATOM 2944 C CA . PHE A 1 368 ? -10.491 -7.270 -22.126 1.00 92.94 368 PHE A CA 1
ATOM 2945 C C . PHE A 1 368 ? -9.260 -7.786 -22.872 1.00 92.94 368 PHE A C 1
ATOM 2947 O O . PHE A 1 368 ? -8.934 -7.204 -23.907 1.00 92.94 368 PHE A O 1
ATOM 2954 N N . PHE A 1 369 ? -8.617 -8.839 -22.356 1.00 91.75 369 PHE A N 1
ATOM 2955 C CA . PHE A 1 369 ? -7.386 -9.431 -22.889 1.00 91.75 369 PHE A CA 1
ATOM 2956 C C . PHE A 1 369 ? -7.651 -10.643 -23.794 1.00 91.75 369 PHE A C 1
ATOM 2958 O O . PHE A 1 369 ? -6.915 -10.829 -24.754 1.00 91.75 369 PHE A O 1
ATOM 2965 N N . PHE A 1 370 ? -8.710 -11.414 -23.522 1.00 94.06 370 PHE A N 1
ATOM 2966 C CA . PHE A 1 370 ? -9.121 -12.607 -24.276 1.00 94.06 370 PHE A CA 1
ATOM 2967 C C . PHE A 1 370 ? -10.545 -12.432 -24.826 1.00 94.06 370 PHE A C 1
ATOM 2969 O O . PHE A 1 370 ? -11.459 -13.215 -24.549 1.00 94.06 370 PHE A O 1
ATOM 2976 N N . ARG A 1 371 ? -10.773 -11.332 -25.555 1.00 93.56 371 ARG A N 1
ATOM 2977 C CA . ARG A 1 371 ? -12.105 -10.951 -26.070 1.00 93.56 371 ARG A CA 1
ATOM 2978 C C . ARG A 1 371 ? -12.647 -11.978 -27.063 1.00 93.56 371 ARG A C 1
ATOM 2980 O O . ARG A 1 371 ? -13.847 -12.214 -27.100 1.00 93.56 371 ARG A O 1
ATOM 2987 N N . GLU A 1 372 ? -11.754 -12.603 -27.817 1.00 94.31 372 GLU A N 1
ATOM 2988 C CA . GLU A 1 372 ? -12.016 -13.679 -28.771 1.00 94.31 372 GLU A CA 1
ATOM 2989 C C . GLU A 1 372 ? -12.517 -14.976 -28.115 1.00 94.31 372 GLU A C 1
ATOM 2991 O O . GLU A 1 372 ? -13.077 -15.829 -28.794 1.00 94.31 372 GLU A O 1
ATOM 2996 N N . GLN A 1 373 ? -12.364 -15.122 -26.795 1.00 92.69 373 GLN A N 1
ATOM 2997 C CA . GLN A 1 373 ? -12.811 -16.299 -26.040 1.00 92.69 373 GLN A CA 1
ATOM 2998 C C . GLN A 1 373 ? -14.087 -16.018 -25.229 1.00 92.69 373 GLN A C 1
ATOM 3000 O O . GLN A 1 373 ? -14.512 -16.859 -24.433 1.00 92.69 373 GLN A O 1
ATOM 3005 N N . MET A 1 374 ? -14.715 -14.850 -25.426 1.00 93.19 374 MET A N 1
ATOM 3006 C CA . MET A 1 374 ? -15.923 -14.426 -24.711 1.00 93.19 374 MET A CA 1
ATOM 3007 C C . MET A 1 374 ? -17.098 -15.383 -24.932 1.00 93.19 374 MET A C 1
ATOM 3009 O O . MET A 1 374 ? -17.775 -15.725 -23.966 1.00 93.19 374 MET A O 1
ATOM 3013 N N . ASP A 1 375 ? -17.300 -15.874 -26.157 1.00 92.88 375 ASP A N 1
ATOM 3014 C CA . ASP A 1 375 ? -18.383 -16.818 -26.468 1.00 92.88 375 ASP A CA 1
ATOM 3015 C C . ASP A 1 375 ? -18.195 -18.160 -25.746 1.00 92.88 375 ASP A C 1
ATOM 3017 O O . ASP A 1 375 ? -19.158 -18.774 -25.290 1.00 92.88 375 ASP A O 1
ATOM 3021 N N . TYR A 1 376 ? -16.940 -18.596 -25.576 1.00 93.56 376 TYR A N 1
ATOM 3022 C CA . TYR A 1 376 ? -16.630 -19.827 -24.857 1.00 93.56 376 TYR A CA 1
ATOM 3023 C C . TYR A 1 376 ? -16.706 -19.646 -23.338 1.00 93.56 376 TYR A C 1
ATOM 3025 O O . TYR A 1 376 ? -17.333 -20.465 -22.671 1.00 93.56 376 TYR A O 1
ATOM 3033 N N . TYR A 1 377 ? -16.080 -18.614 -22.758 1.00 92.25 377 TYR A N 1
ATOM 3034 C CA . TYR A 1 377 ? -15.984 -18.422 -21.296 1.00 92.25 377 TYR A CA 1
ATOM 3035 C C . TYR A 1 377 ? -17.134 -17.622 -20.672 1.00 92.25 377 TYR A C 1
ATOM 3037 O O . TYR A 1 377 ? -17.245 -17.573 -19.445 1.00 92.25 377 TYR A O 1
ATOM 3045 N N . GLY A 1 378 ? -17.976 -17.001 -21.492 1.00 85.69 378 GLY A N 1
ATOM 3046 C CA . GLY A 1 378 ? -19.111 -16.199 -21.058 1.00 85.69 378 GLY A CA 1
ATOM 3047 C C . GLY A 1 378 ? -20.306 -17.012 -20.531 1.00 85.69 378 GLY A C 1
ATOM 3048 O O . GLY A 1 378 ? -20.218 -18.233 -20.345 1.00 85.69 378 GLY A O 1
ATOM 3049 N N . PRO A 1 379 ? -21.439 -16.329 -20.273 1.00 90.88 379 PRO A N 1
ATOM 3050 C CA . PRO A 1 379 ? -21.585 -14.867 -20.283 1.00 90.88 379 PRO A CA 1
ATOM 3051 C C . PRO A 1 379 ? -20.796 -14.191 -19.145 1.00 90.88 379 PRO A C 1
ATOM 3053 O O . PRO A 1 379 ? -20.432 -14.835 -18.159 1.00 90.88 379 PRO A O 1
ATOM 3056 N N . GLU A 1 380 ? -20.537 -12.884 -19.267 1.00 94.12 380 GLU A N 1
ATOM 3057 C CA . GLU A 1 380 ? -19.912 -12.097 -18.193 1.00 94.12 380 GLU A CA 1
ATOM 3058 C C . GLU A 1 380 ? -20.741 -12.171 -16.901 1.00 94.12 380 GLU A C 1
ATOM 3060 O O . GLU A 1 380 ? -21.952 -11.944 -16.891 1.00 94.12 380 GLU A O 1
ATOM 3065 N N . ALA A 1 381 ? -20.084 -12.490 -15.787 1.00 94.50 381 ALA A N 1
ATOM 3066 C CA . ALA A 1 381 ? -20.713 -12.512 -14.475 1.00 94.50 381 ALA A CA 1
ATOM 3067 C C . ALA A 1 381 ? -20.827 -11.094 -13.888 1.00 94.50 381 ALA A C 1
ATOM 3069 O O . ALA A 1 381 ? -19.924 -10.275 -14.074 1.00 94.50 381 ALA A O 1
ATOM 3070 N N . PRO A 1 382 ? -21.876 -10.796 -13.099 1.00 93.56 382 PRO A N 1
ATOM 3071 C CA . PRO A 1 382 ? -21.989 -9.507 -12.430 1.00 93.56 382 PRO A CA 1
ATOM 3072 C C . PRO A 1 382 ? -20.799 -9.268 -11.492 1.00 93.56 382 PRO A C 1
ATOM 3074 O O . PRO A 1 382 ? -20.344 -10.178 -10.787 1.00 93.56 382 PRO A O 1
ATOM 3077 N N . ILE A 1 383 ? -20.323 -8.021 -11.458 1.00 91.25 383 ILE A N 1
ATOM 3078 C CA . ILE A 1 383 ? -19.338 -7.565 -10.473 1.00 91.25 383 ILE A CA 1
ATOM 3079 C C . ILE A 1 383 ? -19.951 -7.720 -9.077 1.00 91.25 383 ILE A C 1
ATOM 3081 O O . ILE A 1 383 ? -21.091 -7.324 -8.836 1.00 91.25 383 ILE A O 1
ATOM 3085 N N . VAL A 1 384 ? -19.185 -8.300 -8.155 1.00 90.31 384 VAL A N 1
ATOM 3086 C CA . VAL A 1 384 ? -19.588 -8.497 -6.758 1.00 90.31 384 VAL A CA 1
ATOM 3087 C C . VAL A 1 384 ? -18.839 -7.527 -5.852 1.00 90.31 384 VAL A C 1
ATOM 3089 O O . VAL A 1 384 ? -17.729 -7.101 -6.167 1.00 90.31 384 VAL A O 1
ATOM 3092 N N . THR A 1 385 ? -19.429 -7.185 -4.708 1.00 87.75 385 THR A N 1
ATOM 3093 C CA . THR A 1 385 ? -18.727 -6.427 -3.667 1.00 87.75 385 THR A CA 1
ATOM 3094 C C . THR A 1 385 ? -17.633 -7.284 -3.030 1.00 87.75 385 THR A C 1
ATOM 3096 O O . THR A 1 385 ? -17.761 -8.506 -2.934 1.00 87.75 385 THR A O 1
ATOM 3099 N N . PHE A 1 386 ? -16.568 -6.645 -2.539 1.00 86.38 386 PHE A N 1
ATOM 3100 C CA . PHE A 1 386 ? -15.481 -7.347 -1.850 1.00 86.38 386 PHE A CA 1
ATOM 3101 C C . PHE A 1 386 ? -15.964 -8.096 -0.596 1.00 86.38 386 PHE A C 1
ATOM 3103 O O . PHE A 1 386 ? -15.485 -9.190 -0.318 1.00 86.38 386 PHE A O 1
ATOM 3110 N N . GLN A 1 387 ? -16.992 -7.575 0.091 1.00 87.69 387 GLN A N 1
ATOM 3111 C CA . GLN A 1 387 ? -17.639 -8.251 1.220 1.00 87.69 387 GLN A CA 1
ATOM 3112 C C . GLN A 1 387 ? -18.059 -9.693 0.886 1.00 87.69 387 GLN A C 1
ATOM 3114 O O . GLN A 1 387 ? -17.869 -10.577 1.712 1.00 87.69 387 GLN A O 1
ATOM 3119 N N . LYS A 1 388 ? -18.525 -9.966 -0.342 1.00 89.56 388 LYS A N 1
ATOM 3120 C CA . LYS A 1 388 ? -18.971 -11.309 -0.742 1.00 89.56 388 LYS A CA 1
ATOM 3121 C C . LYS A 1 388 ? -17.868 -12.374 -0.666 1.00 89.56 388 LYS A C 1
ATOM 3123 O O . LYS A 1 388 ? -18.159 -13.549 -0.460 1.00 89.56 388 LYS A O 1
ATOM 3128 N N . PHE A 1 389 ? -16.597 -11.987 -0.792 1.00 92.06 389 PHE A N 1
ATOM 3129 C CA . PHE A 1 389 ? -15.472 -12.917 -0.637 1.00 92.06 389 PHE A CA 1
ATOM 3130 C C . PHE A 1 389 ? -15.300 -13.401 0.812 1.00 92.06 389 PHE A C 1
ATOM 3132 O O . PHE A 1 389 ? -14.712 -14.461 1.021 1.00 92.06 389 PHE A O 1
ATOM 3139 N N . PHE A 1 390 ? -15.845 -12.677 1.799 1.00 91.38 390 PHE A N 1
ATOM 3140 C CA . PHE A 1 390 ? -15.892 -13.108 3.198 1.00 91.38 390 PHE A CA 1
ATOM 3141 C C . PHE A 1 390 ? -17.048 -14.069 3.491 1.00 91.38 390 PHE A C 1
ATOM 3143 O O . PHE A 1 390 ? -17.017 -14.723 4.532 1.00 91.38 390 PHE A O 1
ATOM 3150 N N . ASP A 1 391 ? -18.032 -14.212 2.600 1.00 92.56 391 ASP A N 1
ATOM 3151 C CA . ASP A 1 391 ? -19.127 -15.172 2.783 1.00 92.56 391 ASP A CA 1
ATOM 3152 C C . ASP A 1 391 ? -18.691 -16.616 2.466 1.00 92.56 391 ASP A C 1
ATOM 3154 O O . ASP A 1 391 ? -19.350 -17.565 2.887 1.00 92.56 391 ASP A O 1
ATOM 3158 N N . SER A 1 392 ? -17.579 -16.808 1.743 1.00 92.50 392 SER A N 1
ATOM 3159 C CA . SER A 1 392 ? -16.995 -18.127 1.455 1.00 92.50 392 SER A CA 1
ATOM 3160 C C . SER A 1 392 ? -15.902 -18.507 2.459 1.00 92.50 392 SER A C 1
ATOM 3162 O O . SER A 1 392 ? -15.169 -17.656 2.963 1.00 92.50 392 SER A O 1
ATOM 3164 N N . ARG A 1 393 ? -15.762 -19.810 2.732 1.00 93.81 393 ARG A N 1
ATOM 3165 C CA . ARG A 1 393 ? -14.629 -20.369 3.490 1.00 93.81 393 ARG A CA 1
ATOM 3166 C C . ARG A 1 393 ? -13.321 -20.367 2.695 1.00 93.81 393 ARG A C 1
ATOM 3168 O O . ARG A 1 393 ? -12.258 -20.370 3.307 1.00 93.81 393 ARG A O 1
ATOM 3175 N N . LEU A 1 394 ? -13.397 -20.398 1.363 1.00 93.94 394 LEU A N 1
ATOM 3176 C CA . LEU A 1 394 ? -12.252 -20.525 0.463 1.00 93.94 394 LEU A CA 1
ATOM 3177 C C . LEU A 1 394 ? -12.402 -19.539 -0.699 1.00 93.94 394 LEU A C 1
ATOM 3179 O O . LEU A 1 394 ? -13.301 -19.675 -1.524 1.00 93.94 394 LEU A O 1
ATOM 3183 N N . SER A 1 395 ? -11.493 -18.577 -0.795 1.00 92.31 395 SER A N 1
ATOM 3184 C CA . SER A 1 395 ? -11.475 -17.580 -1.868 1.00 92.31 395 SER A CA 1
ATOM 3185 C C . SER A 1 395 ? -10.127 -17.619 -2.583 1.00 92.31 395 SER A C 1
ATOM 3187 O O . SER A 1 395 ? -9.084 -17.602 -1.932 1.00 92.31 395 SER A O 1
ATOM 3189 N N . PHE A 1 396 ? -10.146 -17.685 -3.915 1.00 91.00 396 PHE A N 1
ATOM 3190 C CA . PHE A 1 396 ? -8.938 -17.582 -4.745 1.00 91.00 396 PHE A CA 1
ATOM 3191 C C . PHE A 1 396 ? -8.600 -16.105 -5.027 1.00 91.00 396 PHE A C 1
ATOM 3193 O O . PHE A 1 396 ? -9.482 -15.247 -4.946 1.00 91.00 396 PHE A O 1
ATOM 3200 N N . HIS A 1 397 ? -7.353 -15.818 -5.418 1.00 86.12 397 HIS A N 1
ATOM 3201 C CA . HIS A 1 397 ? -6.863 -14.490 -5.827 1.00 86.12 397 HIS A CA 1
ATOM 3202 C C . HIS A 1 397 ? -6.127 -14.563 -7.182 1.00 86.12 397 HIS A C 1
ATOM 3204 O O . HIS A 1 397 ? -5.339 -15.517 -7.343 1.00 86.12 397 HIS A O 1
#

Foldseek 3Di:
DDDDDDDDDDDDDDDDDDDDPPDDDDDDDDPPFPKDKDKDDLLLALAQAQFLKGKIKIWIAGPVRHTAQFDPPPPNKDKDKDFDDPQKDKDWDWFDLGGRMIMIMIAIDGPDQPDFTWMWIAIPNPDTGTHTHHHNPALAADAPVSNCVSVVDDCVVVVLQCVLCVLAPPPNDDPVLLVVLCCVQAQPDAPDWKKKKWWWDDPPDPPDLDIDIDMDMGYNPCPQCVLVCLVVVSCSSYHPDHTDIAMETRDQDARAFDDPPDHSSNTRQYEYCDDDPGGSHRHDPHSLQSCLRNCPVVDDQPDDPVDRPPPDPNPHDRNVSSLQPQDPVQADQAEEEEEAPPDVVLVVLLVVCVVPVNRYDRAYQDYDPPPVCCVVRDDHDHDDDPSNNSSHPHYDD

Secondary structure (DSSP, 8-state):
-----------------------------------EEEEESTTTSTTS---SSEEEEEEEE-TTSPBP-S---TTS--EEEE---TTEEEEEEEEE-SSSEEEEEEEEEES-TT---EEEEEETTTEEEEEEPPPTT---PEEHHHHHHHHT--HHHHHHHHHHHTTS-TT---HHHHHHHHIIIIIT-TTT--EEEEEEE----TT----EEEEEEESS-GGGHHHHHHHHHHHHHHEEPPSEEEEEE-SSS---B--TT--GGGS--EEES---TTB--EE---HHHHHHHHSTTTS----BTTB---------TTGGGGG--S-GGGSBSSEEEEE---SHHHHHHHHHHHH-TTTEEEEES--SS-GGGHHHH-SPPPP--GGGGGSBS-B--

Sequence (397 aa):
MIAPRLKRLKSDMFSLAGSVITAAVLSGTEVVPEVTCIAYGPGLDSATLSLPVHYFFVRMIGPDGLNLTKSLGQFGLFVQLKGVPKACLVRPEVIDRYDGTYIVRYKKFCLSLNEHATHFFTLNSDTHFEGPIVPSECACPMKMDQWLLKAQCPSEFSNQILKHTAIWPVGSVDLLSVLEQAQRKWGLHEESFSFCHYKIRSPKVVFSCWVYLYRRCYGKHVGFKMFADEIFSFLVKKIQLPDIDLFINLGDWPLEKLVRGADSSRYVPMLSWCRSNDTVDIVLPTYELVEAVIEMMGRLVLFINNLCTVRRHSLELLSVQGMRNVSWSNKFTKAFWRGRDSTSARLLLVNISRLNPDILDARITKFFFFREQMDYYGPEAPIVTFQKFFDSRLSFH

Radius of gyration: 28.57 Å; chains: 1; bounding box: 89×78×74 Å

Organism: NCBI:txid241478

pLDDT: mean 79.2, std 20.65, range [22.19, 97.69]